Protein AF-0000000076203699 (afdb_homodimer)

InterPro domains:
  IPR000683 Gfo/Idh/MocA-like oxidoreductase, N-terminal [PF01408] (35-158)
  IPR036291 NAD(P)-binding domain superfamily [SSF51735] (20-185)
  IPR055170 GFO/IDH/MocA-like oxidoreductase domain [PF22725] (166-292)

Solvent-accessible surface area (backbone atoms only — not comparable to full-atom values): 39738 Å² total; per-residue (Å²): 136,84,77,76,74,77,60,71,76,65,59,67,72,62,63,66,70,74,76,66,71,72,70,73,70,69,69,72,67,73,83,72,66,40,31,28,36,36,35,30,42,45,69,65,22,51,72,45,47,50,56,47,46,70,68,35,83,48,48,40,71,60,35,39,25,42,77,48,65,66,36,49,49,47,42,30,66,75,65,66,52,81,85,45,52,76,40,47,65,91,47,47,68,68,62,50,65,41,82,75,46,44,29,36,36,43,46,53,60,47,89,49,30,35,60,53,49,40,55,39,24,76,58,64,19,28,38,44,30,42,66,56,56,24,82,41,54,67,40,34,50,48,37,48,51,44,18,58,74,57,73,39,56,66,40,57,48,64,33,61,72,50,26,68,66,53,42,52,45,48,50,37,58,73,71,54,58,16,39,57,69,40,37,38,43,36,39,44,25,32,16,67,57,73,55,63,73,51,65,69,54,49,41,73,84,48,82,45,36,38,49,44,65,65,57,38,43,62,53,44,42,48,51,33,60,69,55,71,59,60,72,56,42,33,26,35,27,51,68,28,58,81,51,72,85,33,48,85,66,52,35,32,44,32,35,38,39,39,35,36,31,82,89,43,33,33,35,41,37,41,40,31,42,55,29,78,59,20,31,42,50,36,44,37,41,34,20,67,52,22,70,43,71,46,72,53,62,44,73,47,90,61,71,51,81,52,98,93,44,74,47,72,54,50,34,24,58,24,65,66,69,67,41,44,66,9,48,47,44,43,52,50,49,52,52,36,33,76,70,65,76,46,74,75,87,61,46,65,69,52,54,45,48,36,40,51,52,38,52,44,34,35,48,5,43,71,69,68,39,74,34,73,105,136,84,76,80,72,78,61,71,77,66,58,66,72,61,61,65,68,73,77,66,69,71,70,72,70,67,69,72,68,72,83,70,65,40,31,27,37,35,37,32,41,44,68,65,23,51,73,45,47,51,57,48,47,69,68,36,83,48,47,42,71,60,33,38,27,41,78,47,66,66,37,49,50,48,43,29,66,74,67,67,52,80,86,46,51,76,41,48,66,91,46,48,67,67,61,49,65,42,81,74,45,44,30,36,37,43,44,54,61,47,88,49,30,34,60,56,51,39,56,39,24,77,57,63,18,28,37,44,28,44,65,56,55,24,82,43,56,67,43,33,50,49,38,49,51,43,18,58,75,57,72,39,53,65,40,59,48,64,35,62,72,52,25,67,65,53,42,52,42,48,51,36,58,72,70,53,59,16,41,56,69,40,37,38,42,36,38,45,25,34,17,68,57,73,56,64,73,52,66,70,54,49,40,72,83,48,82,45,37,39,48,44,68,64,56,39,42,60,54,44,41,48,50,33,60,70,55,70,60,61,72,56,42,32,28,34,28,51,67,30,58,80,52,71,85,32,49,85,66,53,36,32,46,33,35,39,40,39,35,36,31,82,90,44,34,34,36,41,37,42,40,32,43,54,29,79,59,20,31,41,50,33,45,36,40,34,22,69,52,22,70,43,70,46,72,53,62,45,74,48,90,62,69,51,79,51,97,89,43,74,47,71,54,48,34,25,60,24,66,66,68,67,40,45,67,8,47,48,44,44,53,49,49,52,52,35,32,75,68,64,76,48,72,74,87,58,46,65,67,52,53,45,49,37,40,50,53,40,53,44,34,35,49,6,43,71,70,67,40,75,34,74,105

Organism: Mytilus galloprovincialis (NCBI:txid29158)

Foldseek 3Di:
DPPPPPDPVVPVVPPPPPPPPPPPPCPVPPLAAAEEEEEDLDDCCQLAPVVLQVPDPSYDYAEYEDQDPVSVVSSCVVVVDDPHYYDYPVCLLVVLLPPRHAAYEYEDDQQCQLVSLLSNLVSPHAYEYEPPSHLALVSLLNSQVSCVVSVHHYAYPLLVCQPVQLVVQLVCLVVCVFPAWQEKEKEWEFFAQDDPVCQLPQCVVQPAASQLVPTCLSVLLSVCSSVVNAAFFKKAKEFDDPDPVCVVSNYGQWMKMWTHHPVNHIYIYTYGSHDPQAGWIWMKTHHPRGIRIDTQDFPDQDWDADPVGIDDGGGHRGDCVRSNVSSSVQVVVSVCVVVVNDGHPDDSSSSSSSNVVSSRNSVNHVVVHMDGD/DPPPPPDPVVVVVPPPPPPPPPPPPCPVPPLAAAEEEEEDQDDCCQLAPVVLQVVDPSYDYAAYEDQDPVSVVSSCVVVVDDPHYYDYPVCLLVVLLPPRHAAYEYEDDQQCQLVSLLSNLVSPHAYEYEPPSHLALVSLLNSQVSCVVSVHHYAYPLLVCQPVQLVVQLVCLVVCVFPAWQEKEKEWEFFAQDDPVCQLPQCVVQPAASQLVPTCLSVLLSVCSSVVNAAFFKKAKEFDDPDPVCVVSRYGQWMKMWTHHPVNYIYIYTYGSHDPQAGWIWMKTHHPRGIRIDTADFPDQDWDADPVGIDDGGGHRGDCVRSNVSSSVQVVVSVCVVVVNDGHPDDSSSSSSSNVVSSRNSVNHVVVHMDGD

Nearest PDB structures (foldseek):
  1h6d-assembly3_I  TM=8.085E-01  e=2.441E-24  Zymomonas mobilis
  1rye-assembly1_D  TM=8.120E-01  e=5.270E-24  Zymomonas mobilis
  1rye-assembly1_B  TM=8.176E-01  e=7.975E-24  Zymomonas mobilis
  1evj-assembly2_B  TM=8.279E-01  e=1.017E-22  Zymomonas mobilis
  1evj-assembly2_D  TM=7.715E-01  e=1.289E-22  Zymomonas mobilis

Structure (mmCIF, N/CA/C/O backbone):
data_AF-0000000076203699-model_v1
#
loop_
_entity.id
_entity.type
_entity.pdbx_description
1 polymer 'Myo-inositol 2-dehydrogenase / D-chiro-inositol 1-dehydrogenase'
#
loop_
_atom_site.group_PDB
_atom_site.id
_atom_site.type_symbol
_atom_site.label_atom_id
_atom_site.label_alt_id
_atom_site.label_comp_id
_atom_site.label_asym_id
_atom_site.label_entity_id
_atom_site.label_seq_id
_atom_site.pdbx_PDB_ins_code
_atom_site.Cartn_x
_atom_site.Cartn_y
_atom_site.Cartn_z
_atom_site.occupancy
_atom_site.B_iso_or_equiv
_atom_site.auth_seq_id
_atom_site.auth_comp_id
_atom_site.auth_asym_id
_atom_site.auth_atom_id
_atom_site.pdbx_PDB_model_num
ATOM 1 N N . MET A 1 1 ? -44.844 8.773 -41.719 1 24.38 1 MET A N 1
ATOM 2 C CA . MET A 1 1 ? -45.062 10.117 -41.188 1 24.38 1 MET A CA 1
ATOM 3 C C . MET A 1 1 ? -44.656 10.18 -39.688 1 24.38 1 MET A C 1
ATOM 5 O O . MET A 1 1 ? -45.438 9.742 -38.844 1 24.38 1 MET A O 1
ATOM 9 N N . ASP A 1 2 ? -43.375 9.922 -39.406 1 26.89 2 ASP A N 1
ATOM 10 C CA . ASP A 1 2 ? -42.562 9.57 -38.219 1 26.89 2 ASP A CA 1
ATOM 11 C C . ASP A 1 2 ? -42.438 10.758 -37.281 1 26.89 2 ASP A C 1
ATOM 13 O O . ASP A 1 2 ? -41.719 11.719 -37.562 1 26.89 2 ASP A O 1
ATOM 17 N N . ASN A 1 3 ? -43.625 11.258 -36.719 1 29.36 3 ASN A N 1
ATOM 18 C CA . ASN A 1 3 ? -43.812 12.43 -35.875 1 29.36 3 ASN A CA 1
ATOM 19 C C . ASN A 1 3 ? -42.938 12.336 -34.625 1 29.36 3 ASN A C 1
ATOM 21 O O . ASN A 1 3 ? -43.156 11.469 -33.781 1 29.36 3 ASN A O 1
ATOM 25 N N . LEU A 1 4 ? -41.656 12.688 -34.75 1 31.44 4 LEU A N 1
ATOM 26 C CA . LEU A 1 4 ? -40.531 12.789 -33.812 1 31.44 4 LEU A CA 1
ATOM 27 C C . LEU A 1 4 ? -40.906 13.664 -32.625 1 31.44 4 LEU A C 1
ATOM 29 O O . LEU A 1 4 ? -41.062 14.875 -32.781 1 31.44 4 LEU A O 1
ATOM 33 N N . THR A 1 5 ? -41.906 13.219 -31.812 1 32.84 5 THR A N 1
ATOM 34 C CA . THR A 1 5 ? -42.438 14.008 -30.719 1 32.84 5 THR A CA 1
ATOM 35 C C . THR A 1 5 ? -41.344 14.461 -29.781 1 32.84 5 THR A C 1
ATOM 37 O O . THR A 1 5 ? -40.594 13.633 -29.25 1 32.84 5 THR A O 1
ATOM 40 N N . MET A 1 6 ? -40.781 15.672 -30.031 1 34.44 6 MET A N 1
ATOM 41 C CA . MET A 1 6 ? -39.781 16.438 -29.281 1 34.44 6 MET A CA 1
ATOM 42 C C . MET A 1 6 ? -40.156 16.453 -27.797 1 34.44 6 MET A C 1
ATOM 44 O O . MET A 1 6 ? -41.25 16.844 -27.422 1 34.44 6 MET A O 1
ATOM 48 N N . THR A 1 7 ? -39.75 15.414 -27.047 1 33.72 7 THR A N 1
ATOM 49 C CA . THR A 1 7 ? -40.188 15.281 -25.672 1 33.72 7 THR A CA 1
ATOM 50 C C . THR A 1 7 ? -39.875 16.531 -24.875 1 33.72 7 THR A C 1
ATOM 52 O O . THR A 1 7 ? -38.969 17.297 -25.234 1 33.72 7 THR A O 1
ATOM 55 N N . GLN A 1 8 ? -40.75 16.953 -23.953 1 31.22 8 GLN A N 1
ATOM 56 C CA . GLN A 1 8 ? -40.844 18.109 -23.062 1 31.22 8 GLN A CA 1
ATOM 57 C C . GLN A 1 8 ? -39.531 18.312 -22.297 1 31.22 8 GLN A C 1
ATOM 59 O O . GLN A 1 8 ? -39.312 19.375 -21.719 1 31.22 8 GLN A O 1
ATOM 64 N N . ILE A 1 9 ? -38.75 17.25 -22.188 1 33.66 9 ILE A N 1
ATOM 65 C CA . ILE A 1 9 ? -37.594 17.375 -21.312 1 33.66 9 ILE A CA 1
ATOM 66 C C . ILE A 1 9 ? -36.594 18.359 -21.922 1 33.66 9 ILE A C 1
ATOM 68 O O . ILE A 1 9 ? -35.75 18.906 -21.219 1 33.66 9 ILE A O 1
ATOM 72 N N . ASP A 1 10 ? -36.719 18.5 -23.266 1 34.94 10 ASP A N 1
ATOM 73 C CA . ASP A 1 10 ? -35.75 19.344 -24 1 34.94 10 ASP A CA 1
ATOM 74 C C . ASP A 1 10 ? -36 20.828 -23.688 1 34.94 10 ASP A C 1
ATOM 76 O O . ASP A 1 10 ? -35.094 21.641 -23.828 1 34.94 10 ASP A O 1
ATOM 80 N N . MET A 1 11 ? -37.312 21.109 -23.469 1 30.31 11 MET A N 1
ATOM 81 C CA . MET A 1 11 ? -37.656 22.516 -23.375 1 30.31 11 MET A CA 1
ATOM 82 C C . MET A 1 11 ? -37.094 23.141 -22.109 1 30.31 11 MET A C 1
ATOM 84 O O . MET A 1 11 ? -36.875 24.359 -22.047 1 30.31 11 MET A O 1
ATOM 88 N N . LEU A 1 12 ? -37.125 22.375 -20.984 1 31.42 12 LEU A N 1
ATOM 89 C CA . LEU A 1 12 ? -36.906 23.078 -19.719 1 31.42 12 LEU A CA 1
ATOM 90 C C . LEU A 1 12 ? -35.469 23.562 -19.609 1 31.42 12 LEU A C 1
ATOM 92 O O . LEU A 1 12 ? -35.156 24.344 -18.719 1 31.42 12 LEU A O 1
ATOM 96 N N . TYR A 1 13 ? -34.562 22.922 -20.422 1 30.08 13 TYR A N 1
ATOM 97 C CA . TYR A 1 13 ? -33.156 23.297 -20.266 1 30.08 13 TYR A CA 1
ATOM 98 C C . TYR A 1 13 ? -32.906 24.719 -20.766 1 30.08 13 TYR A C 1
ATOM 100 O O . TYR A 1 13 ? -31.812 25.25 -20.625 1 30.08 13 TYR A O 1
ATOM 108 N N . MET A 1 14 ? -33.812 25.125 -21.734 1 29.38 14 MET A N 1
ATOM 109 C CA . MET A 1 14 ? -33.406 26.344 -22.422 1 29.38 14 MET A CA 1
ATOM 110 C C . MET A 1 14 ? -33.562 27.562 -21.516 1 29.38 14 MET A C 1
ATOM 112 O O . MET A 1 14 ? -33.156 28.672 -21.875 1 29.38 14 MET A O 1
ATOM 116 N N . LEU A 1 15 ? -34.75 27.594 -20.812 1 31.61 15 LEU A N 1
ATOM 117 C CA . LEU A 1 15 ? -34.906 28.906 -20.219 1 31.61 15 LEU A CA 1
ATOM 118 C C . LEU A 1 15 ? -33.812 29.188 -19.188 1 31.61 15 LEU A C 1
ATOM 120 O O . LEU A 1 15 ? -33.594 28.375 -18.281 1 31.61 15 LEU A O 1
ATOM 124 N N . GLY A 1 16 ? -32.781 29.859 -19.625 1 28.3 16 GLY A N 1
ATOM 125 C CA . GLY A 1 16 ? -31.703 30.438 -18.859 1 28.3 16 GLY A CA 1
ATOM 126 C C . GLY A 1 16 ? -32.125 31 -17.531 1 28.3 16 GLY A C 1
ATOM 127 O O . GLY A 1 16 ? -33.031 31.844 -17.469 1 28.3 16 GLY A O 1
ATOM 128 N N . ALA A 1 17 ? -32.344 30.125 -16.531 1 32.53 17 ALA A N 1
ATOM 129 C CA . ALA A 1 17 ? -32.812 30.766 -15.297 1 32.53 17 ALA A CA 1
ATOM 130 C C . ALA A 1 17 ? -32.156 32.125 -15.125 1 32.53 17 ALA A C 1
ATOM 132 O O . ALA A 1 17 ? -30.953 32.281 -15.367 1 32.53 17 ALA A O 1
ATOM 133 N N . PRO A 1 18 ? -33.062 33.156 -15.156 1 29.08 18 PRO A N 1
ATOM 134 C CA . PRO A 1 18 ? -32.469 34.469 -14.969 1 29.08 18 PRO A CA 1
ATOM 135 C C . PRO A 1 18 ? -31.406 34.5 -13.867 1 29.08 18 PRO A C 1
ATOM 137 O O . PRO A 1 18 ? -31.484 33.719 -12.922 1 29.08 18 PRO A O 1
ATOM 140 N N . CYS A 1 19 ? -30.172 34.75 -14.258 1 28.61 19 CYS A N 1
ATOM 141 C CA . CYS A 1 19 ? -29.078 35.062 -13.336 1 28.61 19 CYS A CA 1
ATOM 142 C C . CYS A 1 19 ? -29.531 36.031 -12.258 1 28.61 19 CYS A C 1
ATOM 144 O O . CYS A 1 19 ? -29.797 37.188 -12.539 1 28.61 19 CYS A O 1
ATOM 146 N N . THR A 1 20 ? -30.641 35.469 -11.531 1 30.34 20 THR A N 1
ATOM 147 C CA . THR A 1 20 ? -30.953 36.406 -10.445 1 30.34 20 THR A CA 1
ATOM 148 C C . THR A 1 20 ? -29.656 37 -9.859 1 30.34 20 THR A C 1
ATOM 150 O O . THR A 1 20 ? -28.719 36.25 -9.578 1 30.34 20 THR A O 1
ATOM 153 N N . THR A 1 21 ? -29.469 38.219 -10.219 1 30.23 21 THR A N 1
ATOM 154 C CA . THR A 1 21 ? -28.438 39 -9.547 1 30.23 21 THR A CA 1
ATOM 155 C C . THR A 1 21 ? -28.5 38.812 -8.039 1 30.23 21 THR A C 1
ATOM 157 O O . THR A 1 21 ? -29.531 39.062 -7.402 1 30.23 21 THR A O 1
ATOM 160 N N . ALA A 1 22 ? -27.875 37.75 -7.629 1 32.59 22 ALA A N 1
ATOM 161 C CA . ALA A 1 22 ? -27.719 37.688 -6.18 1 32.59 22 ALA A CA 1
ATOM 162 C C . ALA A 1 22 ? -27.547 39.094 -5.594 1 32.59 22 ALA A C 1
ATOM 164 O O . ALA A 1 22 ? -26.562 39.781 -5.895 1 32.59 22 ALA A O 1
ATOM 165 N N . ARG A 1 23 ? -28.625 39.688 -5.457 1 31.67 23 ARG A N 1
ATOM 166 C CA . ARG A 1 23 ? -28.516 40.875 -4.629 1 31.67 23 ARG A CA 1
ATOM 167 C C . ARG A 1 23 ? -27.625 40.625 -3.414 1 31.67 23 ARG A C 1
ATOM 169 O O . ARG A 1 23 ? -27.906 39.75 -2.604 1 31.67 23 ARG A O 1
ATOM 176 N N . TYR A 1 24 ? -26.359 40.906 -3.678 1 32.59 24 TYR A N 1
ATOM 177 C CA . TYR A 1 24 ? -25.5 41.062 -2.516 1 32.59 24 TYR A CA 1
ATOM 178 C C . TYR A 1 24 ? -26.125 41.938 -1.456 1 32.59 24 TYR A C 1
ATOM 180 O O . TYR A 1 24 ? -26.312 43.125 -1.675 1 32.59 24 TYR A O 1
ATOM 188 N N . SER A 1 25 ? -27.219 41.562 -0.947 1 34.69 25 SER A N 1
ATOM 189 C CA . SER A 1 25 ? -27.609 42.312 0.243 1 34.69 25 SER A CA 1
ATOM 190 C C . SER A 1 25 ? -26.391 42.594 1.128 1 34.69 25 SER A C 1
ATOM 192 O O . SER A 1 25 ? -25.656 41.688 1.483 1 34.69 25 SER A O 1
ATOM 194 N N . THR A 1 26 ? -25.906 43.844 0.998 1 37.44 26 THR A N 1
ATOM 195 C CA . THR A 1 26 ? -24.969 44.469 1.913 1 37.44 26 THR A CA 1
ATOM 196 C C . THR A 1 26 ? -25.5 44.438 3.344 1 37.44 26 THR A C 1
ATOM 198 O O . THR A 1 26 ? -25.891 45.469 3.893 1 37.44 26 THR A O 1
ATOM 201 N N . SER A 1 27 ? -26.438 43.75 3.756 1 39.5 27 SER A N 1
ATOM 202 C CA . SER A 1 27 ? -26.484 43.781 5.215 1 39.5 27 SER A CA 1
ATOM 203 C C . SER A 1 27 ? -25.078 43.875 5.809 1 39.5 27 SER A C 1
ATOM 205 O O . SER A 1 27 ? -24.172 43.156 5.395 1 39.5 27 SER A O 1
ATOM 207 N N . GLY A 1 28 ? -24.688 45.188 6.051 1 37.41 28 GLY A N 1
ATOM 208 C CA . GLY A 1 28 ? -23.391 45.656 6.52 1 37.41 28 GLY A CA 1
ATOM 209 C C . GLY A 1 28 ? -22.703 44.656 7.43 1 37.41 28 GLY A C 1
ATOM 210 O O . GLY A 1 28 ? -22.734 44.781 8.656 1 37.41 28 GLY A O 1
ATOM 211 N N . LYS A 1 29 ? -23.016 43.438 7.398 1 47.19 29 LYS A N 1
ATOM 212 C CA . LYS A 1 29 ? -22.109 42.594 8.203 1 47.19 29 LYS A CA 1
ATOM 213 C C . LYS A 1 29 ? -20.688 43.156 8.156 1 47.19 29 LYS A C 1
ATOM 215 O O . LYS A 1 29 ? -20.094 43.25 7.078 1 47.19 29 LYS A O 1
ATOM 220 N N . GLU A 1 30 ? -20.406 44.281 8.938 1 49.22 30 GLU A N 1
ATOM 221 C CA . GLU A 1 30 ? -19.109 44.938 9.07 1 49.22 30 GLU A CA 1
ATOM 222 C C . GLU A 1 30 ? -17.984 43.938 8.805 1 49.22 30 GLU A C 1
ATOM 224 O O . GLU A 1 30 ? -17.922 42.875 9.422 1 49.22 30 GLU A O 1
ATOM 229 N N . ASN A 1 31 ? -17.438 43.906 7.668 1 67.94 31 ASN A N 1
ATOM 230 C CA . ASN A 1 31 ? -16.266 43.156 7.246 1 67.94 31 ASN A CA 1
ATOM 231 C C . ASN A 1 31 ? -15.094 43.375 8.195 1 67.94 31 ASN A C 1
ATOM 233 O O . ASN A 1 31 ? -14.43 44.406 8.148 1 67.94 31 ASN A O 1
ATOM 237 N N . LYS A 1 32 ? -15.141 42.719 9.352 1 86.81 32 LYS A N 1
ATOM 238 C CA . LYS A 1 32 ? -14.148 42.844 10.422 1 86.81 32 LYS A CA 1
ATOM 239 C C . LYS A 1 32 ? -12.812 42.25 9.984 1 86.81 32 LYS A C 1
ATOM 241 O O . LYS A 1 32 ? -12.758 41.188 9.359 1 86.81 32 LYS A O 1
ATOM 246 N N . ARG A 1 33 ? -11.773 43.125 10.148 1 95.44 33 ARG A N 1
ATOM 247 C CA . ARG A 1 33 ? -10.398 42.656 10.008 1 95.44 33 ARG A CA 1
ATOM 248 C C . ARG A 1 33 ? -9.805 42.25 11.352 1 95.44 33 ARG A C 1
ATOM 250 O O . ARG A 1 33 ? -10.125 42.875 12.375 1 95.44 33 ARG A O 1
ATOM 257 N N . TYR A 1 34 ? -8.984 41.281 11.32 1 97.75 34 TYR A N 1
ATOM 258 C CA . TYR A 1 34 ? -8.352 40.781 12.539 1 97.75 34 TYR A CA 1
ATOM 259 C C . TYR A 1 34 ? -6.883 41.156 12.586 1 97.75 34 TYR A C 1
ATOM 261 O O . TYR A 1 34 ? -6.148 40.969 11.617 1 97.75 34 TYR A O 1
ATOM 269 N N . SER A 1 35 ? -6.504 41.75 13.727 1 98.12 35 SER A N 1
ATOM 270 C CA . SER A 1 35 ? -5.094 42 13.992 1 98.12 35 SER A CA 1
ATOM 271 C C . SER A 1 35 ? -4.387 40.75 14.5 1 98.12 35 SER A C 1
ATOM 273 O O . SER A 1 35 ? -4.824 40.156 15.477 1 98.12 35 SER A O 1
ATOM 275 N N . VAL A 1 36 ? -3.221 40.469 13.812 1 98.56 36 VAL A N 1
ATOM 276 C CA . VAL A 1 36 ? -2.621 39.188 14.164 1 98.56 36 VAL A CA 1
ATOM 277 C C . VAL A 1 36 ? -1.112 39.375 14.344 1 98.56 36 VAL A C 1
ATOM 279 O O . VAL A 1 36 ? -0.518 40.312 13.805 1 98.56 36 VAL A O 1
ATOM 282 N N . GLY A 1 37 ? -0.535 38.531 15.188 1 98.56 37 GLY A N 1
ATOM 283 C CA . GLY A 1 37 ? 0.904 38.375 15.336 1 98.56 37 GLY A CA 1
ATOM 284 C C . GLY A 1 37 ? 1.414 37.031 14.859 1 98.56 37 GLY A C 1
ATOM 285 O O . GLY A 1 37 ? 0.681 36.031 14.891 1 98.56 37 GLY A O 1
ATOM 286 N N . ILE A 1 38 ? 2.691 37 14.43 1 98.44 38 ILE A N 1
ATOM 287 C CA . ILE A 1 38 ? 3.307 35.781 13.953 1 98.44 38 ILE A CA 1
ATOM 288 C C . ILE A 1 38 ? 4.539 35.438 14.789 1 98.44 38 ILE A C 1
ATOM 290 O O . ILE A 1 38 ? 5.449 36.281 14.914 1 98.44 38 ILE A O 1
ATOM 294 N N . LEU A 1 39 ? 4.473 34.281 15.383 1 98.44 39 LEU A N 1
ATOM 295 C CA . LEU A 1 39 ? 5.637 33.75 16.094 1 98.44 39 LEU A CA 1
ATOM 296 C C . LEU A 1 39 ? 6.375 32.75 15.234 1 98.44 39 LEU A C 1
ATOM 298 O O . LEU A 1 39 ? 5.852 31.656 14.961 1 98.44 39 LEU A O 1
ATOM 302 N N . GLY A 1 40 ? 7.617 33.062 14.867 1 97.06 40 GLY A N 1
ATOM 303 C CA . GLY A 1 40 ? 8.414 32.188 14.023 1 97.06 40 GLY A CA 1
ATOM 304 C C . GLY A 1 40 ? 8.453 32.625 12.57 1 97.06 40 GLY A C 1
ATOM 305 O O . GLY A 1 40 ? 7.41 32.844 11.953 1 97.06 40 GLY A O 1
ATOM 306 N N . ALA A 1 41 ? 9.633 32.719 12.039 1 94.94 41 ALA A N 1
ATOM 307 C CA . ALA A 1 41 ? 9.852 33.125 10.648 1 94.94 41 ALA A CA 1
ATOM 308 C C . ALA A 1 41 ? 10.734 32.094 9.922 1 94.94 41 ALA A C 1
ATOM 310 O O . ALA A 1 41 ? 11.469 32.469 9 1 94.94 41 ALA A O 1
ATOM 311 N N . GLY A 1 42 ? 10.68 30.875 10.391 1 90.94 42 GLY A N 1
ATOM 312 C CA . GLY A 1 42 ? 11.477 29.812 9.797 1 90.94 42 GLY A CA 1
ATOM 313 C C . GLY A 1 42 ? 10.961 29.359 8.445 1 90.94 42 GLY A C 1
ATOM 314 O O . GLY A 1 42 ? 10.172 30.062 7.809 1 90.94 42 GLY A O 1
ATOM 315 N N . ARG A 1 43 ? 11.375 28.188 8.047 1 84.44 43 ARG A N 1
ATOM 316 C CA . ARG A 1 43 ? 11.164 27.656 6.703 1 84.44 43 ARG A CA 1
ATOM 317 C C . ARG A 1 43 ? 9.672 27.594 6.371 1 84.44 43 ARG A C 1
ATOM 319 O O . ARG A 1 43 ? 9.234 28.172 5.379 1 84.44 43 ARG A O 1
ATOM 326 N N . ILE A 1 44 ? 8.906 26.938 7.184 1 90.12 44 ILE A N 1
ATOM 327 C CA . ILE A 1 44 ? 7.5 26.734 6.859 1 90.12 44 ILE A CA 1
ATOM 328 C C . ILE A 1 44 ? 6.754 28.062 6.961 1 90.12 44 ILE A C 1
ATOM 330 O O . ILE A 1 44 ? 5.824 28.312 6.188 1 90.12 44 ILE A O 1
ATOM 334 N N . ALA A 1 45 ? 7.125 28.875 7.832 1 92.94 45 ALA A N 1
ATOM 335 C CA . ALA A 1 45 ? 6.5 30.188 7.965 1 92.94 45 ALA A CA 1
ATOM 336 C C . ALA A 1 45 ? 6.723 31.016 6.711 1 92.94 45 ALA A C 1
ATOM 338 O O . ALA A 1 45 ? 5.77 31.562 6.145 1 92.94 45 ALA A O 1
ATOM 339 N N . SER A 1 46 ? 7.918 31.047 6.316 1 89.94 46 SER A N 1
ATOM 340 C CA . SER A 1 46 ? 8.289 31.891 5.188 1 89.94 46 SER A CA 1
ATOM 341 C C . SER A 1 46 ? 7.785 31.312 3.871 1 89.94 46 SER A C 1
ATOM 343 O O . SER A 1 46 ? 7.277 32.062 3.021 1 89.94 46 SER A O 1
ATOM 345 N N . SER A 1 47 ? 7.844 30.031 3.75 1 88.88 47 SER A N 1
ATOM 346 C CA . SER A 1 47 ? 7.57 29.422 2.451 1 88.88 47 SER A CA 1
ATOM 347 C C . SER A 1 47 ? 6.074 29.219 2.242 1 88.88 47 SER A C 1
ATOM 349 O O . SER A 1 47 ? 5.613 29.094 1.105 1 88.88 47 SER A O 1
ATOM 351 N N . VAL A 1 48 ? 5.309 29.234 3.332 1 93.81 48 VAL A N 1
ATOM 352 C CA . VAL A 1 48 ? 3.906 28.844 3.174 1 93.81 48 VAL A CA 1
ATOM 353 C C . VAL A 1 48 ? 3.014 29.875 3.879 1 93.81 48 VAL A C 1
ATOM 355 O O . VAL A 1 48 ? 2.246 30.578 3.23 1 93.81 48 VAL A O 1
ATOM 358 N N . HIS A 1 49 ? 3.225 30.062 5.113 1 96.69 49 HIS A N 1
ATOM 359 C CA . HIS A 1 49 ? 2.186 30.641 5.957 1 96.69 49 HIS A CA 1
ATOM 360 C C . HIS A 1 49 ? 2.15 32.156 5.82 1 96.69 49 HIS A C 1
ATOM 362 O O . HIS A 1 49 ? 1.079 32.75 5.648 1 96.69 49 HIS A O 1
ATOM 368 N N . ILE A 1 50 ? 3.291 32.781 5.863 1 95.88 50 ILE A N 1
ATOM 369 C CA . ILE A 1 50 ? 3.322 34.219 5.859 1 95.88 50 ILE A CA 1
ATOM 370 C C . ILE A 1 50 ? 2.746 34.75 4.543 1 95.88 50 ILE A C 1
ATOM 372 O O . ILE A 1 50 ? 1.97 35.719 4.535 1 95.88 50 ILE A O 1
ATOM 376 N N . LYS A 1 51 ? 3.088 34.031 3.492 1 93.38 51 LYS A N 1
ATOM 377 C CA . LYS A 1 51 ? 2.537 34.406 2.189 1 93.38 51 LYS A CA 1
ATOM 378 C C . LYS A 1 51 ? 1.012 34.344 2.203 1 93.38 51 LYS A C 1
ATOM 380 O O . LYS A 1 51 ? 0.346 35.281 1.736 1 93.38 51 LYS A O 1
ATOM 385 N N . ASN A 1 52 ? 0.488 33.312 2.707 1 96.12 52 ASN A N 1
ATOM 386 C CA . ASN A 1 52 ? -0.958 33.125 2.771 1 96.12 52 ASN A CA 1
ATOM 387 C C . ASN A 1 52 ? -1.613 34.156 3.689 1 96.12 52 ASN A C 1
ATOM 389 O O . ASN A 1 52 ? -2.686 34.688 3.379 1 96.12 52 ASN A O 1
ATOM 393 N N . ILE A 1 53 ? -1.011 34.469 4.789 1 97.06 53 ILE A N 1
ATOM 394 C CA . ILE A 1 53 ? -1.537 35.406 5.758 1 97.06 53 ILE A CA 1
ATOM 395 C C . ILE A 1 53 ? -1.592 36.812 5.137 1 97.06 53 ILE A C 1
ATOM 397 O O . ILE A 1 53 ? -2.602 37.5 5.25 1 97.06 53 ILE A O 1
ATOM 401 N N . LEU A 1 54 ? -0.541 37.156 4.438 1 94 54 LEU A N 1
ATOM 402 C CA . LEU A 1 54 ? -0.463 38.469 3.814 1 94 54 LEU A CA 1
ATOM 403 C C . LEU A 1 54 ? -1.481 38.625 2.688 1 94 54 LEU A C 1
ATOM 405 O O . LEU A 1 54 ? -1.979 39.719 2.416 1 94 54 LEU A O 1
ATOM 409 N N . ARG A 1 55 ? -1.828 37.531 2.105 1 93.38 55 ARG A N 1
ATOM 410 C CA . ARG A 1 55 ? -2.752 37.531 0.976 1 93.38 55 ARG A CA 1
ATOM 411 C C . ARG A 1 55 ? -4.199 37.594 1.45 1 93.38 55 ARG A C 1
ATOM 413 O O . ARG A 1 55 ? -5.098 37.938 0.668 1 93.38 55 ARG A O 1
ATOM 420 N N . ASN A 1 56 ? -4.445 37.219 2.658 1 95.19 56 ASN A N 1
ATOM 421 C CA . ASN A 1 56 ? -5.801 37.25 3.203 1 95.19 56 ASN A CA 1
ATOM 422 C C . ASN A 1 56 ? -6.172 38.656 3.699 1 95.19 56 ASN A C 1
ATOM 424 O O . ASN A 1 56 ? -5.66 39.094 4.719 1 95.19 56 ASN A O 1
ATOM 428 N N . ARG A 1 57 ? -7.105 39.281 3.139 1 93.25 57 ARG A N 1
ATOM 429 C CA . ARG A 1 57 ? -7.418 40.688 3.373 1 93.25 57 ARG A CA 1
ATOM 430 C C . ARG A 1 57 ? -8.109 40.875 4.723 1 93.25 57 ARG A C 1
ATOM 432 O O . ARG A 1 57 ? -8.227 42 5.207 1 93.25 57 ARG A O 1
ATOM 439 N N . LYS A 1 58 ? -8.492 39.844 5.309 1 95.81 58 LYS A N 1
ATOM 440 C CA . LYS A 1 58 ? -9.133 39.938 6.617 1 95.81 58 LYS A CA 1
ATOM 441 C C . LYS A 1 58 ? -8.094 39.969 7.734 1 95.81 58 LYS A C 1
ATOM 443 O O . LYS A 1 58 ? -8.43 40.188 8.898 1 95.81 58 LYS A O 1
ATOM 448 N N . LEU A 1 59 ? -6.891 39.844 7.371 1 97.06 59 LEU A N 1
ATOM 449 C CA . LEU A 1 59 ? -5.844 39.75 8.391 1 97.06 59 LEU A CA 1
ATOM 450 C C . LEU A 1 59 ? -4.883 40.938 8.258 1 97.06 59 LEU A C 1
ATOM 452 O O . LEU A 1 59 ? -4.48 41.312 7.152 1 97.06 59 LEU A O 1
ATOM 456 N N . VAL A 1 60 ? -4.578 41.5 9.398 1 96.31 60 VAL A N 1
ATOM 457 C CA . VAL A 1 60 ? -3.58 42.562 9.484 1 96.31 60 VAL A CA 1
ATOM 458 C C . VAL A 1 60 ? -2.434 42.125 10.391 1 96.31 60 VAL A C 1
ATOM 460 O O . VAL A 1 60 ? -2.611 41.969 11.602 1 96.31 60 VAL A O 1
ATOM 463 N N . VAL A 1 61 ? -1.255 42 9.797 1 97.38 61 VAL A N 1
ATOM 464 C CA . VAL A 1 61 ? -0.104 41.562 10.578 1 97.38 61 VAL A CA 1
ATOM 465 C C . VAL A 1 61 ? 0.476 42.719 11.359 1 97.38 61 VAL A C 1
ATOM 467 O O . VAL A 1 61 ? 0.901 43.719 10.766 1 97.38 61 VAL A O 1
ATOM 470 N N . LYS A 1 62 ? 0.543 42.531 12.641 1 97.44 62 LYS A N 1
ATOM 471 C CA . LYS A 1 62 ? 1.038 43.594 13.508 1 97.44 62 LYS A CA 1
ATOM 472 C C . LYS A 1 62 ? 2.537 43.438 13.758 1 97.44 62 LYS A C 1
ATOM 474 O O . LYS A 1 62 ? 3.252 44.438 13.867 1 97.44 62 LYS A O 1
ATOM 479 N N . TRP A 1 63 ? 2.939 42.25 13.922 1 97.75 63 TRP A N 1
ATOM 480 C CA . TRP A 1 63 ? 4.352 42 14.172 1 97.75 63 TRP A CA 1
ATOM 481 C C . TRP A 1 63 ? 4.719 40.562 13.82 1 97.75 63 TRP A C 1
ATOM 483 O O . TRP A 1 63 ? 3.844 39.719 13.719 1 97.75 63 TRP A O 1
ATOM 493 N N . ILE A 1 64 ? 5.984 40.406 13.609 1 97.69 64 ILE A N 1
ATOM 494 C CA . ILE A 1 64 ? 6.602 39.094 13.445 1 97.69 64 ILE A CA 1
ATOM 495 C C . ILE A 1 64 ? 7.758 38.938 14.43 1 97.69 64 ILE A C 1
ATOM 497 O O . ILE A 1 64 ? 8.57 39.844 14.586 1 97.69 64 ILE A O 1
ATOM 501 N N . VAL A 1 65 ? 7.758 37.781 15.078 1 97.88 65 VAL A N 1
ATOM 502 C CA . VAL A 1 65 ? 8.789 37.5 16.078 1 97.88 65 VAL A CA 1
ATOM 503 C C . VAL A 1 65 ? 9.68 36.375 15.609 1 97.88 65 VAL A C 1
ATOM 505 O O . VAL A 1 65 ? 9.188 35.312 15.203 1 97.88 65 VAL A O 1
ATOM 508 N N . ASP A 1 66 ? 10.93 36.531 15.617 1 97.38 66 ASP A N 1
ATOM 509 C CA . ASP A 1 66 ? 11.953 35.5 15.445 1 97.38 66 ASP A CA 1
ATOM 510 C C . ASP A 1 66 ? 13.305 35.969 15.984 1 97.38 66 ASP A C 1
ATOM 512 O O . ASP A 1 66 ? 13.633 37.156 15.898 1 97.38 66 ASP A O 1
ATOM 516 N N . ASP A 1 67 ? 14.078 35.062 16.484 1 96.38 67 ASP A N 1
ATOM 517 C CA . ASP A 1 67 ? 15.375 35.438 17.031 1 96.38 67 ASP A CA 1
ATOM 518 C C . ASP A 1 67 ? 16.453 35.438 15.953 1 96.38 67 ASP A C 1
ATOM 520 O O . ASP A 1 67 ? 17.531 36 16.156 1 96.38 67 ASP A O 1
ATOM 524 N N . SER A 1 68 ? 16.188 34.781 14.891 1 95.44 68 SER A N 1
ATOM 525 C CA . SER A 1 68 ? 17.141 34.719 13.797 1 95.44 68 SER A CA 1
ATOM 526 C C . SER A 1 68 ? 17.047 35.938 12.906 1 95.44 68 SER A C 1
ATOM 528 O O . SER A 1 68 ? 16.078 36.094 12.164 1 95.44 68 SER A O 1
ATOM 530 N N . LYS A 1 69 ? 18.109 36.719 12.82 1 93.38 69 LYS A N 1
ATOM 531 C CA . LYS A 1 69 ? 18.141 37.875 11.938 1 93.38 69 LYS A CA 1
ATOM 532 C C . LYS A 1 69 ? 18.078 37.469 10.477 1 93.38 69 LYS A C 1
ATOM 534 O O . LYS A 1 69 ? 17.453 38.156 9.656 1 93.38 69 LYS A O 1
ATOM 539 N N . ASP A 1 70 ? 18.703 36.375 10.266 1 93.69 70 ASP A N 1
ATOM 540 C CA . ASP A 1 70 ? 18.703 35.875 8.891 1 93.69 70 ASP A CA 1
ATOM 541 C C . ASP A 1 70 ? 17.297 35.469 8.453 1 93.69 70 ASP A C 1
ATOM 543 O O . ASP A 1 70 ? 16.891 35.75 7.328 1 93.69 70 ASP A O 1
ATOM 547 N N . ALA A 1 71 ? 16.609 34.844 9.328 1 93.19 71 ALA A N 1
ATOM 548 C CA . ALA A 1 71 ? 15.25 34.438 9.008 1 93.19 71 ALA A CA 1
ATOM 549 C C . ALA A 1 71 ? 14.367 35.656 8.75 1 93.19 71 ALA A C 1
ATOM 551 O O . ALA A 1 71 ? 13.586 35.656 7.793 1 93.19 71 ALA A O 1
ATOM 552 N N . LEU A 1 72 ? 14.539 36.656 9.508 1 93.38 72 LEU A N 1
ATOM 553 C CA . LEU A 1 72 ? 13.734 37.844 9.375 1 93.38 72 LEU A CA 1
ATOM 554 C C . LEU A 1 72 ? 14.078 38.594 8.094 1 93.38 72 LEU A C 1
ATOM 556 O O . LEU A 1 72 ? 13.188 39.094 7.398 1 93.38 72 LEU A O 1
ATOM 560 N N . ALA A 1 73 ? 15.312 38.625 7.797 1 92.12 73 ALA A N 1
ATOM 561 C CA . ALA A 1 73 ? 15.75 39.25 6.562 1 92.12 73 ALA A CA 1
ATOM 562 C C . ALA A 1 73 ? 15.18 38.531 5.34 1 92.12 73 ALA A C 1
ATOM 564 O O . ALA A 1 73 ? 14.75 39.188 4.379 1 92.12 73 ALA A O 1
ATOM 565 N N . ASN A 1 74 ? 15.203 37.312 5.453 1 91.69 74 ASN A N 1
ATOM 566 C CA . ASN A 1 74 ? 14.656 36.5 4.359 1 91.69 74 ASN A CA 1
ATOM 567 C C . ASN A 1 74 ? 13.172 36.781 4.145 1 91.69 74 ASN A C 1
ATOM 569 O O . ASN A 1 74 ? 12.727 36.938 3.01 1 91.69 74 ASN A O 1
ATOM 573 N N . VAL A 1 75 ? 12.453 36.781 5.184 1 92.12 75 VAL A N 1
ATOM 574 C CA . VAL A 1 75 ? 11.023 37.062 5.125 1 92.12 75 VAL A CA 1
ATOM 575 C C . VAL A 1 75 ? 10.781 38.438 4.555 1 92.12 75 VAL A C 1
ATOM 577 O O . VAL A 1 75 ? 9.898 38.656 3.711 1 92.12 75 VAL A O 1
ATOM 580 N N . GLN A 1 76 ? 11.516 39.375 5.023 1 91.88 76 GLN A N 1
ATOM 581 C CA . GLN A 1 76 ? 11.383 40.75 4.555 1 91.88 76 GLN A CA 1
ATOM 582 C C . GLN A 1 76 ? 11.641 40.844 3.053 1 91.88 76 GLN A C 1
ATOM 584 O O . GLN A 1 76 ? 10.867 41.469 2.324 1 91.88 76 GLN A O 1
ATOM 589 N N . ASP A 1 77 ? 12.664 40.219 2.643 1 90.88 77 ASP A N 1
ATOM 590 C CA . ASP A 1 77 ? 13.078 40.312 1.244 1 90.88 77 ASP A CA 1
ATOM 591 C C . ASP A 1 77 ? 12.109 39.531 0.344 1 90.88 77 ASP A C 1
ATOM 593 O O . ASP A 1 77 ? 11.719 40.031 -0.719 1 90.88 77 ASP A O 1
ATOM 597 N N . GLU A 1 78 ? 11.758 38.438 0.811 1 90 78 GLU A N 1
ATOM 598 C CA . GLU A 1 78 ? 10.922 37.562 -0.001 1 90 78 GLU A CA 1
ATOM 599 C C . GLU A 1 78 ? 9.516 38.125 -0.153 1 90 78 GLU A C 1
ATOM 601 O O . GLU A 1 78 ? 8.898 38 -1.214 1 90 78 GLU A O 1
ATOM 606 N N . HIS A 1 79 ? 9.008 38.719 0.899 1 90.62 79 HIS A N 1
ATOM 607 C CA . HIS A 1 79 ? 7.602 39.094 0.887 1 90.62 79 HIS A CA 1
ATOM 608 C C . HIS A 1 79 ? 7.461 40.625 0.866 1 90.62 79 HIS A C 1
ATOM 610 O O . HIS A 1 79 ? 6.344 41.156 0.914 1 90.62 79 HIS A O 1
ATOM 616 N N . LEU A 1 80 ? 8.539 41.312 0.857 1 87.44 80 LEU A N 1
ATOM 617 C CA . LEU A 1 80 ? 8.57 42.781 0.766 1 87.44 80 LEU A CA 1
ATOM 618 C C . LEU A 1 80 ? 7.715 43.406 1.858 1 87.44 80 LEU A C 1
ATOM 620 O O . LEU A 1 80 ? 6.863 44.25 1.574 1 87.44 80 LEU A O 1
ATOM 624 N N . ILE A 1 81 ? 7.957 42.906 3.033 1 87.88 81 ILE A N 1
ATOM 625 C CA . ILE A 1 81 ? 7.23 43.406 4.195 1 87.88 81 ILE A CA 1
ATOM 626 C C . ILE A 1 81 ? 8.062 44.469 4.895 1 87.88 81 ILE A C 1
ATOM 628 O O . ILE A 1 81 ? 8.953 44.156 5.684 1 87.88 81 ILE A O 1
ATOM 632 N N . PHE A 1 82 ? 7.715 45.75 4.645 1 86.25 82 PHE A N 1
ATOM 633 C CA . PHE A 1 82 ? 8.516 46.812 5.195 1 86.25 82 PHE A CA 1
ATOM 634 C C . PHE A 1 82 ? 7.73 47.594 6.254 1 86.25 82 PHE A C 1
ATOM 636 O O . PHE A 1 82 ? 8.297 48.375 7 1 86.25 82 PHE A O 1
ATOM 643 N N . ASP A 1 83 ? 6.523 47.281 6.422 1 91.25 83 ASP A N 1
ATOM 644 C CA . ASP A 1 83 ? 5.668 48.062 7.336 1 91.25 83 ASP A CA 1
ATOM 645 C C . ASP A 1 83 ? 5.293 47.219 8.555 1 91.25 83 ASP A C 1
ATOM 647 O O . ASP A 1 83 ? 4.492 47.656 9.391 1 91.25 83 ASP A O 1
ATOM 651 N N . VAL A 1 84 ? 5.805 46.062 8.672 1 94.31 84 VAL A N 1
ATOM 652 C CA . VAL A 1 84 ? 5.562 45.188 9.812 1 94.31 84 VAL A CA 1
ATOM 653 C C . VAL A 1 84 ? 6.812 45.094 10.68 1 94.31 84 VAL A C 1
ATOM 655 O O . VAL A 1 84 ? 7.891 44.75 10.195 1 94.31 84 VAL A O 1
ATOM 658 N N . PRO A 1 85 ? 6.711 45.438 11.898 1 95.88 85 PRO A N 1
ATOM 659 C CA . PRO A 1 85 ? 7.902 45.406 12.75 1 95.88 85 PRO A CA 1
ATOM 660 C C . PRO A 1 85 ? 8.305 43.969 13.102 1 95.88 85 PRO A C 1
ATOM 662 O O . PRO A 1 85 ? 7.438 43.094 13.297 1 95.88 85 PRO A O 1
ATOM 665 N N . PHE A 1 86 ? 9.609 43.812 13.25 1 96.31 86 PHE A N 1
ATOM 666 C CA . PHE A 1 86 ? 10.195 42.562 13.711 1 96.31 86 PHE A CA 1
ATOM 667 C C . PHE A 1 86 ? 10.68 42.688 15.156 1 96.31 86 PHE A C 1
ATOM 669 O O . PHE A 1 86 ? 11.211 43.719 15.539 1 96.31 86 PHE A O 1
ATOM 676 N N . HIS A 1 87 ? 10.398 41.656 15.938 1 96.94 87 HIS A N 1
ATOM 677 C CA . HIS A 1 87 ? 10.789 41.656 17.344 1 96.94 87 HIS A CA 1
ATOM 678 C C . HIS A 1 87 ? 11.508 40.375 17.734 1 96.94 87 HIS A C 1
ATOM 680 O O . HIS A 1 87 ? 11.32 39.344 17.094 1 96.94 87 HIS A O 1
ATOM 686 N N . PRO A 1 88 ? 12.367 40.406 18.75 1 96.75 88 PRO A N 1
ATOM 687 C CA . PRO A 1 88 ? 12.922 39.188 19.328 1 96.75 88 PRO A CA 1
ATOM 688 C C . PRO A 1 88 ? 11.945 38.5 20.281 1 96.75 88 PRO A C 1
ATOM 690 O O . PRO A 1 88 ? 10.984 39.094 20.75 1 96.75 88 PRO A O 1
ATOM 693 N N . SER A 1 89 ? 12.219 37.25 20.594 1 96.69 89 SER A N 1
ATOM 694 C CA . SER A 1 89 ? 11.312 36.438 21.375 1 96.69 89 SER A CA 1
ATOM 695 C C . SER A 1 89 ? 11.18 36.969 22.812 1 96.69 89 SER A C 1
ATOM 697 O O . SER A 1 89 ? 10.156 36.75 23.453 1 96.69 89 SER A O 1
ATOM 699 N N . LYS A 1 90 ? 12.133 37.719 23.266 1 96.25 90 LYS A N 1
ATOM 700 C CA . LYS A 1 90 ? 12.109 38.219 24.625 1 96.25 90 LYS A CA 1
ATOM 701 C C . LYS A 1 90 ? 10.992 39.25 24.797 1 96.25 90 LYS A C 1
ATOM 703 O O . LYS A 1 90 ? 10.617 39.594 25.922 1 96.25 90 LYS A O 1
ATOM 708 N N . GLU A 1 91 ? 10.414 39.75 23.75 1 97.44 91 GLU A N 1
ATOM 709 C CA . GLU A 1 91 ? 9.406 40.781 23.812 1 97.44 91 GLU A CA 1
ATOM 710 C C . GLU A 1 91 ? 8 40.219 23.656 1 97.44 91 GLU A C 1
ATOM 712 O O . GLU A 1 91 ? 7.016 40.969 23.672 1 97.44 91 GLU A O 1
ATOM 717 N N . VAL A 1 92 ? 7.848 38.938 23.578 1 97.88 92 VAL A N 1
ATOM 718 C CA . VAL A 1 92 ? 6.582 38.312 23.219 1 97.88 92 VAL A CA 1
ATOM 719 C C . VAL A 1 92 ? 5.516 38.656 24.25 1 97.88 92 VAL A C 1
ATOM 721 O O . VAL A 1 92 ? 4.379 39 23.891 1 97.88 92 VAL A O 1
ATOM 724 N N . ASP A 1 93 ? 5.816 38.688 25.484 1 96.81 93 ASP A N 1
ATOM 725 C CA . ASP A 1 93 ? 4.824 38.969 26.516 1 96.81 93 ASP A CA 1
ATOM 726 C C . ASP A 1 93 ? 4.234 40.375 26.375 1 96.81 93 ASP A C 1
ATOM 728 O O . ASP A 1 93 ? 3.02 40.562 26.453 1 96.81 93 ASP A O 1
ATOM 732 N N . SER A 1 94 ? 5.129 41.25 26.188 1 97.56 94 SER A N 1
ATOM 733 C CA . SER A 1 94 ? 4.676 42.625 25.984 1 97.56 94 SER A CA 1
ATOM 734 C C . SER A 1 94 ? 3.812 42.75 24.734 1 97.56 94 SER A C 1
ATOM 736 O O . SER A 1 94 ? 2.826 43.5 24.734 1 97.56 94 SER A O 1
ATOM 738 N N . LEU A 1 95 ? 4.191 42.125 23.734 1 98.31 95 LEU A N 1
ATOM 739 C CA . LEU A 1 95 ? 3.453 42.125 22.484 1 98.31 95 LEU A CA 1
ATOM 740 C C . LEU A 1 95 ? 2.059 41.531 22.656 1 98.31 95 LEU A C 1
ATOM 742 O O . LEU A 1 95 ? 1.088 42.031 22.094 1 98.31 95 LEU A O 1
ATOM 746 N N . LEU A 1 96 ? 1.924 40.531 23.5 1 98.44 96 LEU A N 1
ATOM 747 C CA . LEU A 1 96 ? 0.663 39.812 23.719 1 98.44 96 LEU A CA 1
ATOM 748 C C . LEU A 1 96 ? -0.275 40.656 24.594 1 98.44 96 LEU A C 1
ATOM 750 O O . LEU A 1 96 ? -1.478 40.375 24.656 1 98.44 96 LEU A O 1
ATOM 754 N N . ASP A 1 97 ? 0.232 41.594 25.25 1 97.56 97 ASP A N 1
ATOM 755 C CA . ASP A 1 97 ? -0.571 42.469 26.125 1 97.56 97 ASP A CA 1
ATOM 756 C C . ASP A 1 97 ? -1.43 43.406 25.312 1 97.56 97 ASP A C 1
ATOM 758 O O . ASP A 1 97 ? -2.359 44.031 25.844 1 97.56 97 ASP A O 1
ATOM 762 N N . ASP A 1 98 ? -1.073 43.531 24.078 1 96.94 98 ASP A N 1
ATOM 763 C CA . ASP A 1 98 ? -1.847 44.406 23.188 1 96.94 98 ASP A CA 1
ATOM 764 C C . ASP A 1 98 ? -3.281 43.906 23.047 1 96.94 98 ASP A C 1
ATOM 766 O O . ASP A 1 98 ? -3.525 42.875 22.406 1 96.94 98 ASP A O 1
ATOM 770 N N . LYS A 1 99 ? -4.25 44.688 23.5 1 96.19 99 LYS A N 1
ATOM 771 C CA . LYS A 1 99 ? -5.652 44.281 23.516 1 96.19 99 LYS A CA 1
ATOM 772 C C . LYS A 1 99 ? -6.254 44.312 22.109 1 96.19 99 LYS A C 1
ATOM 774 O O . LYS A 1 99 ? -7.312 43.719 21.875 1 96.19 99 LYS A O 1
ATOM 779 N N . SER A 1 100 ? -5.59 44.969 21.25 1 96 100 SER A N 1
ATOM 780 C CA . SER A 1 100 ? -6.102 45.062 19.891 1 96 100 SER A CA 1
ATOM 781 C C . SER A 1 100 ? -5.738 43.812 19.078 1 96 100 SER A C 1
ATOM 783 O O . SER A 1 100 ? -6.27 43.594 17.984 1 96 100 SER A O 1
ATOM 785 N N . LEU A 1 101 ? -4.891 43.031 19.625 1 98 101 LEU A N 1
ATOM 786 C CA . LEU A 1 101 ? -4.488 41.781 18.953 1 98 101 LEU A CA 1
ATOM 787 C C . LEU A 1 101 ? -5.57 40.719 19.094 1 98 101 LEU A C 1
ATOM 789 O O . LEU A 1 101 ? -6.012 40.438 20.203 1 98 101 LEU A O 1
ATOM 793 N N . ASP A 1 102 ? -5.918 40.125 17.969 1 98.19 102 ASP A N 1
ATOM 794 C CA . ASP A 1 102 ? -7.023 39.188 17.984 1 98.19 102 ASP A CA 1
ATOM 795 C C . ASP A 1 102 ? -6.508 37.75 18 1 98.19 102 ASP A C 1
ATOM 797 O O . ASP A 1 102 ? -7.148 36.844 18.562 1 98.19 102 ASP A O 1
ATOM 801 N N . ALA A 1 103 ? -5.391 37.531 17.297 1 98.75 103 ALA A N 1
ATOM 802 C CA . ALA A 1 103 ? -4.918 36.156 17.156 1 98.75 103 ALA A CA 1
ATOM 803 C C . ALA A 1 103 ? -3.404 36.125 16.953 1 98.75 103 ALA A C 1
ATOM 805 O O . ALA A 1 103 ? -2.783 37.156 16.656 1 98.75 103 ALA A O 1
ATOM 806 N N . VAL A 1 104 ? -2.891 34.938 17.203 1 98.75 104 VAL A N 1
ATOM 807 C CA . VAL A 1 104 ? -1.464 34.688 17.016 1 98.75 104 VAL A CA 1
ATOM 808 C C . VAL A 1 104 ? -1.257 33.406 16.219 1 98.75 104 VAL A C 1
ATOM 810 O O . VAL A 1 104 ? -1.97 32.406 16.422 1 98.75 104 VAL A O 1
ATOM 813 N N . PHE A 1 105 ? -0.353 33.469 15.273 1 98.75 105 PHE A N 1
ATOM 814 C CA . PHE A 1 105 ? 0.141 32.281 14.586 1 98.75 105 PHE A CA 1
ATOM 815 C C . PHE A 1 105 ? 1.433 31.797 15.227 1 98.75 105 PHE A C 1
ATOM 817 O O . PHE A 1 105 ? 2.361 32.562 15.453 1 98.75 105 PHE A O 1
ATOM 824 N N . VAL A 1 106 ? 1.493 30.469 15.492 1 98.56 106 VAL A N 1
ATOM 825 C CA . VAL A 1 106 ? 2.678 29.891 16.109 1 98.56 106 VAL A CA 1
ATOM 826 C C . VAL A 1 106 ? 3.352 28.922 15.141 1 98.56 106 VAL A C 1
ATOM 828 O O . VAL A 1 106 ? 2.875 27.812 14.93 1 98.56 106 VAL A O 1
ATOM 831 N N . PHE A 1 107 ? 4.492 29.359 14.602 1 97.19 107 PHE A N 1
ATOM 832 C CA . PHE A 1 107 ? 5.238 28.578 13.617 1 97.19 107 PHE A CA 1
ATOM 833 C C . PHE A 1 107 ? 6.66 28.328 14.102 1 97.19 107 PHE A C 1
ATOM 835 O O . PHE A 1 107 ? 7.574 28.156 13.289 1 97.19 107 PHE A O 1
ATOM 842 N N . THR A 1 108 ? 6.891 28.344 15.398 1 95.19 108 THR A N 1
ATOM 843 C CA . THR A 1 108 ? 8.18 28.109 16.031 1 95.19 108 THR A CA 1
ATOM 844 C C . THR A 1 108 ? 8.461 26.625 16.141 1 95.19 108 THR A C 1
ATOM 846 O O . THR A 1 108 ? 7.645 25.797 15.727 1 95.19 108 THR A O 1
ATOM 849 N N . PRO A 1 109 ? 9.648 26.234 16.609 1 90.81 109 PRO A N 1
ATOM 850 C CA . PRO A 1 109 ? 9.914 24.797 16.812 1 90.81 109 PRO A CA 1
ATOM 851 C C . PRO A 1 109 ? 8.93 24.156 17.781 1 90.81 109 PRO A C 1
ATOM 853 O O . PRO A 1 109 ? 8.477 24.812 18.734 1 90.81 109 PRO A O 1
ATOM 856 N N . THR A 1 110 ? 8.742 22.922 17.578 1 91.25 110 THR A N 1
ATOM 857 C CA . THR A 1 110 ? 7.707 22.188 18.312 1 91.25 110 THR A CA 1
ATOM 858 C C . THR A 1 110 ? 7.914 22.312 19.812 1 91.25 110 THR A C 1
ATOM 860 O O . THR A 1 110 ? 6.945 22.453 20.562 1 91.25 110 THR A O 1
ATOM 863 N N . SER A 1 111 ? 9.094 22.328 20.281 1 91.25 111 SER A N 1
ATOM 864 C CA . SER A 1 111 ? 9.406 22.344 21.703 1 91.25 111 SER A CA 1
ATOM 865 C C . SER A 1 111 ? 8.922 23.641 22.359 1 91.25 111 SER A C 1
ATOM 867 O O . SER A 1 111 ? 8.805 23.719 23.578 1 91.25 111 SER A O 1
ATOM 869 N N . THR A 1 112 ? 8.602 24.656 21.547 1 94.94 112 THR A N 1
ATOM 870 C CA . THR A 1 112 ? 8.18 25.953 22.078 1 94.94 112 THR A CA 1
ATOM 871 C C . THR A 1 112 ? 6.676 26.141 21.906 1 94.94 112 THR A C 1
ATOM 873 O O . THR A 1 112 ? 6.113 27.125 22.406 1 94.94 112 THR A O 1
ATOM 876 N N . HIS A 1 113 ? 6.008 25.25 21.266 1 97.25 113 HIS A N 1
ATOM 877 C CA . HIS A 1 113 ? 4.605 25.422 20.891 1 97.25 113 HIS A CA 1
ATOM 878 C C . HIS A 1 113 ? 3.734 25.641 22.125 1 97.25 113 HIS A C 1
ATOM 880 O O . HIS A 1 113 ? 3.08 26.688 22.25 1 97.25 113 HIS A O 1
ATOM 886 N N . ALA A 1 114 ? 3.838 24.688 23.016 1 98.12 114 ALA A N 1
ATOM 887 C CA . ALA A 1 114 ? 2.92 24.703 24.156 1 98.12 114 ALA A CA 1
ATOM 888 C C . ALA A 1 114 ? 3.051 26 24.953 1 98.12 114 ALA A C 1
ATOM 890 O O . ALA A 1 114 ? 2.047 26.594 25.344 1 98.12 114 ALA A O 1
ATOM 891 N N . ASP A 1 115 ? 4.23 26.422 25.109 1 98.19 115 ASP A N 1
ATOM 892 C CA . ASP A 1 115 ? 4.488 27.641 25.859 1 98.19 115 ASP A CA 1
ATOM 893 C C . ASP A 1 115 ? 3.859 28.844 25.172 1 98.19 115 ASP A C 1
ATOM 895 O O . ASP A 1 115 ? 3.07 29.578 25.766 1 98.19 115 ASP A O 1
ATOM 899 N N . TYR A 1 116 ? 4.156 29.031 23.906 1 98.56 116 TYR A N 1
ATOM 900 C CA . TYR A 1 116 ? 3.654 30.172 23.156 1 98.56 116 TYR A CA 1
ATOM 901 C C . TYR A 1 116 ? 2.137 30.125 23.031 1 98.56 116 TYR A C 1
ATOM 903 O O . TYR A 1 116 ? 1.462 31.141 23.125 1 98.56 116 TYR A O 1
ATOM 911 N N . ILE A 1 117 ? 1.622 28.969 22.812 1 98.81 117 ILE A N 1
ATOM 912 C CA . ILE A 1 117 ? 0.185 28.797 22.641 1 98.81 117 ILE A CA 1
ATOM 913 C C . ILE A 1 117 ? -0.543 29.172 23.922 1 98.81 117 ILE A C 1
ATOM 915 O O . ILE A 1 117 ? -1.457 30 23.906 1 98.81 117 ILE A O 1
ATOM 919 N N . CYS A 1 118 ? -0.104 28.641 25.031 1 98.75 118 CYS A N 1
ATOM 920 C CA . CYS A 1 118 ? -0.779 28.891 26.297 1 98.75 118 CYS A CA 1
ATOM 921 C C . CYS A 1 118 ? -0.664 30.359 26.703 1 98.75 118 CYS A C 1
ATOM 923 O O . CYS A 1 118 ? -1.638 30.953 27.172 1 98.75 118 CYS A O 1
ATOM 925 N N . ARG A 1 119 ? 0.481 30.938 26.547 1 98.62 119 ARG A N 1
ATOM 926 C CA . ARG A 1 119 ? 0.647 32.375 26.844 1 98.62 119 ARG A CA 1
ATOM 927 C C . ARG A 1 119 ? -0.306 33.219 26.016 1 98.62 119 ARG A C 1
ATOM 929 O O . ARG A 1 119 ? -0.933 34.125 26.547 1 98.62 119 ARG A O 1
ATOM 936 N N . SER A 1 120 ? -0.412 32.906 24.766 1 98.81 120 SER A N 1
ATOM 937 C CA . SER A 1 120 ? -1.276 33.656 23.859 1 98.81 120 SER A CA 1
ATOM 938 C C . SER A 1 120 ? -2.744 33.5 24.25 1 98.81 120 SER A C 1
ATOM 940 O O . SER A 1 120 ? -3.471 34.5 24.344 1 98.81 120 SER A O 1
ATOM 942 N N . LEU A 1 121 ? -3.141 32.312 24.516 1 98.75 121 LEU A N 1
ATOM 943 C CA . LEU A 1 121 ? -4.523 32.031 24.891 1 98.75 121 LEU A CA 1
ATOM 944 C C . LEU A 1 121 ? -4.879 32.719 26.203 1 98.75 121 LEU A C 1
ATOM 946 O O . LEU A 1 121 ? -5.957 33.312 26.344 1 98.75 121 LEU A O 1
ATOM 950 N N . ASN A 1 122 ? -3.988 32.656 27.156 1 98.5 122 ASN A N 1
ATOM 951 C CA . ASN A 1 122 ? -4.227 33.25 28.453 1 98.5 122 ASN A CA 1
ATOM 952 C C . ASN A 1 122 ? -4.352 34.781 28.359 1 98.5 122 ASN A C 1
ATOM 954 O O . ASN A 1 122 ? -4.953 35.406 29.219 1 98.5 122 ASN A O 1
ATOM 958 N N . LYS A 1 123 ? -3.785 35.312 27.312 1 98.44 123 LYS A N 1
ATOM 959 C CA . LYS A 1 123 ? -3.883 36.75 27.078 1 98.44 123 LYS A CA 1
ATOM 960 C C . LYS A 1 123 ? -5.066 37.094 26.156 1 98.44 123 LYS A C 1
ATOM 962 O O . LYS A 1 123 ? -5.184 38.219 25.672 1 98.44 123 LYS A O 1
ATOM 967 N N . GLY A 1 124 ? -5.863 36.125 25.859 1 98.31 124 GLY A N 1
ATOM 968 C CA . GLY A 1 124 ? -7.129 36.312 25.172 1 98.31 124 GLY A CA 1
ATOM 969 C C . GLY A 1 124 ? -7.004 36.281 23.656 1 98.31 124 GLY A C 1
ATOM 970 O O . GLY A 1 124 ? -7.812 36.875 22.938 1 98.31 124 GLY A O 1
ATOM 971 N N . LYS A 1 125 ? -6.004 35.656 23.141 1 98.75 125 LYS A N 1
ATOM 972 C CA . LYS A 1 125 ? -5.805 35.594 21.703 1 98.75 125 LYS A CA 1
ATOM 973 C C . LYS A 1 125 ? -6.215 34.219 21.156 1 98.75 125 LYS A C 1
ATOM 975 O O . LYS A 1 125 ? -5.988 33.188 21.797 1 98.75 125 LYS A O 1
ATOM 980 N N . ASN A 1 126 ? -6.855 34.188 19.969 1 98.75 126 ASN A N 1
ATOM 981 C CA . ASN A 1 126 ? -6.996 32.938 19.219 1 98.75 126 ASN A CA 1
ATOM 982 C C . ASN A 1 126 ? -5.66 32.469 18.656 1 98.75 126 ASN A C 1
ATOM 984 O O . ASN A 1 126 ? -4.75 33.281 18.438 1 98.75 126 ASN A O 1
ATOM 988 N N . VAL A 1 127 ? -5.527 31.125 18.422 1 98.94 127 VAL A N 1
ATOM 989 C CA . VAL A 1 127 ? -4.223 30.625 18 1 98.94 127 VAL A CA 1
ATOM 990 C C . VAL A 1 127 ? -4.402 29.625 16.859 1 98.94 127 VAL A C 1
ATOM 992 O O . VAL A 1 127 ? -5.273 28.75 16.922 1 98.94 127 VAL A O 1
ATOM 995 N N . LEU A 1 128 ? -3.662 29.75 15.781 1 98.81 128 LEU A N 1
ATOM 996 C CA . LEU A 1 128 ? -3.361 28.719 14.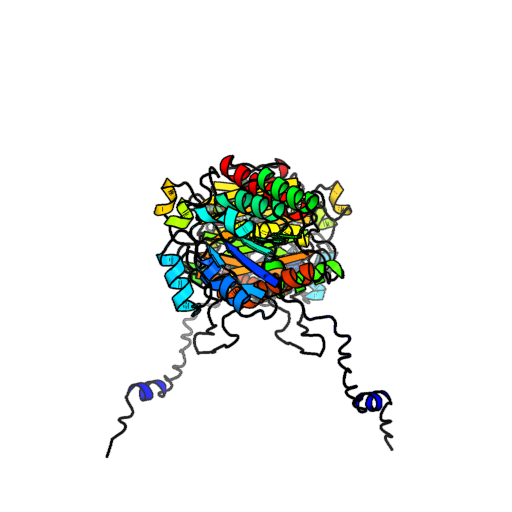797 1 98.81 128 LEU A CA 1
ATOM 997 C C . LEU A 1 128 ? -1.896 28.297 14.875 1 98.81 128 LEU A C 1
ATOM 999 O O . LEU A 1 128 ? -1.001 29.141 14.797 1 98.81 128 LEU A O 1
ATOM 1003 N N . THR A 1 129 ? -1.651 27.031 15.07 1 98.44 129 THR A N 1
ATOM 1004 C CA . THR A 1 129 ? -0.288 26.531 15.227 1 98.44 129 THR A CA 1
ATOM 1005 C C . THR A 1 129 ? 0.013 25.453 14.195 1 98.44 129 THR A C 1
ATOM 1007 O O . THR A 1 129 ? -0.899 24.766 13.719 1 98.44 129 THR A O 1
ATOM 1010 N N . GLU A 1 130 ? 1.233 25.312 13.875 1 95.69 130 GLU A N 1
ATOM 1011 C CA . GLU A 1 130 ? 1.681 24.172 13.094 1 95.69 130 GLU A CA 1
ATOM 1012 C C . GLU A 1 130 ? 1.582 22.875 13.906 1 95.69 130 GLU A C 1
ATOM 1014 O O . GLU A 1 130 ? 1.562 22.906 15.133 1 95.69 130 GLU A O 1
ATOM 1019 N N . LYS A 1 131 ? 1.519 21.844 13.195 1 93.75 131 LYS A N 1
ATOM 1020 C CA . LYS A 1 131 ? 1.513 20.531 13.859 1 93.75 131 LYS A CA 1
ATOM 1021 C C . LYS A 1 131 ? 2.916 20.141 14.32 1 93.75 131 LYS A C 1
ATOM 1023 O O . LYS A 1 131 ? 3.908 20.531 13.695 1 93.75 131 LYS A O 1
ATOM 1028 N N . PRO A 1 132 ? 3.053 19.375 15.305 1 93.19 132 PRO A N 1
ATOM 1029 C CA . PRO A 1 132 ? 1.989 19.125 16.281 1 93.19 132 PRO A CA 1
ATOM 1030 C C . PRO A 1 132 ? 1.786 20.297 17.234 1 93.19 132 PRO A C 1
ATOM 1032 O O . PRO A 1 132 ? 2.625 21.188 17.312 1 93.19 132 PRO A O 1
ATOM 1035 N N . THR A 1 133 ? 0.672 20.25 17.969 1 96.25 133 THR A N 1
ATOM 1036 C CA . THR A 1 133 ? 0.335 21.312 18.906 1 96.25 133 THR A CA 1
ATOM 1037 C C . THR A 1 133 ? 1.373 21.391 20.031 1 96.25 133 THR A C 1
ATOM 1039 O O . THR A 1 133 ? 1.62 22.453 20.578 1 96.25 133 THR A O 1
ATOM 1042 N N . GLY A 1 134 ? 1.909 20.297 20.359 1 94.75 134 GLY A N 1
ATOM 1043 C CA . GLY A 1 134 ? 2.928 20.156 21.391 1 94.75 134 GLY A CA 1
ATOM 1044 C C . GLY A 1 134 ? 3.787 18.922 21.219 1 94.75 134 GLY A C 1
ATOM 1045 O O . GLY A 1 134 ? 3.527 18.109 20.328 1 94.75 134 GLY A O 1
ATOM 1046 N N . SER A 1 135 ? 4.746 18.781 22.109 1 91.69 135 SER A N 1
ATOM 1047 C CA . SER A 1 135 ? 5.703 17.688 21.984 1 91.69 135 SER A CA 1
ATOM 1048 C C . SER A 1 135 ? 5.152 16.391 22.578 1 91.69 135 SER A C 1
ATOM 1050 O O . SER A 1 135 ? 5.59 15.297 22.219 1 91.69 135 SER A O 1
ATOM 1052 N N . THR A 1 136 ? 4.246 16.578 23.516 1 93.19 136 THR A N 1
ATOM 1053 C CA . THR A 1 136 ? 3.719 15.406 24.203 1 93.19 136 THR A CA 1
ATOM 1054 C C . THR A 1 136 ? 2.195 15.453 24.266 1 93.19 136 THR A C 1
ATOM 1056 O O . THR A 1 136 ? 1.596 16.516 24.062 1 93.19 136 THR A O 1
ATOM 1059 N N . TYR A 1 137 ? 1.717 14.297 24.578 1 95.88 137 TYR A N 1
ATOM 1060 C CA . TYR A 1 137 ? 0.28 14.188 24.812 1 95.88 137 TYR A CA 1
ATOM 1061 C C . TYR A 1 137 ? -0.189 15.211 25.828 1 95.88 137 TYR A C 1
ATOM 1063 O O . TYR A 1 137 ? -1.173 15.914 25.609 1 95.88 137 TYR A O 1
ATOM 1071 N N . ASP A 1 138 ? 0.481 15.352 26.953 1 97.19 138 ASP A N 1
ATOM 1072 C CA . ASP A 1 138 ? 0.098 16.234 28.047 1 97.19 138 ASP A CA 1
ATOM 1073 C C . ASP A 1 138 ? 0.172 17.703 27.625 1 97.19 138 ASP A C 1
ATOM 1075 O O . ASP A 1 138 ? -0.683 18.5 28 1 97.19 138 ASP A O 1
ATOM 1079 N N . GLU A 1 139 ? 1.193 18.031 26.875 1 97.5 139 GLU A N 1
ATOM 1080 C CA . GLU A 1 139 ? 1.312 19.391 26.391 1 97.5 139 GLU A CA 1
ATOM 1081 C C . GLU A 1 139 ? 0.146 19.75 25.469 1 97.5 139 GLU A C 1
ATOM 1083 O O . GLU A 1 139 ? -0.417 20.844 25.578 1 97.5 139 GLU A O 1
ATOM 1088 N N . ILE A 1 140 ? -0.17 18.844 24.641 1 98.19 140 ILE A N 1
ATOM 1089 C CA . ILE A 1 140 ? -1.269 19.062 23.703 1 98.19 140 ILE A CA 1
ATOM 1090 C C . ILE A 1 140 ? -2.576 19.234 24.469 1 98.19 140 ILE A C 1
ATOM 1092 O O . ILE A 1 140 ? -3.344 20.156 24.203 1 98.19 140 ILE A O 1
ATOM 1096 N N . LYS A 1 141 ? -2.787 18.375 25.406 1 98.5 141 LYS A N 1
ATOM 1097 C CA . LYS A 1 141 ? -3.969 18.453 26.25 1 98.5 141 LYS A CA 1
ATOM 1098 C C . LYS A 1 141 ? -4.039 19.797 26.969 1 98.5 141 LYS A C 1
ATOM 1100 O O . LYS A 1 141 ? -5.09 20.438 26.984 1 98.5 141 LYS A O 1
ATOM 1105 N N . LEU A 1 142 ? -2.977 20.219 27.484 1 98.62 142 LEU A N 1
ATOM 1106 C CA . LEU A 1 142 ? -2.906 21.484 28.188 1 98.62 142 LEU A CA 1
ATOM 1107 C C . LEU A 1 142 ? -3.301 22.641 27.281 1 98.62 142 LEU A C 1
ATOM 1109 O O . LEU A 1 142 ? -4.059 23.531 27.688 1 98.62 142 LEU A O 1
ATOM 1113 N N . CYS A 1 143 ? -2.756 22.641 26.109 1 98.81 143 CYS A N 1
ATOM 1114 C CA . CYS A 1 143 ? -3.045 23.719 25.172 1 98.81 143 CYS A CA 1
ATOM 1115 C C . CYS A 1 143 ? -4.539 23.797 24.875 1 98.81 143 CYS A C 1
ATOM 1117 O O . CYS A 1 143 ? -5.133 24.875 24.953 1 98.81 143 CYS A O 1
ATOM 1119 N N . TYR A 1 144 ? -5.133 22.703 24.562 1 98.75 144 TYR A N 1
ATOM 1120 C CA . TYR A 1 144 ? -6.547 22.703 24.219 1 98.75 144 TYR A CA 1
ATOM 1121 C C . TYR A 1 144 ? -7.41 23.047 25.422 1 98.75 144 TYR A C 1
ATOM 1123 O O . TYR A 1 144 ? -8.422 23.734 25.297 1 98.75 144 TYR A O 1
ATOM 1131 N N . GLU A 1 145 ? -7.078 22.547 26.594 1 98.75 145 GLU A N 1
ATOM 1132 C CA . GLU A 1 145 ? -7.816 22.891 27.812 1 98.75 145 GLU A CA 1
ATOM 1133 C C . GLU A 1 145 ? -7.699 24.391 28.109 1 98.75 145 GLU A C 1
ATOM 1135 O O . GLU A 1 145 ? -8.648 25 28.594 1 98.75 145 GLU A O 1
ATOM 1140 N N . THR A 1 146 ? -6.512 24.922 27.875 1 98.81 146 THR A N 1
ATOM 1141 C CA . THR A 1 146 ? -6.324 26.359 28.047 1 98.81 146 THR A CA 1
ATOM 1142 C C . THR A 1 146 ? -7.223 27.141 27.094 1 98.81 146 THR A C 1
ATOM 1144 O O . THR A 1 146 ? -7.812 28.156 27.484 1 98.81 146 THR A O 1
ATOM 1147 N N . ALA A 1 147 ? -7.34 26.703 25.891 1 98.81 147 ALA A N 1
ATOM 1148 C CA . ALA A 1 147 ? -8.234 27.328 24.922 1 98.81 147 ALA A CA 1
ATOM 1149 C C . ALA A 1 147 ? -9.68 27.312 25.422 1 98.81 147 ALA A C 1
ATOM 1151 O O . ALA A 1 147 ? -10.383 28.312 25.344 1 98.81 147 ALA A O 1
ATOM 1152 N N . GLU A 1 148 ? -10.078 26.172 25.906 1 98.38 148 GLU A N 1
ATOM 1153 C CA . GLU A 1 148 ? -11.43 26 26.422 1 98.38 148 GLU A CA 1
ATOM 1154 C C . GLU A 1 148 ? -11.672 26.922 27.625 1 98.38 148 GLU A C 1
ATOM 1156 O O . GLU A 1 148 ? -12.711 27.594 27.703 1 98.38 148 GLU A O 1
ATOM 1161 N N . LYS A 1 149 ? -10.758 26.953 28.5 1 98.31 149 LYS A N 1
ATOM 1162 C CA . LYS A 1 149 ? -10.859 27.766 29.703 1 98.31 149 LYS A CA 1
ATOM 1163 C C . LYS A 1 149 ? -11.039 29.234 29.359 1 98.31 149 LYS A C 1
ATOM 1165 O O . LYS A 1 149 ? -11.781 29.953 30.031 1 98.31 149 LYS A O 1
ATOM 1170 N N . ASN A 1 150 ? -10.375 29.703 28.312 1 98.44 150 ASN A N 1
ATOM 1171 C CA . ASN A 1 150 ? -10.383 31.125 27.953 1 98.44 150 ASN A CA 1
ATOM 1172 C C . ASN A 1 150 ? -11.422 31.422 26.875 1 98.44 150 ASN A C 1
ATOM 1174 O O . ASN A 1 150 ? -11.539 32.562 26.422 1 98.44 150 ASN A O 1
ATOM 1178 N N . ASN A 1 151 ? -12.156 30.344 26.469 1 98.19 151 ASN A N 1
ATOM 1179 C CA . ASN A 1 151 ? -13.141 30.453 25.391 1 98.19 151 ASN A CA 1
ATOM 1180 C C . ASN A 1 151 ? -12.523 31.062 24.141 1 98.19 151 ASN A C 1
ATOM 1182 O O . ASN A 1 151 ? -13.039 32.031 23.594 1 98.19 151 ASN A O 1
ATOM 1186 N N . LYS A 1 152 ? -11.375 30.547 23.766 1 98.62 152 LYS A N 1
ATOM 1187 C CA . LYS A 1 152 ? -10.656 30.969 22.562 1 98.62 152 LYS A CA 1
ATOM 1188 C C . LYS A 1 152 ? -10.469 29.797 21.594 1 98.62 152 LYS A C 1
ATOM 1190 O O . LYS A 1 152 ? -10.602 28.641 21.984 1 98.62 152 LYS A O 1
ATOM 1195 N N . ILE A 1 153 ? -10.18 30.141 20.375 1 98.56 153 ILE A N 1
ATOM 1196 C CA . ILE A 1 153 ? -10.016 29.156 19.312 1 98.56 153 ILE A CA 1
ATOM 1197 C C . ILE A 1 153 ? -8.562 28.688 19.25 1 98.56 153 ILE A C 1
ATOM 1199 O O . ILE A 1 153 ? -7.641 29.516 19.328 1 98.56 153 ILE A O 1
ATOM 1203 N N . LEU A 1 154 ? -8.328 27.406 19.203 1 98.88 154 LEU A N 1
ATOM 1204 C CA . LEU A 1 154 ? -7.043 26.781 18.891 1 98.88 154 LEU A CA 1
ATOM 1205 C C . LEU A 1 154 ? -7.191 25.781 17.766 1 98.88 154 LEU A C 1
ATOM 1207 O O . LEU A 1 154 ? -8.023 24.875 17.828 1 98.88 154 LEU A O 1
ATOM 1211 N N . ILE A 1 155 ? -6.398 26 16.703 1 98.62 155 ILE A N 1
ATOM 1212 C CA . ILE A 1 155 ? -6.43 25.047 15.594 1 98.62 155 ILE A CA 1
ATOM 1213 C C . ILE A 1 155 ? -5.016 24.547 15.312 1 98.62 155 ILE A C 1
ATOM 1215 O O . ILE A 1 155 ? -4.07 25.328 15.227 1 98.62 155 ILE A O 1
ATOM 1219 N N . THR A 1 156 ? -4.887 23.219 15.289 1 98.25 156 THR A N 1
ATOM 1220 C CA . THR A 1 156 ? -3.65 22.578 14.875 1 98.25 156 THR A CA 1
ATOM 1221 C C . THR A 1 156 ? -3.568 22.5 13.352 1 98.25 156 THR A C 1
ATOM 1223 O O . THR A 1 156 ? -4.551 22.156 12.688 1 98.25 156 THR A O 1
ATOM 1226 N N . GLY A 1 157 ? -2.418 22.734 12.82 1 97.69 157 GLY A N 1
ATOM 1227 C CA . GLY A 1 157 ? -2.209 22.875 11.383 1 97.69 157 GLY A CA 1
ATOM 1228 C C . GLY A 1 157 ? -2.146 21.547 10.656 1 97.69 157 GLY A C 1
ATOM 1229 O O . GLY A 1 157 ? -1.176 21.266 9.953 1 97.69 157 GLY A O 1
ATOM 1230 N N . PHE A 1 158 ? -3.166 20.719 10.703 1 98.06 158 PHE A N 1
ATOM 1231 C CA . PHE A 1 158 ? -3.314 19.547 9.867 1 98.06 158 PHE A CA 1
ATOM 1232 C C . PHE A 1 158 ? -3.941 19.906 8.523 1 98.06 158 PHE A C 1
ATOM 1234 O O . PHE A 1 158 ? -5.109 19.594 8.273 1 98.06 158 PHE A O 1
ATOM 1241 N N . GLN A 1 159 ? -3.133 20.406 7.629 1 97.69 159 GLN A N 1
ATOM 1242 C CA . GLN A 1 159 ? -3.572 21.047 6.391 1 97.69 159 GLN A CA 1
ATOM 1243 C C . GLN A 1 159 ? -4.172 20.016 5.43 1 97.69 159 GLN A C 1
ATOM 1245 O O . GLN A 1 159 ? -4.988 20.375 4.574 1 97.69 159 GLN A O 1
ATOM 1250 N N . ARG A 1 160 ? -3.84 18.703 5.582 1 98.19 160 ARG A N 1
ATOM 1251 C CA . ARG A 1 160 ? -4.297 17.688 4.629 1 98.19 160 ARG A CA 1
ATOM 1252 C C . ARG A 1 160 ? -5.812 17.547 4.668 1 98.19 160 ARG A C 1
ATOM 1254 O O . ARG A 1 160 ? -6.43 17.172 3.672 1 98.19 160 ARG A O 1
ATOM 1261 N N . ARG A 1 161 ? -6.383 17.891 5.785 1 98 161 ARG A N 1
ATOM 1262 C CA . ARG A 1 161 ? -7.832 17.766 5.902 1 98 161 ARG A CA 1
ATOM 1263 C C . ARG A 1 161 ? -8.547 18.75 4.977 1 98 161 ARG A C 1
ATOM 1265 O O . ARG A 1 161 ? -9.742 18.609 4.719 1 98 161 ARG A O 1
ATOM 1272 N N . PHE A 1 162 ? -7.809 19.703 4.465 1 98 162 PHE A N 1
ATOM 1273 C CA . PHE A 1 162 ? -8.398 20.719 3.609 1 98 162 PHE A CA 1
ATOM 1274 C C . PHE A 1 162 ? -8.023 20.484 2.15 1 98 162 PHE A C 1
ATOM 1276 O O . PHE A 1 162 ? -8.359 21.297 1.28 1 98 162 PHE A O 1
ATOM 1283 N N . ASP A 1 163 ? -7.273 19.453 1.867 1 97.75 163 ASP A N 1
ATOM 1284 C CA . ASP A 1 163 ? -6.91 19.047 0.509 1 97.75 163 ASP A CA 1
ATOM 1285 C C . ASP A 1 163 ? -8.062 18.328 -0.179 1 97.75 163 ASP A C 1
ATOM 1287 O O . ASP A 1 163 ? -8.664 17.422 0.402 1 97.75 163 ASP A O 1
ATOM 1291 N N . PRO A 1 164 ? -8.375 18.719 -1.449 1 96.19 164 PRO A N 1
ATOM 1292 C CA . PRO A 1 164 ? -9.539 18.125 -2.123 1 96.19 164 PRO A CA 1
ATOM 1293 C C . PRO A 1 164 ? -9.461 16.609 -2.236 1 96.19 164 PRO A C 1
ATOM 1295 O O . PRO A 1 164 ? -10.484 15.93 -2.162 1 96.19 164 PRO A O 1
ATOM 1298 N N . LEU A 1 165 ? -8.32 16.062 -2.453 1 95.88 165 LEU A N 1
ATOM 1299 C CA . LEU A 1 165 ? -8.164 14.617 -2.559 1 95.88 165 LEU A CA 1
ATOM 1300 C C . LEU A 1 165 ? -8.664 13.93 -1.296 1 95.88 165 LEU A C 1
ATOM 1302 O O . LEU A 1 165 ? -9.477 13.008 -1.372 1 95.88 165 LEU A O 1
ATOM 1306 N N . PHE A 1 166 ? -8.203 14.359 -0.171 1 97.56 166 PHE A N 1
ATOM 1307 C CA . PHE A 1 166 ? -8.562 13.727 1.096 1 97.56 166 PHE A CA 1
ATOM 1308 C C . PHE A 1 166 ? -10.023 13.992 1.436 1 97.56 166 PHE A C 1
ATOM 1310 O O . PHE A 1 166 ? -10.703 13.117 1.988 1 97.56 166 PHE A O 1
ATOM 1317 N N . GLN A 1 167 ? -10.461 15.188 1.08 1 97.06 167 GLN A N 1
ATOM 1318 C CA . GLN A 1 167 ? -11.875 15.508 1.287 1 97.06 167 GLN A CA 1
ATOM 1319 C C . GLN A 1 167 ? -12.766 14.594 0.454 1 97.06 167 GLN A C 1
ATOM 1321 O O . GLN A 1 167 ? -13.812 14.141 0.928 1 97.06 167 GLN A O 1
ATOM 1326 N N . ASP A 1 168 ? -12.383 14.344 -0.799 1 95.69 168 ASP A N 1
ATOM 1327 C CA . ASP A 1 168 ? -13.148 13.453 -1.659 1 95.69 168 ASP A CA 1
ATOM 1328 C C . ASP A 1 168 ? -13.211 12.047 -1.069 1 95.69 168 ASP A C 1
ATOM 1330 O O . ASP A 1 168 ? -14.273 11.422 -1.058 1 95.69 168 ASP A O 1
ATOM 1334 N N . ILE A 1 169 ? -12.117 11.57 -0.605 1 96.94 169 ILE A N 1
ATOM 1335 C CA . ILE A 1 169 ? -12.062 10.227 -0.035 1 96.94 169 ILE A CA 1
ATOM 1336 C C . ILE A 1 169 ? -12.883 10.18 1.252 1 96.94 169 ILE A C 1
ATOM 1338 O O . ILE A 1 169 ? -13.625 9.227 1.486 1 96.94 169 ILE A O 1
ATOM 1342 N N . TYR A 1 170 ? -12.734 11.172 2.088 1 96.19 170 TYR A N 1
ATOM 1343 C CA . TYR A 1 170 ? -13.547 11.273 3.295 1 96.19 170 TYR A CA 1
ATOM 1344 C C . TYR A 1 170 ? -15.031 11.203 2.961 1 96.19 170 TYR A C 1
ATOM 1346 O O . TYR A 1 170 ? -15.781 10.453 3.588 1 96.19 170 TYR A O 1
ATOM 1354 N N . ALA A 1 171 ? -15.469 11.977 1.967 1 94.88 171 ALA A N 1
ATOM 1355 C CA . ALA A 1 171 ? -16.875 12.008 1.559 1 94.88 171 ALA A CA 1
ATOM 1356 C C . ALA A 1 171 ? -17.344 10.625 1.111 1 94.88 171 ALA A C 1
ATOM 1358 O O . ALA A 1 171 ? -18.469 10.234 1.387 1 94.88 171 ALA A O 1
ATOM 1359 N N . ALA A 1 172 ? -16.484 9.883 0.451 1 92.5 172 ALA A N 1
ATOM 1360 C CA . ALA A 1 172 ? -16.812 8.547 -0.042 1 92.5 172 ALA A CA 1
ATOM 1361 C C . ALA A 1 172 ? -17.094 7.594 1.113 1 92.5 172 ALA A C 1
ATOM 1363 O O . ALA A 1 172 ? -17.859 6.629 0.957 1 92.5 172 ALA A O 1
ATOM 1364 N N . THR A 1 173 ? -16.516 7.785 2.299 1 91.19 173 THR A N 1
ATOM 1365 C CA . THR A 1 173 ? -16.719 6.918 3.457 1 91.19 173 THR A CA 1
ATOM 1366 C C . THR A 1 173 ? -18.016 7.254 4.164 1 91.19 173 THR A C 1
ATOM 1368 O O . THR A 1 173 ? -18.562 6.426 4.895 1 91.19 173 THR A O 1
ATOM 1371 N N . ARG A 1 174 ? -18.484 8.453 4.031 1 89.56 174 ARG A N 1
ATOM 1372 C CA . ARG A 1 174 ? -19.656 8.914 4.773 1 89.56 174 ARG A CA 1
ATOM 1373 C C . ARG A 1 174 ? -20.938 8.609 4.016 1 89.56 174 ARG A C 1
ATOM 1375 O O . ARG A 1 174 ? -21.984 8.398 4.625 1 89.56 174 ARG A O 1
ATOM 1382 N N . ASN A 1 175 ? -20.891 8.555 2.725 1 87.19 175 ASN A N 1
ATOM 1383 C CA . ASN A 1 175 ? -22.078 8.391 1.895 1 87.19 175 ASN A CA 1
ATOM 1384 C C . ASN A 1 175 ? -22.312 6.926 1.536 1 87.19 175 ASN A C 1
ATOM 1386 O O . ASN A 1 175 ? -23.094 6.621 0.625 1 87.19 175 ASN A O 1
ATOM 1390 N N . GLY A 1 176 ? -21.609 6.043 2.229 1 87 176 GLY A N 1
ATOM 1391 C CA . GLY A 1 176 ? -21.781 4.621 1.979 1 87 176 GLY A CA 1
ATOM 1392 C C . GLY A 1 176 ? -21.141 4.164 0.682 1 87 176 GLY A C 1
ATOM 1393 O O . GLY A 1 176 ? -21.375 3.041 0.229 1 87 176 GLY A O 1
ATOM 1394 N N . GLY A 1 177 ? -20.453 5 0.113 1 88.88 177 GLY A N 1
ATOM 1395 C CA . GLY A 1 177 ? -19.906 4.746 -1.209 1 88.88 177 GLY A CA 1
ATOM 1396 C C . GLY A 1 177 ? -18.984 3.535 -1.251 1 88.88 177 GLY A C 1
ATOM 1397 O O . GLY A 1 177 ? -18.891 2.861 -2.277 1 88.88 177 GLY A O 1
ATOM 1398 N N . ILE A 1 178 ? -18.344 3.223 -0.078 1 95 178 ILE A N 1
ATOM 1399 C CA . ILE A 1 178 ? -17.406 2.104 -0.122 1 95 178 ILE A CA 1
ATOM 1400 C C . ILE A 1 178 ? -17.781 1.081 0.95 1 95 178 ILE A C 1
ATOM 1402 O O . ILE A 1 178 ? -16.984 0.19 1.265 1 95 178 ILE A O 1
ATOM 1406 N N . GLY A 1 179 ? -18.906 1.188 1.585 1 95.75 179 GLY A N 1
ATOM 1407 C CA . GLY A 1 179 ? -19.281 0.277 2.65 1 95.75 179 GLY A CA 1
ATOM 1408 C C . GLY A 1 179 ? -18.438 0.436 3.904 1 95.75 179 GLY A C 1
ATOM 1409 O O . GLY A 1 179 ? -17.984 1.536 4.211 1 95.75 179 GLY A O 1
ATOM 1410 N N . ASP A 1 180 ? -18.281 -0.67 4.652 1 95.19 180 ASP A N 1
ATOM 1411 C CA . ASP A 1 180 ? -17.484 -0.641 5.879 1 95.19 180 ASP A CA 1
ATOM 1412 C C . ASP A 1 180 ? -15.992 -0.68 5.57 1 95.19 180 ASP A C 1
ATOM 1414 O O . ASP A 1 180 ? -15.523 -1.565 4.852 1 95.19 180 ASP A O 1
ATOM 1418 N N . ILE A 1 181 ? -15.297 0.28 6.102 1 97.12 181 ILE A N 1
ATOM 1419 C CA . ILE A 1 181 ? -13.859 0.332 5.883 1 97.12 181 ILE A CA 1
ATOM 1420 C C . ILE A 1 181 ? -13.203 -0.924 6.457 1 97.12 181 ILE A C 1
ATOM 1422 O O . ILE A 1 181 ? -13.516 -1.338 7.574 1 97.12 181 ILE A O 1
ATOM 1426 N N . GLN A 1 182 ? -12.266 -1.526 5.656 1 97.94 182 GLN A N 1
ATOM 1427 C CA . GLN A 1 182 ? -11.57 -2.73 6.098 1 97.94 182 GLN A CA 1
ATOM 1428 C C . GLN A 1 182 ? -10.055 -2.527 6.078 1 97.94 182 GLN A C 1
ATOM 1430 O O . GLN A 1 182 ? -9.328 -3.135 6.867 1 97.94 182 GLN A O 1
ATOM 1435 N N . MET A 1 183 ? -9.586 -1.731 5.148 1 98.38 183 MET A N 1
ATOM 1436 C CA . MET A 1 183 ? -8.156 -1.468 5 1 98.38 183 MET A CA 1
ATOM 1437 C C . MET A 1 183 ? -7.906 0.008 4.711 1 98.38 183 MET A C 1
ATOM 1439 O O . MET A 1 183 ? -8.625 0.622 3.92 1 98.38 183 MET A O 1
ATOM 1443 N N . ILE A 1 184 ? -6.953 0.552 5.379 1 98.62 184 ILE A N 1
ATOM 1444 C CA . ILE A 1 184 ? -6.438 1.885 5.086 1 98.62 184 ILE A CA 1
ATOM 1445 C C . ILE A 1 184 ? -4.961 1.796 4.711 1 98.62 184 ILE A C 1
ATOM 1447 O O . ILE A 1 184 ? -4.164 1.207 5.441 1 98.62 184 ILE A O 1
ATOM 1451 N N . LYS A 1 185 ? -4.598 2.295 3.574 1 98.62 185 LYS A N 1
ATOM 1452 C CA . LYS A 1 185 ? -3.205 2.34 3.139 1 98.62 185 LYS A CA 1
ATOM 1453 C C . LYS A 1 185 ? -2.746 3.777 2.912 1 98.62 185 LYS A C 1
ATOM 1455 O O . LYS A 1 185 ? -3.377 4.523 2.16 1 98.62 185 LYS A O 1
ATOM 1460 N N . LEU A 1 186 ? -1.706 4.098 3.57 1 98.62 186 LEU A N 1
ATOM 1461 C CA . LEU A 1 186 ? -1.133 5.434 3.432 1 98.62 186 LEU A CA 1
ATOM 1462 C C . LEU A 1 186 ? 0.328 5.355 3.002 1 98.62 186 LEU A C 1
ATOM 1464 O O . LEU A 1 186 ? 1.072 4.492 3.471 1 98.62 186 LEU A O 1
ATOM 1468 N N . THR A 1 187 ? 0.744 6.199 2.092 1 98.62 187 THR A N 1
ATOM 1469 C CA . THR A 1 187 ? 2.127 6.387 1.664 1 98.62 187 THR A CA 1
ATOM 1470 C C . THR A 1 187 ? 2.572 7.828 1.893 1 98.62 187 THR A C 1
ATOM 1472 O O . THR A 1 187 ? 1.848 8.766 1.556 1 98.62 187 THR A O 1
ATOM 1475 N N . ASN A 1 188 ? 3.656 7.949 2.518 1 98.62 188 ASN A N 1
ATOM 1476 C CA . ASN A 1 188 ? 4.242 9.258 2.779 1 98.62 188 ASN A CA 1
ATOM 1477 C C . ASN A 1 188 ? 5.75 9.258 2.529 1 98.62 188 ASN A C 1
ATOM 1479 O O . ASN A 1 188 ? 6.516 8.742 3.342 1 98.62 188 ASN A O 1
ATOM 1483 N N . ARG A 1 189 ? 6.137 9.852 1.431 1 98.31 189 ARG A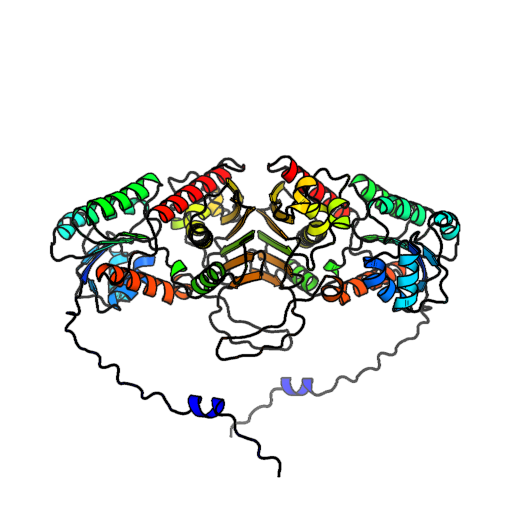 N 1
ATOM 1484 C CA . ARG A 1 189 ? 7.551 9.906 1.067 1 98.31 189 ARG A CA 1
ATOM 1485 C C . ARG A 1 189 ? 7.988 11.344 0.797 1 98.31 189 ARG A C 1
ATOM 1487 O O . ARG A 1 189 ? 7.465 12 -0.106 1 98.31 189 ARG A O 1
ATOM 1494 N N . ASP A 1 190 ? 8.922 11.773 1.51 1 97 190 ASP A N 1
ATOM 1495 C CA . ASP A 1 190 ? 9.422 13.141 1.463 1 97 190 ASP A CA 1
ATOM 1496 C C . ASP A 1 190 ? 10.242 13.391 0.199 1 97 190 ASP A C 1
ATOM 1498 O O . ASP A 1 190 ? 10.836 12.461 -0.349 1 97 190 ASP A O 1
ATOM 1502 N N . SER A 1 191 ? 10.242 14.586 -0.181 1 95.94 191 SER A N 1
ATOM 1503 C CA . SER A 1 191 ? 11.117 15.094 -1.238 1 95.94 191 SER A CA 1
ATOM 1504 C C . SER A 1 191 ? 11.297 16.609 -1.139 1 95.94 191 SER A C 1
ATOM 1506 O O . SER A 1 191 ? 10.312 17.344 -1.016 1 95.94 191 SER A O 1
ATOM 1508 N N . PRO A 1 192 ? 12.445 17.203 -1.241 1 95.31 192 PRO A N 1
ATOM 1509 C CA . PRO A 1 192 ? 13.703 16.469 -1.077 1 95.31 192 PRO A CA 1
ATOM 1510 C C . PRO A 1 192 ? 13.922 15.984 0.353 1 95.31 192 PRO A C 1
ATOM 1512 O O . PRO A 1 192 ? 13.156 16.344 1.253 1 95.31 192 PRO A O 1
ATOM 1515 N N . LYS A 1 193 ? 14.945 15.133 0.492 1 93.69 193 LYS A N 1
ATOM 1516 C CA . LYS A 1 193 ? 15.32 14.727 1.843 1 93.69 193 LYS A CA 1
ATOM 1517 C C . LYS A 1 193 ? 15.594 15.938 2.725 1 93.69 193 LYS A C 1
ATOM 1519 O O . LYS A 1 193 ? 16.344 16.844 2.334 1 93.69 193 LYS A O 1
ATOM 1524 N N . PRO A 1 194 ? 14.977 15.969 3.877 1 90.25 194 PRO A N 1
ATOM 1525 C CA . PRO A 1 194 ? 15.266 17.094 4.773 1 90.25 194 PRO A CA 1
ATOM 1526 C C . PRO A 1 194 ? 16.734 17.172 5.16 1 90.25 194 PRO A C 1
ATOM 1528 O O . PRO A 1 194 ? 17.453 16.172 5.102 1 90.25 194 PRO A O 1
ATOM 1531 N N . ALA A 1 195 ? 17.078 18.359 5.594 1 87.88 195 ALA A N 1
ATOM 1532 C CA . ALA A 1 195 ? 18.469 18.594 6 1 87.88 195 ALA A CA 1
ATOM 1533 C C . ALA A 1 195 ? 18.812 17.766 7.238 1 87.88 195 ALA A C 1
ATOM 1535 O O . ALA A 1 195 ? 17.969 17.547 8.109 1 87.88 195 ALA A O 1
ATOM 1536 N N . TYR A 1 196 ? 20.062 17.359 7.379 1 87.69 196 TYR A N 1
ATOM 1537 C CA . TYR A 1 196 ? 20.531 16.531 8.492 1 87.69 196 TYR A CA 1
ATOM 1538 C C . TYR A 1 196 ? 20.312 17.25 9.82 1 87.69 196 TYR A C 1
ATOM 1540 O O . TYR A 1 196 ? 20.016 16.609 10.828 1 87.69 196 TYR A O 1
ATOM 1548 N N . GLU A 1 197 ? 20.547 18.531 9.781 1 82.38 197 GLU A N 1
ATOM 1549 C CA . GLU A 1 197 ? 20.344 19.312 11.008 1 82.38 197 GLU A CA 1
ATOM 1550 C C . GLU A 1 197 ? 18.938 19.125 11.555 1 82.38 197 GLU A C 1
ATOM 1552 O O . GLU A 1 197 ? 18.75 18.984 12.766 1 82.38 197 GLU A O 1
ATOM 1557 N N . PHE A 1 198 ? 18.062 19.109 10.703 1 81.44 198 PHE A N 1
ATOM 1558 C CA . PHE A 1 198 ? 16.672 18.906 11.078 1 81.44 198 PHE A CA 1
ATOM 1559 C C . PHE A 1 198 ? 16.453 17.469 11.531 1 81.44 198 PHE A C 1
ATOM 1561 O O . PHE A 1 198 ? 15.883 17.219 12.602 1 81.44 198 PHE A O 1
ATOM 1568 N N . LEU A 1 199 ? 16.906 16.5 10.766 1 83.62 199 LEU A N 1
ATOM 1569 C CA . LEU A 1 199 ? 16.656 15.094 11.016 1 83.62 199 LEU A CA 1
ATOM 1570 C C . LEU A 1 199 ? 17.312 14.641 12.312 1 83.62 199 LEU A C 1
ATOM 1572 O O . LEU A 1 199 ? 16.781 13.758 13 1 83.62 199 LEU A O 1
ATOM 1576 N N . LEU A 1 200 ? 18.359 15.242 12.648 1 80.88 200 LEU A N 1
ATOM 1577 C CA . LEU A 1 200 ? 19.125 14.828 13.82 1 80.88 200 LEU A CA 1
ATOM 1578 C C . LEU A 1 200 ? 18.609 15.523 15.078 1 80.88 200 LEU A C 1
ATOM 1580 O O . LEU A 1 200 ? 18.859 15.062 16.188 1 80.88 200 LEU A O 1
ATOM 1584 N N . ASN A 1 201 ? 17.891 16.609 14.852 1 71.25 201 ASN A N 1
ATOM 1585 C CA . ASN A 1 201 ? 17.453 17.391 16 1 71.25 201 ASN A CA 1
ATOM 1586 C C . ASN A 1 201 ? 15.953 17.234 16.234 1 71.25 201 ASN A C 1
ATOM 1588 O O . ASN A 1 201 ? 15.438 17.688 17.266 1 71.25 201 ASN A O 1
ATOM 1592 N N . THR A 1 202 ? 15.398 16.75 15.188 1 62.59 202 THR A N 1
ATOM 1593 C CA . THR A 1 202 ? 13.953 16.578 15.289 1 62.59 202 THR A CA 1
ATOM 1594 C C . THR A 1 202 ? 13.609 15.352 16.125 1 62.59 202 THR A C 1
ATOM 1596 O O . THR A 1 202 ? 14.133 14.258 15.891 1 62.59 202 THR A O 1
ATOM 1599 N N . GLY A 1 203 ? 13.008 15.414 17.312 1 56.06 203 GLY A N 1
ATOM 1600 C CA . GLY A 1 203 ? 12.578 14.32 18.172 1 56.06 203 GLY A CA 1
ATOM 1601 C C . GLY A 1 203 ? 13.43 14.172 19.422 1 56.06 203 GLY A C 1
ATOM 1602 O O . GLY A 1 203 ? 13.477 13.094 20.016 1 56.06 203 GLY A O 1
ATOM 1603 N N . GLN A 1 204 ? 14.5 15.008 19.594 1 47.25 204 GLN A N 1
ATOM 1604 C CA . GLN A 1 204 ? 15.422 14.906 20.719 1 47.25 204 GLN A CA 1
ATOM 1605 C C . GLN A 1 204 ? 14.742 14.281 21.938 1 47.25 204 GLN A C 1
ATOM 1607 O O . GLN A 1 204 ? 15.383 13.578 22.719 1 47.25 204 GLN A O 1
ATOM 1612 N N . ASN A 1 205 ? 13.625 14.648 22.125 1 48.22 205 ASN A N 1
ATOM 1613 C CA . ASN A 1 205 ? 13.125 13.898 23.281 1 48.22 205 ASN A CA 1
ATOM 1614 C C . ASN A 1 205 ? 12.656 12.508 22.875 1 48.22 205 ASN A C 1
ATOM 1616 O O . ASN A 1 205 ? 12.258 11.711 23.734 1 48.22 205 ASN A O 1
ATOM 1620 N N . SER A 1 206 ? 12.438 12.359 21.609 1 51.91 206 SER A N 1
ATOM 1621 C CA . SER A 1 206 ? 11.914 11.039 21.266 1 51.91 206 SER A CA 1
ATOM 1622 C C . SER A 1 206 ? 13.039 10.039 21.047 1 51.91 206 SER A C 1
ATOM 1624 O O . SER A 1 206 ? 13.867 10.219 20.156 1 51.91 206 SER A O 1
ATOM 1626 N N . GLU A 1 207 ? 13.359 9.5 22.062 1 57.03 207 GLU A N 1
ATOM 1627 C CA . GLU A 1 207 ? 14.227 8.328 21.969 1 57.03 207 GLU A CA 1
ATOM 1628 C C . GLU A 1 207 ? 13.812 7.422 20.812 1 57.03 207 GLU A C 1
ATOM 1630 O O . GLU A 1 207 ? 12.844 6.676 20.922 1 57.03 207 GLU A O 1
ATOM 1635 N N . GLY A 1 208 ? 14.023 7.82 19.609 1 66.88 208 GLY A N 1
ATOM 1636 C CA . GLY A 1 208 ? 14.102 6.816 18.562 1 66.88 208 GLY A CA 1
ATOM 1637 C C . GLY A 1 208 ? 12.93 6.867 17.609 1 66.88 208 GLY A C 1
ATOM 1638 O O . GLY A 1 208 ? 11.875 7.422 17.922 1 66.88 208 GLY A O 1
ATOM 1639 N N . CYS A 1 209 ? 12.953 7.238 16.297 1 76.12 209 CYS A N 1
ATOM 1640 C CA . CYS A 1 209 ? 12.141 7.055 15.094 1 76.12 209 CYS A CA 1
ATOM 1641 C C . CYS A 1 209 ? 11.375 8.328 14.75 1 76.12 209 CYS A C 1
ATOM 1643 O O . CYS A 1 209 ? 10.148 8.32 14.672 1 76.12 209 CYS A O 1
ATOM 1645 N N . ASN A 1 210 ? 11.977 9.453 14.609 1 88.38 210 ASN A N 1
ATOM 1646 C CA . ASN A 1 210 ? 11.391 10.758 14.305 1 88.38 210 ASN A CA 1
ATOM 1647 C C . ASN A 1 210 ? 10.586 10.719 13.008 1 88.38 210 ASN A C 1
ATOM 1649 O O . ASN A 1 210 ? 9.75 11.586 12.766 1 88.38 210 ASN A O 1
ATOM 1653 N N . ILE A 1 211 ? 10.828 9.703 12.219 1 93.88 211 ILE A N 1
ATOM 1654 C CA . ILE A 1 211 ? 10.062 9.586 10.984 1 93.88 211 ILE A CA 1
ATOM 1655 C C . ILE A 1 211 ? 8.586 9.352 11.305 1 93.88 211 ILE A C 1
ATOM 1657 O O . ILE A 1 211 ? 7.703 9.797 10.57 1 93.88 211 ILE A O 1
ATOM 1661 N N . VAL A 1 212 ? 8.281 8.766 12.43 1 94.06 212 VAL A N 1
ATOM 1662 C CA . VAL A 1 212 ? 6.898 8.539 12.836 1 94.06 212 VAL A CA 1
ATOM 1663 C C . VAL A 1 212 ? 6.324 9.82 13.438 1 94.06 212 VAL A C 1
ATOM 1665 O O . VAL A 1 212 ? 5.277 10.305 13 1 94.06 212 VAL A O 1
ATOM 1668 N N . SER A 1 213 ? 7.016 10.445 14.344 1 90.62 213 SER A N 1
ATOM 1669 C CA . SER A 1 213 ? 6.488 11.586 15.086 1 90.62 213 SER A CA 1
ATOM 1670 C C . SER A 1 213 ? 6.43 12.828 14.211 1 90.62 213 SER A C 1
ATOM 1672 O O . SER A 1 213 ? 5.586 13.703 14.43 1 90.62 213 SER A O 1
ATOM 1674 N N . ASP A 1 214 ? 7.191 12.836 13.219 1 91.5 214 ASP A N 1
ATOM 1675 C CA . ASP A 1 214 ? 7.273 14.039 12.398 1 91.5 214 ASP A CA 1
ATOM 1676 C C . ASP A 1 214 ? 6.562 13.836 11.062 1 91.5 214 ASP A C 1
ATOM 1678 O O . ASP A 1 214 ? 5.836 14.727 10.602 1 91.5 214 ASP A O 1
ATOM 1682 N N . LEU A 1 215 ? 6.812 12.719 10.453 1 95.06 215 LEU A N 1
ATOM 1683 C CA . LEU A 1 215 ? 6.305 12.492 9.102 1 95.06 215 LEU A CA 1
ATOM 1684 C C . LEU A 1 215 ? 4.965 11.766 9.141 1 95.06 215 LEU A C 1
ATOM 1686 O O . LEU A 1 215 ? 3.953 12.297 8.672 1 95.06 215 LEU A O 1
ATOM 1690 N N . ALA A 1 216 ? 4.926 10.711 9.867 1 97.06 216 ALA A N 1
ATOM 1691 C CA . ALA A 1 216 ? 3.732 9.875 9.867 1 97.06 216 ALA A CA 1
ATOM 1692 C C . ALA A 1 216 ? 2.582 10.555 10.594 1 97.06 216 ALA A C 1
ATOM 1694 O O . ALA A 1 216 ? 1.429 10.133 10.492 1 97.06 216 ALA A O 1
ATOM 1695 N N . VAL A 1 217 ? 2.863 11.57 11.359 1 96.88 217 VAL A N 1
ATOM 1696 C CA . VAL A 1 217 ? 1.84 12.258 12.141 1 96.88 217 VAL A CA 1
ATOM 1697 C C . VAL A 1 217 ? 0.721 12.734 11.219 1 96.88 217 VAL A C 1
ATOM 1699 O O . VAL A 1 217 ? -0.451 12.734 11.609 1 96.88 217 VAL A O 1
ATOM 1702 N N . HIS A 1 218 ? 1.037 13.188 10.016 1 98.06 218 HIS A N 1
ATOM 1703 C CA . HIS A 1 218 ? 0.038 13.586 9.023 1 98.06 218 HIS A CA 1
ATOM 1704 C C . HIS A 1 218 ? -0.837 12.398 8.625 1 98.06 218 HIS A C 1
ATOM 1706 O O . HIS A 1 218 ? -2.051 12.547 8.469 1 98.06 218 HIS A O 1
ATOM 1712 N N . ASP A 1 219 ? -0.233 11.273 8.445 1 98.62 219 ASP A N 1
ATOM 1713 C CA . ASP A 1 219 ? -0.949 10.062 8.047 1 98.62 219 ASP A CA 1
ATOM 1714 C C . ASP A 1 219 ? -1.813 9.539 9.195 1 98.62 219 ASP A C 1
ATOM 1716 O O . ASP A 1 219 ? -2.939 9.086 8.977 1 98.62 219 ASP A O 1
ATOM 1720 N N . ILE A 1 220 ? -1.246 9.578 10.344 1 98.62 220 ILE A N 1
ATOM 1721 C CA . ILE A 1 220 ? -2.006 9.172 11.523 1 98.62 220 ILE A CA 1
ATOM 1722 C C . ILE A 1 220 ? -3.227 10.078 11.688 1 98.62 220 ILE A C 1
ATOM 1724 O O . ILE A 1 220 ? -4.32 9.602 12 1 98.62 220 ILE A O 1
ATOM 1728 N N . ASP A 1 221 ? -3.049 11.352 11.445 1 98.62 221 ASP A N 1
ATOM 1729 C CA . ASP A 1 221 ? -4.184 12.273 11.477 1 98.62 221 ASP A CA 1
ATOM 1730 C C . ASP A 1 221 ? -5.238 11.875 10.445 1 98.62 221 ASP A C 1
ATOM 1732 O O . ASP A 1 221 ? -6.434 11.891 10.742 1 98.62 221 ASP A O 1
ATOM 1736 N N . MET A 1 222 ? -4.805 11.531 9.234 1 98.44 222 MET A N 1
ATOM 1737 C CA . MET A 1 222 ? -5.746 11.094 8.203 1 98.44 222 MET A CA 1
ATOM 1738 C C . MET A 1 222 ? -6.492 9.844 8.641 1 98.44 222 MET A C 1
ATOM 1740 O O . MET A 1 222 ? -7.707 9.742 8.461 1 98.44 222 MET A O 1
ATOM 1744 N N . MET A 1 223 ? -5.762 8.93 9.188 1 98.31 223 MET A N 1
ATOM 1745 C CA . MET A 1 223 ? -6.375 7.695 9.664 1 98.31 223 MET A CA 1
ATOM 1746 C C . MET A 1 223 ? -7.414 7.984 10.742 1 98.31 223 MET A C 1
ATOM 1748 O O . MET A 1 223 ? -8.523 7.441 10.703 1 98.31 223 MET A O 1
ATOM 1752 N N . VAL A 1 224 ? -7.074 8.828 11.672 1 98.44 224 VAL A N 1
ATOM 1753 C CA . VAL A 1 224 ? -7.988 9.219 12.742 1 98.44 224 VAL A CA 1
ATOM 1754 C C . VAL A 1 224 ? -9.234 9.867 12.141 1 98.44 224 VAL A C 1
ATOM 1756 O O . VAL A 1 224 ? -10.359 9.555 12.547 1 98.44 224 VAL A O 1
ATOM 1759 N N . TRP A 1 225 ? -8.992 10.742 11.18 1 98.12 225 TRP A N 1
ATOM 1760 C CA . TRP A 1 225 ? -10.094 11.438 10.523 1 98.12 225 TRP A CA 1
ATOM 1761 C C . TRP A 1 225 ? -10.992 10.461 9.781 1 98.12 225 TRP A C 1
ATOM 1763 O O . TRP A 1 225 ? -12.219 10.477 9.945 1 98.12 225 TRP A O 1
ATOM 1773 N N . MET A 1 226 ? -10.398 9.516 9.031 1 97.25 226 MET A N 1
ATOM 1774 C CA . MET A 1 226 ? -11.148 8.578 8.203 1 97.25 226 MET A CA 1
ATOM 1775 C C . MET A 1 226 ? -11.938 7.594 9.07 1 97.25 226 MET A C 1
ATOM 1777 O O . MET A 1 226 ? -13.016 7.145 8.68 1 97.25 226 MET A O 1
ATOM 1781 N N . THR A 1 227 ? -11.461 7.273 10.234 1 97 227 THR A N 1
ATOM 1782 C CA . THR A 1 227 ? -12.086 6.277 11.094 1 97 227 THR A CA 1
ATOM 1783 C C . THR A 1 227 ? -13.023 6.941 12.102 1 97 227 THR A C 1
ATOM 1785 O O . THR A 1 227 ? -13.562 6.273 12.984 1 97 227 THR A O 1
ATOM 1788 N N . ASN A 1 228 ? -13.141 8.227 12.016 1 94.94 228 ASN A N 1
ATOM 1789 C CA . ASN A 1 228 ? -13.961 9.008 12.938 1 94.94 228 ASN A CA 1
ATOM 1790 C C . ASN A 1 228 ? -13.5 8.844 14.383 1 94.94 228 ASN A C 1
ATOM 1792 O O . ASN A 1 228 ? -14.312 8.625 15.281 1 94.94 228 ASN A O 1
ATOM 1796 N N . GLY A 1 229 ? -12.203 8.828 14.516 1 96.25 229 GLY A N 1
ATOM 1797 C CA . GLY A 1 229 ? -11.617 8.852 15.844 1 96.25 229 GLY A CA 1
ATOM 1798 C C . GLY A 1 229 ? -11.633 7.492 16.516 1 96.25 229 GLY A C 1
ATOM 1799 O O . GLY A 1 229 ? -11.703 7.406 17.75 1 96.25 229 GLY A O 1
ATOM 1800 N N . GLU A 1 230 ? -11.578 6.422 15.773 1 96.31 230 GLU A N 1
ATOM 1801 C CA . GLU A 1 230 ? -11.523 5.086 16.375 1 96.31 230 GLU A CA 1
ATOM 1802 C C . GLU A 1 230 ? -10.156 4.812 16.984 1 96.31 230 GLU A C 1
ATOM 1804 O O . GLU A 1 230 ? -9.125 5.133 16.391 1 96.31 230 GLU A O 1
ATOM 1809 N N . LEU A 1 231 ? -10.188 4.254 18.203 1 97.81 231 LEU A N 1
ATOM 1810 C CA . LEU A 1 231 ? -8.953 3.877 18.875 1 97.81 231 LEU A CA 1
ATOM 1811 C C . LEU A 1 231 ? -8.438 2.543 18.344 1 97.81 231 LEU A C 1
ATOM 1813 O O . LEU A 1 231 ? -9.164 1.548 18.344 1 97.81 231 LEU A O 1
ATOM 1817 N N . PRO A 1 232 ? -7.223 2.492 17.891 1 98.31 232 PRO A N 1
ATOM 1818 C CA . PRO A 1 232 ? -6.68 1.197 17.469 1 98.31 232 PRO A CA 1
ATOM 1819 C C . PRO A 1 232 ? -6.535 0.219 18.641 1 98.31 232 PRO A C 1
ATOM 1821 O O . PRO A 1 232 ? -6.508 0.636 19.797 1 98.31 232 PRO A O 1
ATOM 1824 N N . GLU A 1 233 ? -6.445 -1.042 18.281 1 98.25 233 GLU A N 1
ATOM 1825 C CA . GLU A 1 233 ? -6.164 -2.105 19.234 1 98.25 233 GLU A CA 1
ATOM 1826 C C . GLU A 1 233 ? -4.664 -2.27 19.453 1 98.25 233 GLU A C 1
ATOM 1828 O O . GLU A 1 233 ? -4.211 -2.473 20.578 1 98.25 233 GLU A O 1
ATOM 1833 N N . SER A 1 234 ? -3.934 -2.205 18.359 1 98.5 234 SER A N 1
ATOM 1834 C CA . SER A 1 234 ? -2.49 -2.398 18.453 1 98.5 234 SER A CA 1
ATOM 1835 C C . SER A 1 234 ? -1.77 -1.687 17.312 1 98.5 234 SER A C 1
ATOM 1837 O O . SER A 1 234 ? -2.391 -1.32 16.312 1 98.5 234 SER A O 1
ATOM 1839 N N . VAL A 1 235 ? -0.469 -1.475 17.547 1 98.56 235 VAL A N 1
ATOM 1840 C CA . VAL A 1 235 ? 0.403 -0.896 16.531 1 98.56 235 VAL A CA 1
ATOM 1841 C C . VAL A 1 235 ? 1.736 -1.64 16.5 1 98.56 235 VAL A C 1
ATOM 1843 O O . VAL A 1 235 ? 2.242 -2.053 17.547 1 98.56 235 VAL A O 1
ATOM 1846 N N . TYR A 1 236 ? 2.275 -1.89 15.328 1 98.62 236 TYR A N 1
ATOM 1847 C CA . TYR A 1 236 ? 3.582 -2.498 15.094 1 98.62 236 TYR A CA 1
ATOM 1848 C C . TYR A 1 236 ? 4.395 -1.68 14.102 1 98.62 236 TYR A C 1
ATOM 1850 O O . TYR A 1 236 ? 3.951 -1.441 12.977 1 98.62 236 TYR A O 1
ATOM 1858 N N . THR A 1 237 ? 5.59 -1.233 14.555 1 98.06 237 THR A N 1
ATOM 1859 C CA . THR A 1 237 ? 6.426 -0.37 13.734 1 98.06 237 THR A CA 1
ATOM 1860 C C . THR A 1 237 ? 7.781 -1.016 13.477 1 98.06 237 THR A C 1
ATOM 1862 O O . THR A 1 237 ? 8.445 -1.478 14.406 1 98.06 237 THR A O 1
ATOM 1865 N N . ILE A 1 238 ? 8.125 -1.066 12.172 1 97.56 238 ILE A N 1
ATOM 1866 C CA . ILE A 1 238 ? 9.477 -1.446 11.797 1 97.56 238 ILE A CA 1
ATOM 1867 C C . ILE A 1 238 ? 10.133 -0.316 11 1 97.56 238 ILE A C 1
ATOM 1869 O O . ILE A 1 238 ? 9.438 0.487 10.367 1 97.56 238 ILE A O 1
ATOM 1873 N N . GLY A 1 239 ? 11.461 -0.193 11.102 1 96.5 239 GLY A N 1
ATOM 1874 C CA . GLY A 1 239 ? 12.211 0.825 10.383 1 96.5 239 GLY A CA 1
ATOM 1875 C C . GLY A 1 239 ? 13.633 0.41 10.062 1 96.5 239 GLY A C 1
ATOM 1876 O O . GLY A 1 239 ? 14.102 -0.624 10.539 1 96.5 239 GLY A O 1
ATOM 1877 N N . HIS A 1 240 ? 14.227 1.161 9.148 1 96.62 240 HIS A N 1
ATOM 1878 C CA . HIS A 1 240 ? 15.609 0.912 8.773 1 96.62 240 HIS A CA 1
ATOM 1879 C C . HIS A 1 240 ? 16.344 2.217 8.492 1 96.62 240 HIS A C 1
ATOM 1881 O O . HIS A 1 240 ? 15.742 3.195 8.055 1 96.62 240 HIS A O 1
ATOM 1887 N N . ILE A 1 241 ? 17.625 2.201 8.789 1 95.19 241 ILE A N 1
ATOM 1888 C CA . ILE A 1 241 ? 18.5 3.338 8.516 1 95.19 241 ILE A CA 1
ATOM 1889 C C . ILE A 1 241 ? 19.359 3.043 7.297 1 95.19 241 ILE A C 1
ATOM 1891 O O . ILE A 1 241 ? 20.375 2.357 7.402 1 95.19 241 ILE A O 1
ATOM 1895 N N . HIS A 1 242 ? 18.969 3.545 6.16 1 94.81 242 HIS A N 1
ATOM 1896 C CA . HIS A 1 242 ? 19.734 3.357 4.934 1 94.81 242 HIS A CA 1
ATOM 1897 C C . HIS A 1 242 ? 20.891 4.348 4.848 1 94.81 242 HIS A C 1
ATOM 1899 O O . HIS A 1 242 ? 21.969 4.016 4.34 1 94.81 242 HIS A O 1
ATOM 1905 N N . ASP A 1 243 ? 20.656 5.539 5.273 1 92.88 243 ASP A N 1
ATOM 1906 C CA . ASP A 1 243 ? 21.641 6.613 5.23 1 92.88 243 ASP A CA 1
ATOM 1907 C C . ASP A 1 243 ? 22.656 6.477 6.367 1 92.88 243 ASP A C 1
ATOM 1909 O O . ASP A 1 243 ? 22.312 6.684 7.535 1 92.88 243 ASP A O 1
ATOM 1913 N N . PRO A 1 244 ? 23.828 6.32 6.027 1 91.69 244 PRO A N 1
ATOM 1914 C CA . PRO A 1 244 ? 24.828 6.102 7.074 1 91.69 244 PRO A CA 1
ATOM 1915 C C . PRO A 1 244 ? 24.953 7.297 8.016 1 91.69 244 PRO A C 1
ATOM 1917 O O . PRO A 1 244 ? 25.312 7.129 9.188 1 91.69 244 PRO A O 1
ATOM 1920 N N . LYS A 1 245 ? 24.672 8.43 7.57 1 89.38 245 LYS A N 1
ATOM 1921 C CA . LYS A 1 245 ? 24.797 9.625 8.398 1 89.38 245 LYS A CA 1
ATOM 1922 C C . LYS A 1 245 ? 23.734 9.664 9.484 1 89.38 245 LYS A C 1
ATOM 1924 O O . LYS A 1 245 ? 23.859 10.406 10.461 1 89.38 245 LYS A O 1
ATOM 1929 N N . LEU A 1 246 ? 22.734 8.891 9.297 1 88.81 246 LEU A N 1
ATOM 1930 C CA . LEU A 1 246 ? 21.656 8.875 10.273 1 88.81 246 LEU A CA 1
ATOM 1931 C C . LEU A 1 246 ? 21.828 7.719 11.258 1 88.81 246 LEU A C 1
ATOM 1933 O O . LEU A 1 246 ? 21.047 7.582 12.203 1 88.81 246 LEU A O 1
ATOM 1937 N N . LYS A 1 247 ? 22.797 6.934 11.047 1 85.81 247 LYS A N 1
ATOM 1938 C CA . LYS A 1 247 ? 23 5.73 11.852 1 85.81 247 LYS A CA 1
ATOM 1939 C C . LYS A 1 247 ? 23.312 6.09 13.305 1 85.81 247 LYS A C 1
ATOM 1941 O O . LYS A 1 247 ? 22.781 5.473 14.227 1 85.81 247 LYS A O 1
ATOM 1946 N N . SER A 1 248 ? 24.094 7.109 13.43 1 81 248 SER A N 1
ATOM 1947 C CA . SER A 1 248 ? 24.516 7.465 14.781 1 81 248 SER A CA 1
ATOM 1948 C C . SER A 1 248 ? 23.359 7.996 15.609 1 81 248 SER A C 1
ATOM 1950 O O . SER A 1 248 ? 23.328 7.84 16.828 1 81 248 SER A O 1
ATOM 1952 N N . ALA A 1 249 ? 22.422 8.523 14.93 1 80 249 ALA A N 1
ATOM 1953 C CA . ALA A 1 249 ? 21.281 9.094 15.625 1 80 249 ALA A CA 1
ATOM 1954 C C . ALA A 1 249 ? 20.156 8.062 15.75 1 80 249 ALA A C 1
ATOM 1956 O O . ALA A 1 249 ? 19.109 8.344 16.359 1 80 249 ALA A O 1
ATOM 1957 N N . ARG A 1 250 ? 20.359 6.902 15.227 1 82.31 250 ARG A N 1
ATOM 1958 C CA . ARG A 1 250 ? 19.375 5.824 15.266 1 82.31 250 ARG A CA 1
ATOM 1959 C C . ARG A 1 250 ? 18.016 6.301 14.758 1 82.31 250 ARG A C 1
ATOM 1961 O O . ARG A 1 250 ? 16.984 6.031 15.375 1 82.31 250 ARG A O 1
ATOM 1968 N N . GLN A 1 251 ? 18.078 7.07 13.773 1 88.25 251 GLN A N 1
ATOM 1969 C CA . GLN A 1 251 ? 16.875 7.594 13.141 1 88.25 251 GLN A CA 1
ATOM 1970 C C . GLN A 1 251 ? 16.609 6.895 11.812 1 88.25 251 GLN A C 1
ATOM 1972 O O . GLN A 1 251 ? 17.297 7.152 10.812 1 88.25 251 GLN A O 1
ATOM 1977 N N . PRO A 1 252 ? 15.57 6.078 11.836 1 94.38 252 PRO A N 1
ATOM 1978 C CA . PRO A 1 252 ? 15.273 5.434 10.555 1 94.38 252 PRO A CA 1
ATOM 1979 C C . PRO A 1 252 ? 14.812 6.422 9.484 1 94.38 252 PRO A C 1
ATOM 1981 O O . PRO A 1 252 ? 14.141 7.406 9.805 1 94.38 252 PRO A O 1
ATOM 1984 N N . ASP A 1 253 ? 15.25 6.145 8.25 1 95.81 253 ASP A N 1
ATOM 1985 C CA . ASP A 1 253 ? 14.805 7 7.152 1 95.81 253 ASP A CA 1
ATOM 1986 C C . ASP A 1 253 ? 13.742 6.301 6.305 1 95.81 253 ASP A C 1
ATOM 1988 O O . ASP A 1 253 ? 13.188 6.898 5.383 1 95.81 253 ASP A O 1
ATOM 1992 N N . THR A 1 254 ? 13.461 5.023 6.57 1 97.56 254 THR A N 1
ATOM 1993 C CA . THR A 1 254 ? 12.273 4.32 6.105 1 97.56 254 THR A CA 1
ATOM 1994 C C . THR A 1 254 ? 11.594 3.588 7.258 1 97.56 254 THR A C 1
ATOM 1996 O O . THR A 1 254 ? 12.25 3.178 8.211 1 97.56 254 THR A O 1
ATOM 1999 N N . ALA A 1 255 ? 10.289 3.469 7.133 1 98.06 255 ALA A N 1
ATOM 2000 C CA . ALA A 1 255 ? 9.547 2.76 8.172 1 98.06 255 ALA A CA 1
ATOM 2001 C C . ALA A 1 255 ? 8.18 2.312 7.668 1 98.06 255 ALA A C 1
ATOM 2003 O O . ALA A 1 255 ? 7.672 2.846 6.676 1 98.06 255 ALA A O 1
ATOM 2004 N N . VAL A 1 256 ? 7.648 1.306 8.312 1 98.69 256 VAL A N 1
ATOM 2005 C CA . VAL A 1 256 ? 6.277 0.846 8.109 1 98.69 256 VAL A CA 1
ATOM 2006 C C . VAL A 1 256 ? 5.559 0.764 9.461 1 98.69 256 VAL A C 1
ATOM 2008 O O . VAL A 1 256 ? 6.09 0.196 10.414 1 98.69 256 VAL A O 1
ATOM 2011 N N . VAL A 1 257 ? 4.43 1.384 9.492 1 98.69 257 VAL A N 1
ATOM 2012 C CA . VAL A 1 257 ? 3.562 1.286 10.664 1 98.69 257 VAL A CA 1
ATOM 2013 C C . VAL A 1 257 ? 2.322 0.464 10.32 1 98.69 257 VAL A C 1
ATOM 2015 O O . VAL A 1 257 ? 1.633 0.752 9.336 1 98.69 257 VAL A O 1
ATOM 2018 N N . THR A 1 258 ? 2.062 -0.576 11.078 1 98.75 258 THR A N 1
ATOM 2019 C CA . THR A 1 258 ? 0.888 -1.423 10.914 1 98.75 258 THR A CA 1
ATOM 2020 C C . THR A 1 258 ? -0.025 -1.331 12.133 1 98.75 258 THR A C 1
ATOM 2022 O O . THR A 1 258 ? 0.419 -1.537 13.266 1 98.75 258 THR A O 1
ATOM 2025 N N . LEU A 1 259 ? -1.285 -1.013 11.852 1 98.75 259 LEU A N 1
ATOM 2026 C CA . LEU A 1 259 ? -2.246 -0.882 12.938 1 98.75 259 LEU A CA 1
ATOM 2027 C C . LEU A 1 259 ? -3.418 -1.84 12.75 1 98.75 259 LEU A C 1
ATOM 2029 O O . LEU A 1 259 ? -3.857 -2.072 11.617 1 98.75 259 LEU A O 1
ATOM 2033 N N . LYS A 1 260 ? -3.932 -2.299 13.867 1 98.44 260 LYS A N 1
ATOM 2034 C CA . LYS A 1 260 ? -5.148 -3.107 13.906 1 98.44 260 LYS A CA 1
ATOM 2035 C C . LYS A 1 260 ? -6.199 -2.471 14.812 1 98.44 260 LYS A C 1
ATOM 2037 O O . LYS A 1 260 ? -5.879 -1.987 15.898 1 98.44 260 LYS A O 1
ATOM 2042 N N . PHE A 1 261 ? -7.391 -2.447 14.32 1 98.25 261 PHE A N 1
ATOM 2043 C CA . PHE A 1 261 ? -8.516 -1.956 15.109 1 98.25 261 PHE A CA 1
ATOM 2044 C C . PHE A 1 261 ? -9.406 -3.107 15.555 1 98.25 261 PHE A C 1
ATOM 2046 O O . PHE A 1 261 ? -9.469 -4.145 14.883 1 98.25 261 PHE A O 1
ATOM 2053 N N . LYS A 1 262 ? -10.172 -2.91 16.594 1 96.06 262 LYS A N 1
ATOM 2054 C CA . LYS A 1 262 ? -11.039 -3.945 17.141 1 96.06 262 LYS A CA 1
ATOM 2055 C C . LYS A 1 262 ? -12.164 -4.301 16.156 1 96.06 262 LYS A C 1
ATOM 2057 O O . LYS A 1 262 ? -12.578 -5.461 16.078 1 96.06 262 LYS A O 1
ATOM 2062 N N . ASN A 1 263 ? -12.586 -3.342 15.438 1 95.31 263 ASN A N 1
ATOM 2063 C CA . ASN A 1 263 ? -13.703 -3.562 14.531 1 95.31 263 ASN A CA 1
ATOM 2064 C C . ASN A 1 263 ? -13.242 -4.184 13.211 1 95.31 263 ASN A C 1
ATOM 2066 O O . ASN A 1 263 ? -14.031 -4.328 12.281 1 95.31 263 ASN A O 1
ATOM 2070 N N . GLY A 1 264 ? -11.992 -4.441 13.094 1 96.5 264 GLY A N 1
ATOM 2071 C CA . GLY A 1 264 ? -11.508 -5.195 11.953 1 96.5 264 GLY A CA 1
ATOM 2072 C C . GLY A 1 264 ? -10.734 -4.352 10.961 1 96.5 264 GLY A C 1
ATOM 2073 O O . GLY A 1 264 ? -10.109 -4.879 10.039 1 96.5 264 GLY A O 1
ATOM 2074 N N . ILE A 1 265 ? -10.711 -3.045 11.141 1 97.81 265 ILE A N 1
ATOM 2075 C CA . ILE A 1 265 ? -9.922 -2.18 10.266 1 97.81 265 ILE A CA 1
ATOM 2076 C C . ILE A 1 265 ? -8.43 -2.463 10.469 1 97.81 265 ILE A C 1
ATOM 2078 O O . ILE A 1 265 ? -7.977 -2.645 11.602 1 97.81 265 ILE A O 1
ATOM 2082 N N . MET A 1 266 ? -7.73 -2.553 9.398 1 98.56 266 MET A N 1
ATOM 2083 C CA . MET A 1 266 ? -6.273 -2.596 9.438 1 98.56 266 MET A CA 1
ATOM 2084 C C . MET A 1 266 ? -5.672 -1.45 8.633 1 98.56 266 MET A C 1
ATOM 2086 O O . MET A 1 266 ? -6.246 -1.025 7.625 1 98.56 266 MET A O 1
ATOM 2090 N N . CYS A 1 267 ? -4.543 -0.952 9.094 1 98.62 267 CYS A N 1
ATOM 2091 C CA . CYS A 1 267 ? -3.91 0.198 8.461 1 98.62 267 CYS A CA 1
ATOM 2092 C C . CYS A 1 267 ? -2.412 -0.027 8.289 1 98.62 267 CYS A C 1
ATOM 2094 O O . CYS A 1 267 ? -1.758 -0.561 9.188 1 98.62 267 CYS A O 1
ATOM 2096 N N . THR A 1 268 ? -1.938 0.335 7.121 1 98.69 268 THR A N 1
ATOM 2097 C CA . THR A 1 268 ? -0.498 0.383 6.902 1 98.69 268 THR A CA 1
ATOM 2098 C C . THR A 1 268 ? -0.063 1.779 6.465 1 98.69 268 THR A C 1
ATOM 2100 O O . THR A 1 268 ? -0.739 2.422 5.66 1 98.69 268 THR A O 1
ATOM 2103 N N . ILE A 1 269 ? 1.039 2.215 7.02 1 98.69 269 ILE A N 1
ATOM 2104 C CA . ILE A 1 269 ? 1.688 3.463 6.633 1 98.69 269 ILE A CA 1
ATOM 2105 C C . ILE A 1 269 ? 3.125 3.184 6.199 1 98.69 269 ILE A C 1
ATOM 2107 O O . ILE A 1 269 ? 3.938 2.701 6.992 1 98.69 269 ILE A O 1
ATOM 2111 N N . ASP A 1 270 ? 3.434 3.438 4.98 1 97.94 270 ASP A N 1
ATOM 2112 C CA . ASP A 1 270 ? 4.816 3.295 4.535 1 97.94 270 ASP A CA 1
ATOM 2113 C C . ASP A 1 270 ? 5.484 4.656 4.375 1 97.94 270 ASP A C 1
ATOM 2115 O O . ASP A 1 270 ? 4.898 5.578 3.803 1 97.94 270 ASP A O 1
ATOM 2119 N N . LEU A 1 271 ? 6.68 4.754 4.863 1 98.38 271 LEU A N 1
ATOM 2120 C CA . LEU A 1 271 ? 7.344 6.043 5.027 1 98.38 271 LEU A CA 1
ATOM 2121 C C . LEU A 1 271 ? 8.742 6.02 4.418 1 98.38 271 LEU A C 1
ATOM 2123 O O . LEU A 1 271 ? 9.453 5.02 4.527 1 98.38 271 LEU A O 1
ATOM 2127 N N . SER A 1 272 ? 9.078 7.141 3.789 1 98.38 272 SER A N 1
ATOM 2128 C CA . SER A 1 272 ? 10.461 7.359 3.361 1 98.38 272 SER A CA 1
ATOM 2129 C C . SER A 1 272 ? 10.844 8.836 3.457 1 98.38 272 SER A C 1
ATOM 2131 O O . SER A 1 272 ? 10.039 9.711 3.131 1 98.38 272 SER A O 1
ATOM 2133 N N . ARG A 1 273 ? 12.031 9.109 3.859 1 97.06 273 ARG A N 1
ATOM 2134 C CA . ARG A 1 273 ? 12.516 10.477 3.955 1 97.06 273 ARG A CA 1
ATOM 2135 C C . ARG A 1 273 ? 13.055 10.961 2.611 1 97.06 273 ARG A C 1
ATOM 2137 O O . ARG A 1 273 ? 13.398 12.133 2.461 1 97.06 273 ARG A O 1
ATOM 2144 N N . ASP A 1 274 ? 13.047 10.039 1.651 1 95.75 274 ASP A N 1
ATOM 2145 C CA . ASP A 1 274 ? 13.742 10.445 0.433 1 95.75 274 ASP A CA 1
ATOM 2146 C C . ASP A 1 274 ? 13.148 9.758 -0.793 1 95.75 274 ASP A C 1
ATOM 2148 O O . ASP A 1 274 ? 13.523 8.625 -1.115 1 95.75 274 ASP A O 1
ATOM 2152 N N . ALA A 1 275 ? 12.336 10.438 -1.494 1 97.12 275 ALA A N 1
ATOM 2153 C CA . ALA A 1 275 ? 11.844 10.031 -2.807 1 97.12 275 ALA A CA 1
ATOM 2154 C C . ALA A 1 275 ? 12.367 10.953 -3.902 1 97.12 275 ALA A C 1
ATOM 2156 O O . ALA A 1 275 ? 11.875 12.07 -4.066 1 97.12 275 ALA A O 1
ATOM 2157 N N . VAL A 1 276 ? 13.203 10.477 -4.754 1 95.69 276 VAL A N 1
ATOM 2158 C CA . VAL A 1 276 ? 13.93 11.312 -5.703 1 95.69 276 VAL A CA 1
ATOM 2159 C C . VAL A 1 276 ? 13 11.727 -6.84 1 95.69 276 VAL A C 1
ATOM 2161 O O . VAL A 1 276 ? 13.312 12.656 -7.598 1 95.69 276 VAL A O 1
ATOM 2164 N N . TYR A 1 277 ? 11.875 11.031 -6.957 1 95.31 277 TYR A N 1
ATOM 2165 C CA . TYR A 1 277 ? 10.969 11.312 -8.062 1 95.31 277 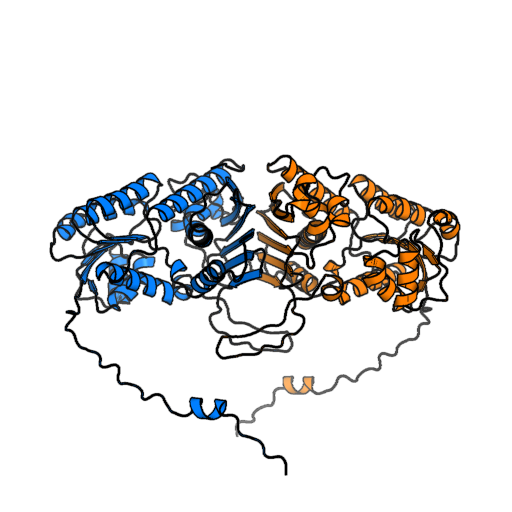TYR A CA 1
ATOM 2166 C C . TYR A 1 277 ? 9.938 12.367 -7.664 1 95.31 277 TYR A C 1
ATOM 2168 O O . TYR A 1 277 ? 9.078 12.734 -8.469 1 95.31 277 TYR A O 1
ATOM 2176 N N . GLY A 1 278 ? 9.883 12.859 -6.426 1 97.31 278 GLY A N 1
ATOM 2177 C CA . GLY A 1 278 ? 8.984 13.922 -5.996 1 97.31 278 GLY A CA 1
ATOM 2178 C C . GLY A 1 278 ? 8.242 13.594 -4.711 1 97.31 278 GLY A C 1
ATOM 2179 O O . GLY A 1 278 ? 8.406 12.5 -4.16 1 97.31 278 GLY A O 1
ATOM 2180 N N . TYR A 1 279 ? 7.504 14.531 -4.207 1 97.75 279 TYR A N 1
ATOM 2181 C CA . TYR A 1 279 ? 6.742 14.438 -2.965 1 97.75 279 TYR A CA 1
ATOM 2182 C C . TYR A 1 279 ? 5.531 13.531 -3.135 1 97.75 279 TYR A C 1
ATOM 2184 O O . TYR A 1 279 ? 4.543 13.914 -3.766 1 97.75 279 TYR A O 1
ATOM 2192 N N . ASP A 1 280 ? 5.578 12.32 -2.539 1 98.25 280 ASP A N 1
ATOM 2193 C CA . ASP A 1 280 ? 4.629 11.25 -2.828 1 98.25 280 ASP A CA 1
ATOM 2194 C C . ASP A 1 280 ? 3.734 10.969 -1.623 1 98.25 280 ASP A C 1
ATOM 2196 O O . ASP A 1 280 ? 4.145 10.281 -0.685 1 98.25 280 ASP A O 1
ATOM 2200 N N . ILE A 1 281 ? 2.516 11.469 -1.696 1 98.44 281 ILE A N 1
ATOM 2201 C CA . ILE A 1 281 ? 1.522 11.32 -0.638 1 98.44 281 ILE A CA 1
ATOM 2202 C C . ILE A 1 281 ? 0.257 10.688 -1.204 1 98.44 281 ILE A C 1
ATOM 2204 O O . ILE A 1 281 ? -0.402 11.258 -2.074 1 98.44 281 ILE A O 1
ATOM 2208 N N . ARG A 1 282 ? -0.099 9.477 -0.662 1 98 282 ARG A N 1
ATOM 2209 C CA . ARG A 1 282 ? -1.243 8.742 -1.188 1 98 282 ARG A CA 1
ATOM 2210 C C . ARG A 1 282 ? -2.119 8.211 -0.057 1 98 282 ARG A C 1
ATOM 2212 O O . ARG A 1 282 ? -1.633 7.969 1.051 1 98 282 ARG A O 1
ATOM 2219 N N . LEU A 1 283 ? -3.359 8.031 -0.375 1 98.31 283 LEU A N 1
ATOM 2220 C CA . LEU A 1 283 ? -4.332 7.441 0.538 1 98.31 283 LEU A CA 1
ATOM 2221 C C . LEU A 1 283 ? -5.27 6.496 -0.206 1 98.31 283 LEU A C 1
ATOM 2223 O O . LEU A 1 283 ? -5.746 6.82 -1.297 1 98.31 283 LEU A O 1
ATOM 2227 N N . GLU A 1 284 ? -5.449 5.309 0.346 1 98.38 284 GLU A N 1
ATOM 2228 C CA . GLU A 1 284 ? -6.406 4.332 -0.161 1 98.38 284 GLU A CA 1
ATOM 2229 C C . GLU A 1 284 ? -7.27 3.77 0.964 1 98.38 284 GLU A C 1
ATOM 2231 O O . GLU A 1 284 ? -6.754 3.365 2.008 1 98.38 284 GLU A O 1
ATOM 2236 N N . LEU A 1 285 ? -8.539 3.82 0.768 1 97.88 285 LEU A N 1
ATOM 2237 C CA . LEU A 1 285 ? -9.5 3.172 1.658 1 97.88 285 LEU A CA 1
ATOM 2238 C C . LEU A 1 285 ? -10.266 2.072 0.929 1 97.88 285 LEU A C 1
ATOM 2240 O O . LEU A 1 285 ? -11 2.348 -0.022 1 97.88 285 LEU A O 1
ATOM 2244 N N . PHE A 1 286 ? -10.039 0.866 1.443 1 98.19 286 PHE A N 1
ATOM 2245 C CA . PHE A 1 286 ? -10.789 -0.284 0.944 1 98.19 286 PHE A CA 1
ATOM 2246 C C . PHE A 1 286 ? -11.883 -0.685 1.924 1 98.19 286 PHE A C 1
ATOM 2248 O O . PHE A 1 286 ? -11.648 -0.763 3.131 1 98.19 286 PHE A O 1
ATOM 2255 N N . GLY A 1 287 ? -13.055 -0.897 1.364 1 97 287 GLY A N 1
ATOM 2256 C CA . GLY A 1 287 ? -14.172 -1.319 2.186 1 97 287 GLY A CA 1
ATOM 2257 C C . GLY A 1 287 ? -15 -2.424 1.55 1 97 287 GLY A C 1
ATOM 2258 O O . GLY A 1 287 ? -14.68 -2.885 0.45 1 97 287 GLY A O 1
ATOM 2259 N N . SER A 1 288 ? -16.031 -2.873 2.232 1 95.94 288 SER A N 1
ATOM 2260 C CA . SER A 1 288 ? -16.875 -3.988 1.824 1 95.94 288 SER A CA 1
ATOM 2261 C C . SER A 1 288 ? -17.625 -3.668 0.537 1 95.94 288 SER A C 1
ATOM 2263 O O . SER A 1 288 ? -18.062 -4.574 -0.182 1 95.94 288 SER A O 1
ATOM 2265 N N . GLY A 1 289 ? -17.797 -2.385 0.229 1 96.12 289 GLY A N 1
ATOM 2266 C CA . GLY A 1 289 ? -18.578 -1.992 -0.927 1 96.12 289 GLY A CA 1
ATOM 2267 C C . GLY A 1 289 ? -17.75 -1.386 -2.041 1 96.12 289 GLY A C 1
ATOM 2268 O O . GLY A 1 289 ? -18.297 -0.961 -3.064 1 96.12 289 GLY A O 1
ATOM 2269 N N . GLY A 1 290 ? -16.469 -1.283 -1.836 1 96.56 290 GLY A N 1
ATOM 2270 C CA . GLY A 1 290 ? -15.625 -0.685 -2.854 1 96.56 290 GLY A CA 1
ATOM 2271 C C . GLY A 1 290 ? -14.344 -0.092 -2.289 1 96.56 290 GLY A C 1
ATOM 2272 O O . GLY A 1 290 ? -13.875 -0.516 -1.232 1 96.56 290 GLY A O 1
ATOM 2273 N N . MET A 1 291 ? -13.781 0.782 -3.125 1 97.12 291 MET A N 1
ATOM 2274 C CA . MET A 1 291 ? -12.516 1.409 -2.742 1 97.12 291 MET A CA 1
ATOM 2275 C C . MET A 1 291 ? -12.477 2.863 -3.203 1 97.12 291 MET A C 1
ATOM 2277 O O . MET A 1 291 ? -12.922 3.184 -4.305 1 97.12 291 MET A O 1
ATOM 2281 N N . ALA A 1 292 ? -12.031 3.764 -2.318 1 97 292 ALA A N 1
ATOM 2282 C CA . ALA A 1 292 ? -11.688 5.145 -2.65 1 97 292 ALA A CA 1
ATOM 2283 C C . ALA A 1 292 ? -10.188 5.383 -2.506 1 97 292 ALA A C 1
ATOM 2285 O O . ALA A 1 292 ? -9.586 5.008 -1.495 1 97 292 ALA A O 1
ATOM 2286 N N . SER A 1 293 ? -9.594 5.941 -3.527 1 96.56 293 SER A N 1
ATOM 2287 C CA . SER A 1 293 ? -8.148 6.156 -3.449 1 96.56 293 SER A CA 1
ATOM 2288 C C . SER A 1 293 ? -7.742 7.43 -4.184 1 96.56 293 SER A C 1
ATOM 2290 O O . SER A 1 293 ? -8.492 7.945 -5.008 1 96.56 293 SER A O 1
ATOM 2292 N N . GLY A 1 294 ? -6.59 7.992 -3.787 1 95 294 GLY A N 1
ATOM 2293 C CA . GLY A 1 294 ? -5.988 9.148 -4.438 1 95 294 GLY A CA 1
ATOM 2294 C C . GLY A 1 294 ? -4.48 9.047 -4.562 1 95 294 GLY A C 1
ATOM 2295 O O . GLY A 1 294 ? -3.809 8.578 -3.641 1 95 294 GLY A O 1
ATOM 2296 N N . GLU A 1 295 ? -4 9.484 -5.699 1 94.25 295 GLU A N 1
ATOM 2297 C CA . GLU A 1 295 ? -2.572 9.5 -6 1 94.25 295 GLU A CA 1
ATOM 2298 C C . GLU A 1 295 ? -2.004 10.914 -5.871 1 94.25 295 GLU A C 1
ATOM 2300 O O . GLU A 1 295 ? -2.752 11.891 -5.871 1 94.25 295 GLU A O 1
ATOM 2305 N N . SER A 1 296 ? -0.73 10.914 -5.785 1 94.75 296 SER A N 1
ATOM 2306 C CA . SER A 1 296 ? -0.078 12.219 -5.773 1 94.75 296 SER A CA 1
ATOM 2307 C C . SER A 1 296 ? -0.131 12.883 -7.145 1 94.75 296 SER A C 1
ATOM 2309 O O . SER A 1 296 ? 0.252 12.273 -8.148 1 94.75 296 SER A O 1
ATOM 2311 N N . PRO A 1 297 ? -0.589 14.109 -7.172 1 94.06 297 PRO A N 1
ATOM 2312 C CA . PRO A 1 297 ? -0.643 14.781 -8.477 1 94.06 297 PRO A CA 1
ATOM 2313 C C . PRO A 1 297 ? 0.743 15.102 -9.031 1 94.06 297 PRO A C 1
ATOM 2315 O O . PRO A 1 297 ? 1.655 15.43 -8.266 1 94.06 297 PRO A O 1
ATOM 2318 N N . ARG A 1 298 ? 0.792 15.031 -10.297 1 94.62 298 ARG A N 1
ATOM 2319 C CA . ARG A 1 298 ? 1.995 15.453 -11.008 1 94.62 298 ARG A CA 1
ATOM 2320 C C . ARG A 1 298 ? 1.967 16.953 -11.281 1 94.62 298 ARG A C 1
ATOM 2322 O O . ARG A 1 298 ? 0.923 17.594 -11.148 1 94.62 298 ARG A O 1
ATOM 2329 N N . ARG A 1 299 ? 3.105 17.5 -11.617 1 92.69 299 ARG A N 1
ATOM 2330 C CA . ARG A 1 299 ? 3.23 18.938 -11.875 1 92.69 299 ARG A CA 1
ATOM 2331 C C . ARG A 1 299 ? 2.33 19.359 -13.031 1 92.69 299 ARG A C 1
ATOM 2333 O O . ARG A 1 299 ? 1.9 20.516 -13.102 1 92.69 299 ARG A O 1
ATOM 2340 N N . SER A 1 300 ? 2.189 18.422 -13.984 1 88.81 300 SER A N 1
ATOM 2341 C CA . SER A 1 300 ? 1.24 18.594 -15.086 1 88.81 300 SER A CA 1
ATOM 2342 C C . SER A 1 300 ? 0.727 17.25 -15.578 1 88.81 300 SER A C 1
ATOM 2344 O O . SER A 1 300 ? 1.332 16.203 -15.305 1 88.81 300 SER A O 1
ATOM 2346 N N . THR A 1 301 ? -0.406 17.25 -16.328 1 87.88 301 THR A N 1
ATOM 2347 C CA . THR A 1 301 ? -0.994 16.016 -16.828 1 87.88 301 THR A CA 1
ATOM 2348 C C . THR A 1 301 ? -0.494 15.727 -18.234 1 87.88 301 THR A C 1
ATOM 2350 O O . THR A 1 301 ? -1.021 14.836 -18.922 1 87.88 301 THR A O 1
ATOM 2353 N N . SER A 1 302 ? 0.524 16.422 -18.688 1 86.56 302 SER A N 1
ATOM 2354 C CA . SER A 1 302 ? 1.03 16.219 -20.047 1 86.56 302 SER A CA 1
ATOM 2355 C C . SER A 1 302 ? 1.709 14.859 -20.188 1 86.56 302 SER A C 1
ATOM 2357 O O . SER A 1 302 ? 2.391 14.406 -19.266 1 86.56 302 SER A O 1
ATOM 2359 N N . VAL A 1 303 ? 1.465 14.18 -21.266 1 89.81 303 VAL A N 1
ATOM 2360 C CA . VAL A 1 303 ? 2.107 12.93 -21.625 1 89.81 303 VAL A CA 1
ATOM 2361 C C . VAL A 1 303 ? 2.727 13.055 -23.016 1 89.81 303 VAL A C 1
ATOM 2363 O O . VAL A 1 303 ? 2.084 13.547 -23.953 1 89.81 303 VAL A O 1
ATOM 2366 N N . THR A 1 304 ? 3.994 12.695 -23.125 1 90 304 THR A N 1
ATOM 2367 C CA . THR A 1 304 ? 4.648 12.617 -24.422 1 90 304 THR A CA 1
ATOM 2368 C C . THR A 1 304 ? 4.934 11.164 -24.812 1 90 304 THR A C 1
ATOM 2370 O O . THR A 1 304 ? 5.789 10.516 -24.203 1 90 304 THR A O 1
ATOM 2373 N N . ASP A 1 305 ? 4.16 10.648 -25.734 1 90.25 305 ASP A N 1
ATOM 2374 C CA . ASP A 1 305 ? 4.367 9.289 -26.234 1 90.25 305 ASP A CA 1
ATOM 2375 C C . ASP A 1 305 ? 5.449 9.266 -27.312 1 90.25 305 ASP A C 1
ATOM 2377 O O . ASP A 1 305 ? 5.445 10.094 -28.219 1 90.25 305 ASP A O 1
ATOM 2381 N N . ALA A 1 306 ? 6.43 8.289 -27.078 1 90.5 306 ALA A N 1
ATOM 2382 C CA . ALA A 1 306 ? 7.523 8.125 -28.031 1 90.5 306 ALA A CA 1
ATOM 2383 C C . ALA A 1 306 ? 7.793 6.652 -28.312 1 90.5 306 ALA A C 1
ATOM 2385 O O . ALA A 1 306 ? 7.098 5.777 -27.781 1 90.5 306 ALA A O 1
ATOM 2386 N N . ALA A 1 307 ? 8.773 6.332 -29.156 1 89.38 307 ALA A N 1
ATOM 2387 C CA . ALA A 1 307 ? 9.062 4.969 -29.594 1 89.38 307 ALA A CA 1
ATOM 2388 C C . ALA A 1 307 ? 9.422 4.078 -28.406 1 89.38 307 ALA A C 1
ATOM 2390 O O . ALA A 1 307 ? 9.133 2.879 -28.422 1 89.38 307 ALA A O 1
ATOM 2391 N N . HIS A 1 308 ? 9.906 4.656 -27.391 1 88.19 308 HIS A N 1
ATOM 2392 C CA . HIS A 1 308 ? 10.398 3.857 -26.266 1 88.19 308 HIS A CA 1
ATOM 2393 C C . HIS A 1 308 ? 9.438 3.916 -25.078 1 88.19 308 HIS A C 1
ATOM 2395 O O . HIS A 1 308 ? 9.789 3.51 -23.969 1 88.19 308 HIS A O 1
ATOM 2401 N N . GLY A 1 309 ? 8.367 4.52 -25.359 1 90.88 309 GLY A N 1
ATOM 2402 C CA . GLY A 1 309 ? 7.367 4.582 -24.312 1 90.88 309 GLY A CA 1
ATOM 2403 C C . GLY A 1 309 ? 6.949 6 -23.969 1 90.88 309 GLY A C 1
ATOM 2404 O O . GLY A 1 309 ? 7.207 6.934 -24.734 1 90.88 309 GLY A O 1
ATOM 2405 N N . ALA A 1 310 ? 6.211 6.105 -22.812 1 91.5 310 ALA A N 1
ATOM 2406 C CA . ALA A 1 310 ? 5.637 7.398 -22.453 1 91.5 310 ALA A CA 1
ATOM 2407 C C . ALA A 1 310 ? 6.453 8.07 -21.359 1 91.5 310 ALA A C 1
ATOM 2409 O O . ALA A 1 310 ? 6.965 7.402 -20.453 1 91.5 310 ALA A O 1
ATOM 2410 N N . LEU A 1 311 ? 6.57 9.344 -21.484 1 91 311 LEU A N 1
ATOM 2411 C CA . LEU A 1 311 ? 7.168 10.18 -20.453 1 91 311 LEU A CA 1
ATOM 2412 C C . LEU A 1 311 ? 6.105 11.016 -19.75 1 91 311 LEU A C 1
ATOM 2414 O O . LEU A 1 311 ? 5.328 11.711 -20.406 1 91 311 LEU A O 1
ATOM 2418 N N . LEU A 1 312 ? 6.109 10.852 -18.453 1 93 312 LEU A N 1
ATOM 2419 C CA . LEU A 1 312 ? 5.238 11.664 -17.625 1 93 312 LEU A CA 1
ATOM 2420 C C . LEU A 1 312 ? 6.047 12.703 -16.844 1 93 312 LEU A C 1
ATOM 2422 O O . LEU A 1 312 ? 7.242 12.516 -16.609 1 93 312 LEU A O 1
ATOM 2426 N N . ARG A 1 313 ? 5.32 13.797 -16.391 1 92.25 313 ARG A N 1
ATOM 2427 C CA . ARG A 1 313 ? 5.977 14.797 -15.562 1 92.25 313 ARG A CA 1
ATOM 2428 C C . ARG A 1 313 ? 6.188 14.281 -14.141 1 92.25 313 ARG A C 1
ATOM 2430 O O . ARG A 1 313 ? 5.445 13.414 -13.68 1 92.25 313 ARG A O 1
ATOM 2437 N N . GLN A 1 314 ? 7.137 14.836 -13.438 1 94.31 314 GLN A N 1
ATOM 2438 C CA . GLN A 1 314 ? 7.426 14.484 -12.047 1 94.31 314 GLN A CA 1
ATOM 2439 C C . GLN A 1 314 ? 6.27 14.867 -11.133 1 94.31 314 GLN A C 1
ATOM 2441 O O . GLN A 1 314 ? 5.438 15.703 -11.492 1 94.31 314 GLN A O 1
ATOM 2446 N N . LEU A 1 315 ? 6.277 14.242 -9.984 1 96.56 315 LEU A N 1
ATOM 2447 C CA . LEU A 1 315 ? 5.43 14.75 -8.906 1 96.56 315 LEU A CA 1
ATOM 2448 C C . LEU A 1 315 ? 5.895 16.141 -8.461 1 96.56 315 LEU A C 1
ATOM 2450 O O . LEU A 1 315 ? 6.977 16.578 -8.844 1 96.56 315 LEU A O 1
ATOM 2454 N N . HIS A 1 316 ? 5.043 16.797 -7.672 1 95.94 316 HIS A N 1
ATOM 2455 C CA . HIS A 1 316 ? 5.473 18.062 -7.09 1 95.94 316 HIS A CA 1
ATOM 2456 C C . HIS A 1 316 ? 6.77 17.891 -6.301 1 95.94 316 HIS A C 1
ATOM 2458 O O . HIS A 1 316 ? 7.012 16.828 -5.719 1 95.94 316 HIS A O 1
ATOM 2464 N N . HIS A 1 317 ? 7.504 18.953 -6.254 1 95.06 317 HIS A N 1
ATOM 2465 C CA . HIS A 1 317 ? 8.836 18.922 -5.66 1 95.06 317 HIS A CA 1
ATOM 2466 C C . HIS A 1 317 ? 8.766 18.656 -4.16 1 95.06 317 HIS A C 1
ATOM 2468 O O . HIS A 1 317 ? 9.57 17.891 -3.629 1 95.06 317 HIS A O 1
ATOM 2474 N N . SER A 1 318 ? 7.82 19.312 -3.533 1 96.12 318 SER A N 1
ATOM 2475 C CA . SER A 1 318 ? 7.707 19.219 -2.082 1 96.12 318 SER A CA 1
ATOM 2476 C C . SER A 1 318 ? 6.316 19.625 -1.605 1 96.12 318 SER A C 1
ATOM 2478 O O . SER A 1 318 ? 5.414 19.828 -2.418 1 96.12 318 SER A O 1
ATOM 2480 N N . PHE A 1 319 ? 6.141 19.641 -0.272 1 94.69 319 PHE A N 1
ATOM 2481 C CA . PHE A 1 319 ? 4.832 19.828 0.339 1 94.69 319 PHE A CA 1
ATOM 2482 C C . PHE A 1 319 ? 4.305 21.234 0.069 1 94.69 319 PHE A C 1
ATOM 2484 O O . PHE A 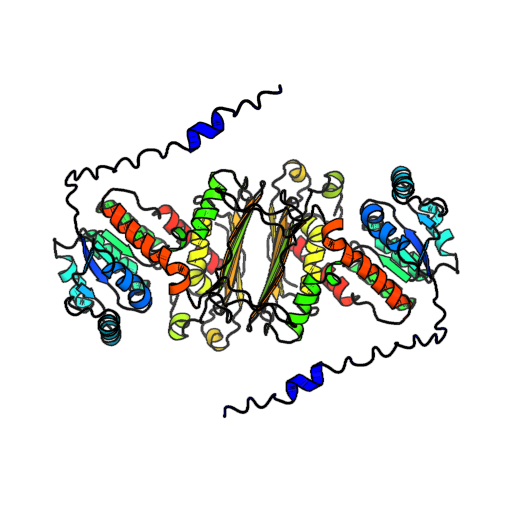1 319 ? 3.094 21.438 -0.058 1 94.69 319 PHE A O 1
ATOM 2491 N N . PRO A 1 320 ? 5.125 22.344 -0.039 1 93.81 320 PRO A N 1
ATOM 2492 C CA . PRO A 1 320 ? 4.527 23.656 -0.301 1 93.81 320 PRO A CA 1
ATOM 2493 C C . PRO A 1 320 ? 3.77 23.703 -1.626 1 93.81 320 PRO A C 1
ATOM 2495 O O . PRO A 1 320 ? 2.711 24.328 -1.712 1 93.81 320 PRO A O 1
ATOM 2498 N N . GLN A 1 321 ? 4.328 23.016 -2.605 1 94 321 GLN A N 1
ATOM 2499 C CA . GLN A 1 321 ? 3.666 22.984 -3.904 1 94 321 GLN A CA 1
ATOM 2500 C C . GLN A 1 321 ? 2.496 22.016 -3.9 1 94 321 GLN A C 1
ATOM 2502 O O . GLN A 1 321 ? 1.409 22.328 -4.387 1 94 321 GLN A O 1
ATOM 2507 N N . ARG A 1 322 ? 2.648 20.891 -3.311 1 96.19 322 ARG A N 1
ATOM 2508 C CA . ARG A 1 322 ? 1.64 19.844 -3.32 1 96.19 322 ARG A CA 1
ATOM 2509 C C . ARG A 1 322 ? 0.391 20.281 -2.557 1 96.19 322 ARG A C 1
ATOM 2511 O O . ARG A 1 322 ? -0.727 19.922 -2.934 1 96.19 322 ARG A O 1
ATOM 2518 N N . PHE A 1 323 ? 0.586 21.016 -1.453 1 97 323 PHE A N 1
ATOM 2519 C CA . PHE A 1 323 ? -0.53 21.328 -0.568 1 97 323 PHE A CA 1
ATOM 2520 C C . PHE A 1 323 ? -0.788 22.828 -0.53 1 97 323 PHE A C 1
ATOM 2522 O O . PHE A 1 323 ? -1.261 23.359 0.479 1 97 323 PHE A O 1
ATOM 2529 N N . GLU A 1 324 ? -0.447 23.547 -1.526 1 94.19 324 GLU A N 1
ATOM 2530 C CA . GLU A 1 324 ? -0.603 25 -1.578 1 94.19 324 GLU A CA 1
ATOM 2531 C C . GLU A 1 324 ? -2.035 25.406 -1.252 1 94.19 324 GLU A C 1
ATOM 2533 O O . GLU A 1 324 ? -2.264 26.219 -0.344 1 94.19 324 GLU A O 1
ATOM 2538 N N . GLY A 1 325 ? -2.971 24.828 -1.92 1 95.56 325 GLY A N 1
ATOM 2539 C CA . GLY A 1 325 ? -4.371 25.141 -1.693 1 95.56 325 GLY A CA 1
ATOM 2540 C C . GLY A 1 325 ? -4.859 24.734 -0.315 1 95.56 325 GLY A C 1
ATOM 2541 O O . GLY A 1 325 ? -5.68 25.438 0.286 1 95.56 325 GLY A O 1
ATOM 2542 N N . ALA A 1 326 ? -4.379 23.719 0.167 1 97.56 326 ALA A N 1
ATOM 2543 C CA . ALA A 1 326 ? -4.801 23.203 1.469 1 97.56 326 ALA A CA 1
ATOM 2544 C C . ALA A 1 326 ? -4.363 24.141 2.594 1 97.56 326 ALA A C 1
ATOM 2546 O O . ALA A 1 326 ? -5.117 24.375 3.539 1 97.56 326 ALA A O 1
ATOM 2547 N N . PHE A 1 327 ? -3.182 24.625 2.502 1 97.62 327 PHE A N 1
ATOM 2548 C CA . PHE A 1 327 ? -2.689 25.562 3.498 1 97.62 327 PHE A CA 1
ATOM 2549 C C . PHE A 1 327 ? -3.52 26.844 3.488 1 97.62 327 PHE A C 1
ATOM 2551 O O . PHE A 1 327 ? -3.844 27.391 4.547 1 97.62 327 PHE A O 1
ATOM 2558 N N . GLU A 1 328 ? -3.83 27.297 2.361 1 97.12 328 GLU A N 1
ATOM 2559 C CA . GLU A 1 328 ? -4.672 28.484 2.248 1 97.12 328 GLU A CA 1
ATOM 2560 C C . GLU A 1 328 ? -6.055 28.234 2.846 1 97.12 328 GLU A C 1
ATOM 2562 O O . GLU A 1 328 ? -6.582 29.094 3.566 1 97.12 328 GLU A O 1
ATOM 2567 N N . SER A 1 329 ? -6.559 27.094 2.549 1 97.94 329 SER A N 1
ATOM 2568 C CA . SER A 1 329 ? -7.879 26.734 3.055 1 97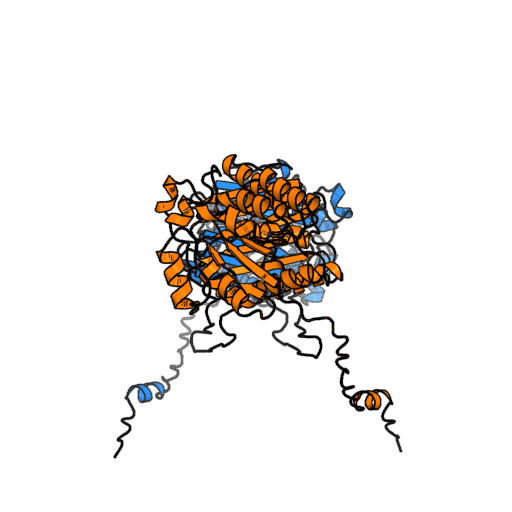.94 329 SER A CA 1
ATOM 2569 C C . SER A 1 329 ? -7.867 26.594 4.574 1 97.94 329 SER A C 1
ATOM 2571 O O . SER A 1 329 ? -8.844 26.938 5.238 1 97.94 329 SER A O 1
ATOM 2573 N N . LEU A 1 330 ? -6.84 26.078 5.105 1 98.19 330 LEU A N 1
ATOM 2574 C CA . LEU A 1 330 ? -6.676 26 6.555 1 98.19 330 LEU A CA 1
ATOM 2575 C C . LEU A 1 330 ? -6.727 27.375 7.191 1 98.19 330 LEU A C 1
ATOM 2577 O O . LEU A 1 330 ? -7.43 27.594 8.18 1 98.19 330 LEU A O 1
ATOM 2581 N N . LEU A 1 331 ? -6.039 28.312 6.598 1 98.19 331 LEU A N 1
ATOM 2582 C CA . LEU A 1 331 ? -6.043 29.688 7.09 1 98.19 331 LEU A CA 1
ATOM 2583 C C . LEU A 1 331 ? -7.438 30.297 7.008 1 98.19 331 LEU A C 1
ATOM 2585 O O . LEU A 1 331 ? -7.902 30.922 7.961 1 98.19 331 LEU A O 1
ATOM 2589 N N . THR A 1 332 ? -8.055 30.047 5.891 1 97.81 332 THR A N 1
ATOM 2590 C CA . THR A 1 332 ? -9.414 30.562 5.703 1 97.81 332 THR A CA 1
ATOM 2591 C C . THR A 1 332 ? -10.359 29.953 6.742 1 97.81 332 THR A C 1
ATOM 2593 O O . THR A 1 332 ? -11.219 30.656 7.281 1 97.81 332 THR A O 1
ATOM 2596 N N . HIS A 1 333 ? -10.188 28.734 6.969 1 98.44 333 HIS A N 1
ATOM 2597 C CA . HIS A 1 333 ? -10.992 28.062 7.984 1 98.44 333 HIS A CA 1
ATOM 2598 C C . HIS A 1 333 ? -10.805 28.719 9.352 1 98.44 333 HIS A C 1
ATOM 2600 O O . HIS A 1 333 ? -11.773 28.906 10.086 1 98.44 333 HIS A O 1
ATOM 2606 N N . PHE A 1 334 ? -9.609 29.031 9.68 1 98.44 334 PHE A N 1
ATOM 2607 C CA . PHE A 1 334 ? -9.32 29.703 10.945 1 98.44 334 PHE A CA 1
ATOM 2608 C C . PHE A 1 334 ? -10.055 31.031 11.039 1 98.44 334 PHE A C 1
ATOM 2610 O O . PHE A 1 334 ? -10.688 31.328 12.055 1 98.44 334 PHE A O 1
ATOM 2617 N N . VAL A 1 335 ? -10.031 31.797 10 1 98.19 335 VAL A N 1
ATOM 2618 C CA . VAL A 1 335 ? -10.711 33.094 9.938 1 98.19 335 VAL A CA 1
ATOM 2619 C C . VAL A 1 335 ? -12.219 32.906 10.07 1 98.19 335 VAL A C 1
ATOM 2621 O O . VAL A 1 335 ? -12.883 33.625 10.805 1 98.19 335 VAL A O 1
ATOM 2624 N N . ASP A 1 336 ? -12.688 31.906 9.398 1 98.06 336 ASP A N 1
ATOM 2625 C CA . ASP A 1 336 ? -14.117 31.609 9.477 1 98.06 336 ASP A CA 1
ATOM 2626 C C . ASP A 1 336 ? -14.531 31.234 10.898 1 98.06 336 ASP A C 1
ATOM 2628 O O . ASP A 1 336 ? -15.633 31.578 11.336 1 98.06 336 ASP A O 1
ATOM 2632 N N . CYS A 1 337 ? -13.711 30.547 11.555 1 98.19 337 CYS A N 1
ATOM 2633 C CA . CYS A 1 337 ? -13.977 30.234 12.953 1 98.19 337 CYS A CA 1
ATOM 2634 C C . CYS A 1 337 ? -14.016 31.5 13.805 1 98.19 337 CYS A C 1
ATOM 2636 O O . CYS A 1 337 ? -14.898 31.656 14.656 1 98.19 337 CYS A O 1
ATOM 2638 N N . MET A 1 338 ? -13.102 32.406 13.578 1 97.06 338 MET A N 1
ATOM 2639 C CA . MET A 1 338 ? -13.086 33.688 14.32 1 97.06 338 MET A CA 1
ATOM 2640 C C . MET A 1 338 ? -14.32 34.5 14.016 1 97.06 338 MET A C 1
ATOM 2642 O O . MET A 1 338 ? -14.828 35.219 14.883 1 97.06 338 MET A O 1
ATOM 2646 N N . ASP A 1 339 ? -14.797 34.281 12.789 1 96.81 339 ASP A N 1
ATOM 2647 C CA . ASP A 1 339 ? -16.016 35 12.367 1 96.81 339 ASP A CA 1
ATOM 2648 C C . ASP A 1 339 ? -17.25 34.344 13.008 1 96.81 339 ASP A C 1
ATOM 2650 O O . ASP A 1 339 ? -18.344 34.906 12.914 1 96.81 339 ASP A O 1
ATOM 2654 N N . GLY A 1 340 ? -17.109 33.25 13.547 1 96.38 340 GLY A N 1
ATOM 2655 C CA . GLY A 1 340 ? -18.25 32.531 14.109 1 96.38 340 GLY A CA 1
ATOM 2656 C C . GLY A 1 340 ? -19.062 31.797 13.07 1 96.38 340 GLY A C 1
ATOM 2657 O O . GLY A 1 340 ? -20.172 31.328 13.359 1 96.38 340 GLY A O 1
ATOM 2658 N N . LYS A 1 341 ? -18.5 31.625 11.914 1 96.25 341 LYS A N 1
ATOM 2659 C CA . LYS A 1 341 ? -19.234 30.984 10.82 1 96.25 341 LYS A CA 1
ATOM 2660 C C . LYS A 1 341 ? -19.188 29.469 10.93 1 96.25 341 LYS A C 1
ATOM 2662 O O . LYS A 1 341 ? -20.016 28.766 10.359 1 96.25 341 LYS A O 1
ATOM 2667 N N . THR A 1 342 ? -18.156 28.984 11.539 1 97.38 342 THR A N 1
ATOM 2668 C CA . THR A 1 342 ? -17.969 27.547 11.664 1 97.38 342 THR A CA 1
ATOM 2669 C C . THR A 1 342 ? -17.188 27.203 12.938 1 97.38 342 THR A C 1
ATOM 2671 O O . THR A 1 342 ? -16.734 28.109 13.648 1 97.38 342 THR A O 1
ATOM 2674 N N . LYS A 1 343 ? -17.156 25.969 13.266 1 97.5 343 LYS A N 1
ATOM 2675 C CA . LYS A 1 343 ? -16.344 25.438 14.359 1 97.5 343 LYS A CA 1
ATOM 2676 C C . LYS A 1 343 ? -15.086 24.766 13.828 1 97.5 343 LYS A C 1
ATOM 2678 O O . LYS A 1 343 ? -15.039 24.344 12.672 1 97.5 343 LYS A O 1
ATOM 2683 N N . PRO A 1 344 ? -14.078 24.734 14.656 1 98.12 344 PRO A N 1
ATOM 2684 C CA . PRO A 1 344 ? -12.859 24.078 14.195 1 98.12 344 PRO A CA 1
ATOM 2685 C C . PRO A 1 344 ? -13.109 22.656 13.703 1 98.12 344 PRO A C 1
ATOM 2687 O O . PRO A 1 344 ? -13.727 21.844 14.406 1 98.12 344 PRO A O 1
ATOM 2690 N N . LEU A 1 345 ? -12.555 22.375 12.523 1 97.44 345 LEU A N 1
ATOM 2691 C CA . LEU A 1 345 ? -12.656 21.031 11.945 1 97.44 345 LEU A CA 1
ATOM 2692 C C . LEU A 1 345 ? -11.797 20.047 12.727 1 97.44 345 LEU A C 1
ATOM 2694 O O . LEU A 1 345 ? -12.172 18.875 12.883 1 97.44 345 LEU A O 1
ATOM 2698 N N . ILE A 1 346 ? -10.688 20.484 13.188 1 97.25 346 ILE A N 1
ATOM 2699 C CA . ILE A 1 346 ? -9.734 19.688 13.945 1 97.25 346 ILE A CA 1
ATOM 2700 C C . ILE A 1 346 ? -10.023 19.828 15.438 1 97.25 346 ILE A C 1
ATOM 2702 O O . ILE A 1 346 ? -9.938 20.922 15.992 1 97.25 346 ILE A O 1
ATOM 2706 N N . THR A 1 347 ? -10.273 18.734 16.109 1 97.31 347 THR A N 1
ATOM 2707 C CA . THR A 1 347 ? -10.758 18.797 17.484 1 97.31 347 THR A CA 1
ATOM 2708 C C . THR A 1 347 ? -9.656 18.406 18.469 1 97.31 347 THR A C 1
ATOM 2710 O O . THR A 1 347 ? -8.656 17.797 18.078 1 97.31 347 THR A O 1
ATOM 2713 N N . LYS A 1 348 ? -9.898 18.797 19.688 1 98.19 348 LYS A N 1
ATOM 2714 C CA . LYS A 1 348 ? -9.016 18.406 20.797 1 98.19 348 LYS A CA 1
ATOM 2715 C C . LYS A 1 348 ? -8.859 16.891 20.875 1 98.19 348 LYS A C 1
ATOM 2717 O O . LYS A 1 348 ? -7.738 16.391 20.906 1 98.19 348 LYS A O 1
ATOM 2722 N N . GLU A 1 349 ? -9.961 16.172 20.844 1 98.19 349 GLU A N 1
ATOM 2723 C CA . GLU A 1 349 ? -9.969 14.719 21 1 98.19 349 GLU A CA 1
ATOM 2724 C C . GLU A 1 349 ? -9.164 14.039 19.891 1 98.19 349 GLU A C 1
ATOM 2726 O O . GLU A 1 349 ? -8.414 13.094 20.156 1 98.19 349 GLU A O 1
ATOM 2731 N N . GLU A 1 350 ? -9.305 14.531 18.734 1 98 350 GLU A N 1
ATOM 2732 C CA . GLU A 1 350 ? -8.586 13.945 17.609 1 98 350 GLU A CA 1
ATOM 2733 C C . GLU A 1 350 ? -7.09 14.219 17.688 1 98 350 GLU A C 1
ATOM 2735 O O . GLU A 1 350 ? -6.273 13.344 17.406 1 98 350 GLU A O 1
ATOM 2740 N N . CYS A 1 351 ? -6.738 15.422 18.062 1 98.31 351 CYS A N 1
ATOM 2741 C CA . CYS A 1 351 ? -5.324 15.758 18.219 1 98.31 351 CYS A CA 1
ATOM 2742 C C . CYS A 1 351 ? -4.688 14.898 19.312 1 98.31 351 CYS A C 1
ATOM 2744 O O . CYS A 1 351 ? -3.547 14.453 19.172 1 98.31 351 CYS A O 1
ATOM 2746 N N . LEU A 1 352 ? -5.434 14.688 20.375 1 98.38 352 LEU A N 1
ATOM 2747 C CA . LEU A 1 352 ? -4.934 13.852 21.469 1 98.38 352 LEU A CA 1
ATOM 2748 C C . LEU A 1 352 ? -4.785 12.398 21.016 1 98.38 352 LEU A C 1
ATOM 2750 O O . LEU A 1 352 ? -3.816 11.727 21.375 1 98.38 352 LEU A O 1
ATOM 2754 N N . LEU A 1 353 ? -5.691 11.93 20.234 1 98.5 353 LEU A N 1
ATOM 2755 C CA . LEU A 1 353 ? -5.613 10.57 19.719 1 98.5 353 LEU A CA 1
ATOM 2756 C C . LEU A 1 353 ? -4.426 10.422 18.766 1 98.5 353 LEU A C 1
ATOM 2758 O O . LEU A 1 353 ? -3.715 9.414 18.812 1 98.5 353 LEU A O 1
ATOM 2762 N N . VAL A 1 354 ? -4.195 11.375 17.938 1 98.25 354 VAL A N 1
ATOM 2763 C CA . VAL A 1 354 ? -3.049 11.375 17.031 1 98.25 354 VAL A CA 1
ATOM 2764 C C . VAL A 1 354 ? -1.757 11.273 17.844 1 98.25 354 VAL A C 1
ATOM 2766 O O . VAL A 1 354 ? -0.867 10.484 17.516 1 98.25 354 VAL A O 1
ATOM 2769 N N . ALA A 1 355 ? -1.679 12.062 18.891 1 97.19 355 ALA A N 1
ATOM 2770 C CA . ALA A 1 355 ? -0.499 12.039 19.75 1 97.19 355 ALA A CA 1
ATOM 2771 C C . ALA A 1 355 ? -0.315 10.664 20.391 1 97.19 355 ALA A C 1
ATOM 2773 O O . ALA A 1 355 ? 0.792 10.125 20.406 1 97.19 355 ALA A O 1
ATOM 2774 N N . ASN A 1 356 ? -1.4 10.133 20.922 1 97.75 356 ASN A N 1
ATOM 2775 C CA . ASN A 1 356 ? -1.366 8.828 21.562 1 97.75 356 ASN A CA 1
ATOM 2776 C C . ASN A 1 356 ? -0.88 7.742 20.609 1 97.75 356 ASN A C 1
ATOM 2778 O O . ASN A 1 356 ? 0.008 6.957 20.938 1 97.75 356 ASN A O 1
ATOM 2782 N N . ILE A 1 357 ? -1.406 7.711 19.422 1 98.12 357 ILE A N 1
ATOM 2783 C CA . ILE A 1 357 ? -1.051 6.711 18.422 1 98.12 357 ILE A CA 1
ATOM 2784 C C . ILE A 1 357 ? 0.407 6.895 18 1 98.12 357 ILE A C 1
ATOM 2786 O O . ILE A 1 357 ? 1.146 5.914 17.875 1 98.12 357 ILE A O 1
ATOM 2790 N N . SER A 1 358 ? 0.82 8.141 17.797 1 96.94 358 SER A N 1
ATOM 2791 C CA . SER A 1 358 ? 2.203 8.422 17.438 1 96.94 358 SER A CA 1
ATOM 2792 C C . SER A 1 358 ? 3.172 7.918 18.5 1 96.94 358 SER A C 1
ATOM 2794 O O . SER A 1 358 ? 4.184 7.289 18.172 1 96.94 358 SER A O 1
ATOM 2796 N N . GLU A 1 359 ? 2.873 8.211 19.719 1 95.62 359 GLU A N 1
ATOM 2797 C CA . GLU A 1 359 ? 3.738 7.797 20.812 1 95.62 359 GLU A CA 1
ATOM 2798 C C . GLU A 1 359 ? 3.838 6.277 20.891 1 95.62 359 GLU A C 1
ATOM 2800 O O . GLU A 1 359 ? 4.93 5.73 21.078 1 95.62 359 GLU A O 1
ATOM 2805 N N . LYS A 1 360 ? 2.73 5.59 20.734 1 97.44 360 LYS A N 1
ATOM 2806 C CA . LYS A 1 360 ? 2.723 4.129 20.781 1 97.44 360 LYS A CA 1
ATOM 2807 C C . LYS A 1 360 ? 3.449 3.535 19.578 1 97.44 360 LYS A C 1
ATOM 2809 O O . LYS A 1 360 ? 4.082 2.482 19.688 1 97.44 360 LYS A O 1
ATOM 2814 N N . ALA A 1 361 ? 3.322 4.137 18.469 1 97.69 361 ALA A N 1
ATOM 2815 C CA . ALA A 1 361 ? 4.039 3.672 17.281 1 97.69 361 ALA A CA 1
ATOM 2816 C C . ALA A 1 361 ? 5.547 3.771 17.484 1 97.69 361 ALA A C 1
ATOM 2818 O O . ALA A 1 361 ? 6.293 2.869 17.094 1 97.69 361 ALA A O 1
ATOM 2819 N N . VAL A 1 362 ? 5.984 4.887 18.062 1 95.31 362 VAL A N 1
ATOM 2820 C CA . VAL A 1 362 ? 7.402 5.047 18.375 1 95.31 362 VAL A CA 1
ATOM 2821 C C . VAL A 1 362 ? 7.832 3.994 19.406 1 95.31 362 VAL A C 1
ATOM 2823 O O . VAL A 1 362 ? 8.883 3.371 19.25 1 95.31 362 VAL A O 1
ATOM 2826 N N . GLN A 1 363 ? 7.012 3.801 20.406 1 96.12 363 GLN A N 1
ATOM 2827 C CA . GLN A 1 363 ? 7.285 2.781 21.422 1 96.12 363 GLN A CA 1
ATOM 2828 C C . GLN A 1 363 ? 7.465 1.408 20.766 1 96.12 363 GLN A C 1
ATOM 2830 O O . GLN A 1 363 ? 8.367 0.659 21.141 1 96.12 363 GLN A O 1
ATOM 2835 N N . SER A 1 364 ? 6.609 1.086 19.844 1 97.44 364 SER A N 1
ATOM 2836 C CA . SER A 1 364 ? 6.684 -0.187 19.125 1 97.44 364 SER A CA 1
ATOM 2837 C C . SER A 1 364 ? 8.023 -0.349 18.422 1 97.44 364 SER A C 1
ATOM 2839 O O . SER A 1 364 ? 8.648 -1.411 18.5 1 97.44 364 SER A O 1
ATOM 2841 N N . PHE A 1 365 ? 8.5 0.657 17.781 1 96 365 PHE A N 1
ATOM 2842 C CA . PHE A 1 365 ? 9.781 0.625 17.094 1 96 365 PHE A CA 1
ATOM 2843 C C . PHE A 1 365 ? 10.914 0.373 18.078 1 96 365 PHE A C 1
ATOM 2845 O O . PHE A 1 365 ? 11.766 -0.489 17.859 1 96 365 PHE A O 1
ATOM 2852 N N . VAL A 1 366 ? 10.859 1.087 19.109 1 93.75 366 VAL A N 1
ATOM 2853 C CA . VAL A 1 366 ? 11.938 1.037 20.094 1 93.75 366 VAL A CA 1
ATOM 2854 C C . VAL A 1 366 ? 11.977 -0.34 20.75 1 93.75 366 VAL A C 1
ATOM 2856 O O . VAL A 1 366 ? 13.047 -0.914 20.953 1 93.75 366 VAL A O 1
ATOM 2859 N N . GLU A 1 367 ? 10.805 -0.852 21.047 1 95.25 367 GLU A N 1
ATOM 2860 C CA . GLU A 1 367 ? 10.734 -2.119 21.766 1 95.25 367 GLU A CA 1
ATOM 2861 C C . GLU A 1 367 ? 10.812 -3.305 20.812 1 95.25 367 GLU A C 1
ATOM 2863 O O . GLU A 1 367 ? 11.039 -4.438 21.234 1 95.25 367 GLU A O 1
ATOM 2868 N N . GLY A 1 368 ? 10.594 -3.096 19.562 1 93.56 368 GLY A N 1
ATOM 2869 C CA . GLY A 1 368 ? 10.68 -4.148 18.562 1 93.56 368 GLY A CA 1
ATOM 2870 C C . GLY A 1 368 ? 9.539 -5.145 18.641 1 93.56 368 GLY A C 1
ATOM 2871 O O . GLY A 1 368 ? 9.734 -6.344 18.422 1 93.56 368 GLY A O 1
ATOM 2872 N N . ARG A 1 369 ? 8.398 -4.652 19.031 1 96.06 369 ARG A N 1
ATOM 2873 C CA . ARG A 1 369 ? 7.227 -5.516 19.188 1 96.06 369 ARG A CA 1
ATOM 2874 C C . ARG A 1 369 ? 5.938 -4.723 19 1 96.06 369 ARG A C 1
ATOM 2876 O O . ARG A 1 369 ? 5.941 -3.494 19.078 1 96.06 369 ARG A O 1
ATOM 2883 N N . ALA A 1 370 ? 4.914 -5.488 18.797 1 97.19 370 ALA A N 1
ATOM 2884 C CA . ALA A 1 370 ? 3.596 -4.859 18.75 1 97.19 370 ALA A CA 1
ATOM 2885 C C . ALA A 1 370 ? 3.221 -4.293 20.125 1 97.19 370 ALA A C 1
ATOM 2887 O O . ALA A 1 370 ? 3.477 -4.922 21.156 1 97.19 370 ALA A O 1
ATOM 2888 N N . VAL A 1 371 ? 2.596 -3.094 20.125 1 98 371 VAL A N 1
ATOM 2889 C CA . VAL A 1 371 ? 2.156 -2.438 21.359 1 98 371 VAL A CA 1
ATOM 2890 C C . VAL A 1 371 ? 0.632 -2.346 21.375 1 98 371 VAL A C 1
ATOM 2892 O O . VAL A 1 371 ? 0.014 -1.977 20.375 1 98 371 VAL A O 1
ATOM 2895 N N . GLN A 1 372 ? 0.055 -2.668 22.469 1 97.62 372 GLN A N 1
ATOM 2896 C CA . GLN A 1 372 ? -1.393 -2.609 22.641 1 97.62 372 GLN A CA 1
ATOM 2897 C C . GLN A 1 372 ? -1.822 -1.264 23.219 1 97.62 372 GLN A C 1
ATOM 2899 O O . GLN A 1 372 ? -1.052 -0.611 23.922 1 97.62 372 GLN A O 1
ATOM 2904 N N . PHE A 1 373 ? -2.988 -0.84 22.766 1 97.25 373 PHE A N 1
ATOM 2905 C CA . PHE A 1 373 ? -3.553 0.395 23.297 1 97.25 373 PHE A CA 1
ATOM 2906 C C . PHE A 1 373 ? -4.418 0.112 24.516 1 97.25 373 PHE A C 1
ATOM 2908 O O . PHE A 1 373 ? -5 -0.969 24.641 1 97.25 373 PHE A O 1
ATOM 2915 N N . MET B 1 1 ? 23.609 32.375 -49.031 1 23.56 1 MET B N 1
ATOM 2916 C CA . MET B 1 1 ? 23.344 31.172 -49.812 1 23.56 1 MET B CA 1
ATOM 2917 C C . MET B 1 1 ? 23.5 29.938 -48.906 1 23.56 1 MET B C 1
ATOM 2919 O O . MET B 1 1 ? 24.594 29.391 -48.781 1 23.56 1 MET B O 1
ATOM 2923 N N . ASP B 1 2 ? 22.984 29.953 -47.719 1 26.3 2 ASP B N 1
ATOM 2924 C CA . ASP B 1 2 ? 23.188 29.219 -46.469 1 26.3 2 ASP B CA 1
ATOM 2925 C C . ASP B 1 2 ? 22.703 27.781 -46.594 1 26.3 2 ASP B C 1
ATOM 2927 O O . ASP B 1 2 ? 21.516 27.531 -46.781 1 26.3 2 ASP B O 1
ATOM 2931 N N . ASN B 1 3 ? 23.516 26.875 -47.312 1 27.98 3 ASN B N 1
ATOM 2932 C CA . ASN B 1 3 ? 23.344 25.484 -47.75 1 27.98 3 ASN B CA 1
ATOM 2933 C C . ASN B 1 3 ? 23.078 24.578 -46.531 1 27.98 3 ASN B C 1
ATOM 2935 O O . ASN B 1 3 ? 23.922 24.453 -45.656 1 27.98 3 ASN B O 1
ATOM 2939 N N . LEU B 1 4 ? 21.781 24.469 -46.125 1 31.94 4 LEU B N 1
ATOM 2940 C CA . LEU B 1 4 ? 21.125 23.656 -45.094 1 31.94 4 LEU B CA 1
ATOM 2941 C C . LEU B 1 4 ? 21.547 22.203 -45.219 1 31.94 4 LEU B C 1
ATOM 2943 O O . LEU B 1 4 ? 21.156 21.516 -46.156 1 31.94 4 LEU B O 1
ATOM 2947 N N . THR B 1 5 ? 22.875 21.906 -45 1 31.22 5 THR B N 1
ATOM 2948 C CA . THR B 1 5 ? 23.453 20.578 -45.219 1 31.22 5 THR B CA 1
ATOM 2949 C C . THR B 1 5 ? 22.672 19.516 -44.469 1 31.22 5 THR B C 1
ATOM 2951 O O . THR B 1 5 ? 22.531 19.594 -43.25 1 31.22 5 THR B O 1
ATOM 2954 N N . MET B 1 6 ? 21.672 18.891 -45.125 1 33.47 6 MET B N 1
ATOM 2955 C CA . MET B 1 6 ? 20.828 17.781 -44.719 1 33.47 6 MET B CA 1
ATOM 2956 C C . MET B 1 6 ? 21.672 16.656 -44.125 1 33.47 6 MET B C 1
ATOM 2958 O O . MET B 1 6 ? 22.625 16.188 -44.75 1 33.47 6 MET B O 1
ATOM 2962 N N . THR B 1 7 ? 21.984 16.797 -42.812 1 32.34 7 THR B N 1
ATOM 2963 C CA . THR B 1 7 ? 22.953 15.883 -42.219 1 32.34 7 THR B CA 1
ATOM 2964 C C . THR B 1 7 ? 22.562 14.43 -42.469 1 32.34 7 THR B C 1
ATOM 2966 O O . THR B 1 7 ? 21.391 14.125 -42.719 1 32.34 7 THR B O 1
ATOM 2969 N N . GLN B 1 8 ? 23.531 13.508 -42.719 1 31.58 8 GLN B N 1
ATOM 2970 C CA . GLN B 1 8 ? 23.625 12.102 -43.094 1 31.58 8 GLN B CA 1
ATOM 2971 C C . GLN B 1 8 ? 22.734 11.242 -42.188 1 31.58 8 GLN B C 1
ATOM 2973 O O . GLN B 1 8 ? 22.453 10.086 -42.531 1 31.58 8 GLN B O 1
ATOM 2978 N N . ILE B 1 9 ? 22.453 11.766 -40.969 1 33.06 9 ILE B N 1
ATOM 2979 C CA . ILE B 1 9 ? 21.781 10.891 -40 1 33.06 9 ILE B CA 1
ATOM 2980 C C . ILE B 1 9 ? 20.359 10.57 -40.5 1 33.06 9 ILE B C 1
ATOM 2982 O O . ILE B 1 9 ? 19.781 9.547 -40.125 1 33.06 9 ILE B O 1
ATOM 2986 N N . ASP B 1 10 ? 19.828 11.5 -41.344 1 33.41 10 ASP B N 1
ATOM 2987 C CA . ASP B 1 10 ? 18.469 11.367 -41.844 1 33.41 10 ASP B CA 1
ATOM 2988 C C . ASP B 1 10 ? 18.359 10.211 -42.812 1 33.41 10 ASP B C 1
ATOM 2990 O O . ASP B 1 10 ? 17.266 9.703 -43.062 1 33.41 10 ASP B O 1
ATOM 2994 N N . MET B 1 11 ? 19.516 10.07 -43.531 1 29.25 11 MET B N 1
ATOM 2995 C CA . MET B 1 11 ? 19.438 9.141 -44.688 1 29.25 11 MET B CA 1
ATOM 2996 C C . MET B 1 11 ? 19.297 7.703 -44.188 1 29.25 11 MET B C 1
ATOM 2998 O O . MET B 1 11 ? 18.797 6.84 -44.906 1 29.25 11 MET B O 1
ATOM 3002 N N . LEU B 1 12 ? 20.031 7.383 -43.094 1 30.2 12 LEU B N 1
ATOM 3003 C CA . LEU B 1 12 ? 20.188 5.953 -42.812 1 30.2 12 LEU B CA 1
ATOM 3004 C C . LEU B 1 12 ? 18.859 5.324 -42.438 1 30.2 12 LEU B C 1
ATOM 3006 O O . LEU B 1 12 ? 18.734 4.098 -42.375 1 30.2 12 LEU B O 1
ATOM 3010 N N . TYR B 1 13 ? 17.906 6.195 -41.938 1 29.94 13 TYR B N 1
ATOM 3011 C CA . TYR B 1 13 ? 16.656 5.602 -41.438 1 29.94 13 TYR B CA 1
ATOM 3012 C C . TYR B 1 13 ? 15.859 5.023 -42.625 1 29.94 13 TYR B C 1
ATOM 3014 O O . TYR B 1 13 ? 14.836 4.367 -42.406 1 29.94 13 TYR B O 1
ATOM 3022 N N . MET B 1 14 ? 16.094 5.652 -43.781 1 29.03 14 MET B N 1
ATOM 3023 C CA . MET B 1 14 ? 15.141 5.324 -44.844 1 29.03 14 MET B CA 1
ATOM 3024 C C . MET B 1 14 ? 15.367 3.91 -45.375 1 29.03 14 MET B C 1
ATOM 3026 O O . MET B 1 14 ? 14.586 3.41 -46.188 1 29.03 14 MET B O 1
ATOM 3030 N N . LEU B 1 15 ? 16.672 3.611 -45.562 1 31.45 15 LEU B N 1
ATOM 3031 C CA . LEU B 1 15 ? 16.75 2.361 -46.312 1 31.45 15 LEU B CA 1
ATOM 3032 C C . LEU B 1 15 ? 16.172 1.206 -45.5 1 31.45 15 LEU B C 1
ATOM 3034 O O . LEU B 1 15 ? 16.594 0.972 -44.344 1 31.45 15 LEU B O 1
ATOM 3038 N N . GLY B 1 16 ? 14.93 0.933 -45.719 1 27.97 16 GLY B N 1
ATOM 3039 C CA . GLY B 1 16 ? 14.172 -0.215 -45.281 1 27.97 16 GLY B CA 1
ATOM 3040 C C . GLY B 1 16 ? 14.992 -1.492 -45.219 1 27.97 16 GLY B C 1
ATOM 3041 O O . GLY B 1 16 ? 15.617 -1.87 -46.219 1 27.97 16 GLY B O 1
ATOM 3042 N N . ALA B 1 17 ? 15.797 -1.642 -44.156 1 31.73 17 ALA B N 1
ATOM 3043 C CA . ALA B 1 17 ? 16.562 -2.883 -44.188 1 31.73 17 ALA B CA 1
ATOM 3044 C C . ALA B 1 17 ? 15.766 -4 -44.875 1 31.73 17 ALA B C 1
ATOM 3046 O O . ALA B 1 17 ? 14.562 -4.137 -44.625 1 31.73 17 ALA B O 1
ATOM 3047 N N . PRO B 1 18 ? 16.359 -4.383 -46.031 1 29.53 18 PRO B N 1
ATOM 3048 C CA . PRO B 1 18 ? 15.641 -5.477 -46.688 1 29.53 18 PRO B CA 1
ATOM 3049 C C . PRO B 1 18 ? 15.148 -6.531 -45.688 1 29.53 18 PRO B C 1
ATOM 3051 O O . PRO B 1 18 ? 15.758 -6.727 -44.656 1 29.53 18 PRO B O 1
ATOM 3054 N N . CYS B 1 19 ? 13.812 -6.633 -45.562 1 30.25 19 CYS B N 1
ATOM 3055 C CA . CYS B 1 19 ? 13.164 -7.758 -44.906 1 30.25 19 CYS B CA 1
ATOM 3056 C C . CYS B 1 19 ? 13.852 -9.07 -45.25 1 30.25 19 CYS B C 1
ATOM 3058 O O . CYS B 1 19 ? 13.742 -9.547 -46.406 1 30.25 19 CYS B O 1
ATOM 3060 N N . THR B 1 20 ? 15.219 -9.07 -44.969 1 30.75 20 THR B N 1
ATOM 3061 C CA . THR B 1 20 ? 15.742 -10.414 -45.219 1 30.75 20 THR B CA 1
ATOM 3062 C C . THR B 1 20 ? 14.742 -11.477 -44.781 1 30.75 20 THR B C 1
ATOM 3064 O O . THR B 1 20 ? 14.195 -11.398 -43.688 1 30.75 20 THR B O 1
ATOM 3067 N N . THR B 1 21 ? 14.133 -12.031 -45.812 1 28.89 21 THR B N 1
ATOM 3068 C CA . THR B 1 21 ? 13.375 -13.258 -45.562 1 28.89 21 THR B CA 1
ATOM 3069 C C . THR B 1 21 ? 14.141 -14.195 -44.625 1 28.89 21 THR B C 1
ATOM 3071 O O . THR B 1 21 ? 15.258 -14.609 -44.969 1 28.89 21 THR B O 1
ATOM 3074 N N . ALA B 1 22 ? 14.016 -13.891 -43.375 1 32.44 22 ALA B N 1
ATOM 3075 C CA . ALA B 1 22 ? 14.523 -14.969 -42.531 1 32.44 22 ALA B CA 1
ATOM 3076 C C . ALA B 1 22 ? 14.32 -16.328 -43.188 1 32.44 22 ALA B C 1
ATOM 3078 O O . ALA B 1 22 ? 13.188 -16.75 -43.438 1 32.44 22 ALA B O 1
ATOM 3079 N N . ARG B 1 23 ? 15.211 -16.578 -44.031 1 32.22 23 ARG B N 1
ATOM 3080 C CA . ARG B 1 23 ? 15.227 -17.984 -44.406 1 32.22 23 ARG B CA 1
ATOM 3081 C C . ARG B 1 23 ? 14.992 -18.891 -43.219 1 32.22 23 ARG B C 1
ATOM 3083 O O . ARG B 1 23 ? 15.758 -18.859 -42.25 1 32.22 23 ARG B O 1
ATOM 3090 N N . TYR B 1 24 ? 13.695 -19.094 -43.031 1 32.19 24 TYR B N 1
ATOM 3091 C CA . TYR B 1 24 ? 13.391 -20.203 -42.125 1 32.19 24 TYR B CA 1
ATOM 3092 C C . TYR B 1 24 ? 14.227 -21.438 -42.469 1 32.19 24 TYR B C 1
ATOM 3094 O O . TYR B 1 24 ? 14.055 -22.031 -43.531 1 32.19 24 TYR B O 1
ATOM 3102 N N . SER B 1 25 ? 15.492 -21.312 -42.438 1 34.31 25 SER B N 1
ATOM 3103 C CA . SER B 1 25 ? 16.188 -22.594 -42.5 1 34.31 25 SER B CA 1
ATOM 3104 C C . SER B 1 25 ? 15.422 -23.672 -41.719 1 34.31 25 SER B C 1
ATOM 3106 O O . SER B 1 25 ? 15.094 -23.484 -40.562 1 34.31 25 SER B O 1
ATOM 3108 N N . THR B 1 26 ? 14.672 -24.453 -42.5 1 37.31 26 THR B N 1
ATOM 3109 C CA . THR B 1 26 ? 14.094 -25.719 -42.094 1 37.31 26 THR B CA 1
ATOM 3110 C C . THR B 1 26 ? 15.156 -26.641 -41.469 1 37.31 26 THR B C 1
ATOM 3112 O O . THR B 1 26 ? 15.57 -27.609 -42.094 1 37.31 26 THR B O 1
ATOM 3115 N N . SER B 1 27 ? 16.312 -26.297 -41.188 1 38.69 27 SER B N 1
ATOM 3116 C CA . SER B 1 27 ? 16.938 -27.359 -40.406 1 38.69 27 SER B CA 1
ATOM 3117 C C . SER B 1 27 ? 15.914 -28.125 -39.594 1 38.69 27 SER B C 1
ATOM 3119 O O . SER B 1 27 ? 15.055 -27.516 -38.938 1 38.69 27 SER B O 1
ATOM 3121 N N . GLY B 1 28 ? 15.398 -29.219 -40.281 1 37.12 28 GLY B N 1
ATOM 3122 C CA . GLY B 1 28 ? 14.359 -30.094 -39.781 1 37.12 28 GLY B CA 1
ATOM 3123 C C . GLY B 1 28 ? 14.336 -30.203 -38.25 1 37.12 28 GLY B C 1
ATOM 3124 O O . GLY B 1 28 ? 14.844 -31.172 -37.688 1 37.12 28 GLY B O 1
ATOM 3125 N N . LYS B 1 29 ? 14.82 -29.266 -37.562 1 46.94 29 LYS B N 1
ATOM 3126 C CA . LYS B 1 29 ? 14.531 -29.469 -36.156 1 46.94 29 LYS B CA 1
ATOM 3127 C C . LYS B 1 29 ? 13.148 -30.078 -35.938 1 46.94 29 LYS B C 1
ATOM 3129 O O . LYS B 1 29 ? 12.141 -29.516 -36.375 1 46.94 29 LYS B O 1
ATOM 3134 N N . GLU B 1 30 ? 13.023 -31.453 -36.25 1 49.03 30 GLU B N 1
ATOM 3135 C CA . GLU B 1 30 ? 11.812 -32.25 -36.062 1 49.03 30 GLU B CA 1
ATOM 3136 C C . GLU B 1 30 ? 10.898 -31.641 -35.031 1 49.03 30 GLU B C 1
ATOM 3138 O O . GLU B 1 30 ? 11.328 -31.375 -33.906 1 49.03 30 GLU B O 1
ATOM 3143 N N . ASN B 1 31 ? 9.945 -30.875 -35.406 1 67.75 31 ASN B N 1
ATOM 3144 C CA . ASN B 1 31 ? 8.859 -30.344 -34.594 1 67.75 31 ASN B CA 1
ATOM 3145 C C . ASN B 1 31 ? 8.211 -31.422 -33.719 1 67.75 31 ASN B C 1
ATOM 3147 O O . ASN B 1 31 ? 7.359 -32.188 -34.219 1 67.75 31 ASN B O 1
ATOM 3151 N N . LYS B 1 32 ? 8.883 -31.781 -32.656 1 86.81 32 LYS B N 1
ATOM 3152 C CA . LYS B 1 32 ? 8.461 -32.812 -31.734 1 86.81 32 LYS B CA 1
ATOM 3153 C C . LYS B 1 32 ? 7.211 -32.406 -30.953 1 86.81 32 LYS B C 1
ATOM 3155 O O . LYS B 1 32 ? 7.113 -31.266 -30.5 1 86.81 32 LYS B O 1
ATOM 3160 N N . ARG B 1 33 ? 6.203 -33.312 -31.047 1 95.38 33 ARG B N 1
ATOM 3161 C CA . ARG B 1 33 ? 5.035 -33.188 -30.188 1 95.38 33 ARG B CA 1
ATOM 3162 C C . ARG B 1 33 ? 5.184 -34.031 -28.922 1 95.38 33 ARG B C 1
ATOM 3164 O O . ARG B 1 33 ? 5.785 -35.094 -28.969 1 95.38 33 ARG B O 1
ATOM 3171 N N . TYR B 1 34 ? 4.668 -33.531 -27.875 1 97.69 34 TYR B N 1
ATOM 3172 C CA . TYR B 1 34 ? 4.754 -34.219 -26.594 1 97.69 34 TYR B CA 1
ATOM 3173 C C . TYR B 1 34 ? 3.406 -34.812 -26.188 1 97.69 34 TYR B C 1
ATOM 3175 O O . TYR B 1 34 ? 2.381 -34.125 -26.25 1 97.69 34 TYR B O 1
ATOM 3183 N N . SER B 1 35 ? 3.447 -36.094 -25.859 1 98.12 35 SER B N 1
ATOM 3184 C CA . SER B 1 35 ? 2.273 -36.75 -25.281 1 98.12 35 SER B CA 1
ATOM 3185 C C . SER B 1 35 ? 2.137 -36.438 -23.797 1 98.12 35 SER B C 1
ATOM 3187 O O . SER B 1 35 ? 3.074 -36.656 -23.016 1 98.12 35 SER B O 1
ATOM 3189 N N . VAL B 1 36 ? 0.886 -36 -23.453 1 98.56 36 VAL B N 1
ATOM 3190 C CA . VAL B 1 36 ? 0.777 -35.531 -22.078 1 98.56 36 VAL B CA 1
ATOM 3191 C C . VAL B 1 36 ? -0.499 -36.094 -21.438 1 98.56 36 VAL B C 1
ATOM 3193 O O . VAL B 1 36 ? -1.452 -36.406 -22.141 1 98.56 36 VAL B O 1
ATOM 3196 N N . GLY B 1 37 ? -0.463 -36.281 -20.141 1 98.56 37 GLY B N 1
ATOM 3197 C CA . GLY B 1 37 ? -1.628 -36.562 -19.312 1 98.56 37 GLY B CA 1
ATOM 3198 C C . GLY B 1 37 ? -2.004 -35.438 -18.375 1 98.56 37 GLY B C 1
ATOM 3199 O O . GLY B 1 37 ? -1.146 -34.656 -17.953 1 98.56 37 GLY B O 1
ATOM 3200 N N . ILE B 1 38 ? -3.301 -35.375 -18.016 1 98.44 38 ILE B N 1
ATOM 3201 C CA . ILE B 1 38 ? -3.795 -34.344 -17.109 1 98.44 38 ILE B CA 1
ATOM 3202 C C . ILE B 1 38 ? -4.438 -35 -15.891 1 98.44 38 ILE B C 1
ATOM 3204 O O . ILE B 1 38 ? -5.348 -35.812 -16.016 1 98.44 38 ILE B O 1
ATOM 3208 N N . LEU B 1 39 ? -3.875 -34.656 -14.766 1 98.44 39 LEU B N 1
ATOM 3209 C CA . LEU B 1 39 ? -4.477 -35.062 -13.5 1 98.44 39 LEU B CA 1
ATOM 3210 C C . LEU B 1 39 ? -5.285 -33.906 -12.891 1 98.44 39 LEU B C 1
ATOM 3212 O O . LEU B 1 39 ? -4.719 -32.906 -12.484 1 98.44 39 LEU B O 1
ATOM 3216 N N . GLY B 1 40 ? -6.602 -34.125 -12.781 1 97 40 GLY B N 1
ATOM 3217 C CA . GLY B 1 40 ? -7.488 -33.094 -12.25 1 97 40 GLY B CA 1
ATOM 3218 C C . GLY B 1 40 ? -8.25 -32.344 -13.32 1 97 40 GLY B C 1
ATOM 3219 O O . GLY B 1 40 ? -7.652 -31.828 -14.266 1 97 40 GLY B O 1
ATOM 3220 N N . ALA B 1 41 ? -9.539 -32.281 -13.156 1 94.88 41 ALA B N 1
ATOM 3221 C CA . ALA B 1 41 ? -10.414 -31.562 -14.078 1 94.88 41 ALA B CA 1
ATOM 3222 C C . ALA B 1 41 ? -11.297 -30.562 -13.344 1 94.88 41 ALA B C 1
ATOM 3224 O O . ALA B 1 41 ? -12.422 -30.281 -13.773 1 94.88 41 ALA B O 1
ATOM 3225 N N . GLY B 1 42 ? -10.797 -30.078 -12.234 1 90.75 42 GLY B N 1
ATOM 3226 C CA . GLY B 1 42 ? -11.539 -29.109 -11.438 1 90.75 42 GLY B CA 1
ATOM 3227 C C . GLY B 1 42 ? -11.586 -27.734 -12.055 1 90.75 42 GLY B C 1
ATOM 3228 O O . GLY B 1 42 ? -11.32 -27.578 -13.25 1 90.75 42 GLY B O 1
ATOM 3229 N N . ARG B 1 43 ? -11.875 -26.75 -11.227 1 84.44 43 ARG B N 1
ATOM 3230 C CA . ARG B 1 43 ? -12.172 -25.391 -11.664 1 84.44 43 ARG B CA 1
ATOM 3231 C C . ARG B 1 43 ? -11 -24.812 -12.453 1 84.44 43 ARG B C 1
ATOM 3233 O O . ARG B 1 43 ? -11.164 -24.375 -13.594 1 84.44 43 ARG B O 1
ATOM 3240 N N . ILE B 1 44 ? -9.836 -24.781 -11.867 1 90.12 44 ILE B N 1
ATOM 3241 C CA . ILE B 1 44 ? -8.703 -24.125 -12.516 1 90.12 44 ILE B CA 1
ATOM 3242 C C . ILE B 1 44 ? -8.281 -24.922 -13.75 1 90.12 44 ILE B C 1
ATOM 3244 O O . ILE B 1 44 ? -7.867 -24.344 -14.758 1 90.12 44 ILE B O 1
ATOM 3248 N N . ALA B 1 45 ? -8.398 -26.172 -13.711 1 92.88 45 ALA B N 1
ATOM 3249 C CA . ALA B 1 45 ? -8.062 -27 -14.859 1 92.88 45 ALA B CA 1
ATOM 3250 C C . ALA B 1 45 ? -8.984 -26.688 -16.047 1 92.88 45 ALA B C 1
ATOM 3252 O O . ALA B 1 45 ? -8.508 -26.453 -17.156 1 92.88 45 ALA B O 1
ATOM 3253 N N . SER B 1 46 ? -10.203 -26.672 -15.742 1 89.94 46 SER B N 1
ATOM 3254 C CA . SER B 1 46 ? -11.195 -26.5 -16.797 1 89.94 46 SER B CA 1
ATOM 3255 C C . SER B 1 46 ? -11.219 -25.062 -17.312 1 89.94 46 SER B C 1
ATOM 3257 O O . SER B 1 46 ? -11.305 -24.828 -18.516 1 89.94 46 SER B O 1
ATOM 3259 N N . SER B 1 47 ? -11.055 -24.141 -16.406 1 88.75 47 SER B N 1
ATOM 3260 C CA . SER B 1 47 ? -11.266 -22.75 -16.781 1 88.75 47 SER B CA 1
ATOM 3261 C C . SER B 1 47 ? -10.008 -22.156 -17.406 1 88.75 47 SER B C 1
ATOM 3263 O O . SER B 1 47 ? -10.078 -21.156 -18.125 1 88.75 47 SER B O 1
ATOM 3265 N N . VAL B 1 48 ? -8.852 -22.781 -17.156 1 93.81 48 VAL B N 1
ATOM 3266 C CA . VAL B 1 48 ? -7.621 -22.141 -17.594 1 93.81 48 VAL B CA 1
ATOM 3267 C C . VAL B 1 48 ? -6.742 -23.141 -18.344 1 93.81 48 VAL B C 1
ATOM 3269 O O . VAL B 1 48 ? -6.5 -22.984 -19.531 1 93.81 48 VAL B O 1
ATOM 3272 N N . HIS B 1 49 ? -6.422 -24.188 -17.734 1 96.69 49 HIS B N 1
ATOM 3273 C CA . HIS B 1 49 ? -5.262 -24.969 -18.156 1 96.69 49 HIS B CA 1
ATOM 3274 C C . HIS B 1 49 ? -5.605 -25.859 -19.344 1 96.69 49 HIS B C 1
ATOM 3276 O O . HIS B 1 49 ? -4.863 -25.906 -20.328 1 96.69 49 HIS B O 1
ATOM 3282 N N . ILE B 1 50 ? -6.703 -26.531 -19.266 1 95.94 50 ILE B N 1
ATOM 3283 C CA . ILE B 1 50 ? -7.035 -27.484 -20.312 1 95.94 50 ILE B CA 1
ATOM 3284 C C . ILE B 1 50 ? -7.219 -26.766 -21.641 1 95.94 50 ILE B C 1
ATOM 3286 O O . ILE B 1 50 ? -6.738 -27.234 -22.672 1 95.94 50 ILE B O 1
ATOM 3290 N N . LYS B 1 51 ? -7.844 -25.609 -21.531 1 93.5 51 LYS B N 1
ATOM 3291 C CA . LYS B 1 51 ? -8.008 -24.797 -22.734 1 93.5 51 LYS B CA 1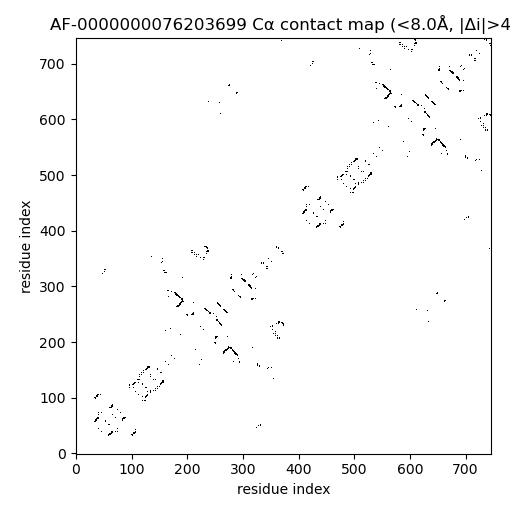
ATOM 3292 C C . LYS B 1 51 ? -6.656 -24.453 -23.359 1 93.5 51 LYS B C 1
ATOM 3294 O O . LYS B 1 51 ? -6.465 -24.594 -24.562 1 93.5 51 LYS B O 1
ATOM 3299 N N . ASN B 1 52 ? -5.762 -24.016 -22.562 1 96.19 52 ASN B N 1
ATOM 3300 C CA . ASN B 1 52 ? -4.434 -23.641 -23.031 1 96.19 52 ASN B CA 1
ATOM 3301 C C . ASN B 1 52 ? -3.666 -24.844 -23.578 1 96.19 52 ASN B C 1
ATOM 3303 O O . ASN B 1 52 ? -2.969 -24.734 -24.578 1 96.19 52 ASN B O 1
ATOM 3307 N N . ILE B 1 53 ? -3.77 -25.969 -22.938 1 97.06 53 ILE B N 1
ATOM 3308 C CA . ILE B 1 53 ? -3.078 -27.188 -23.344 1 97.06 53 ILE B CA 1
ATOM 3309 C C . ILE B 1 53 ? -3.592 -27.641 -24.719 1 97.06 53 ILE B C 1
ATOM 3311 O O . ILE B 1 53 ? -2.803 -27.969 -25.594 1 97.06 53 ILE B O 1
ATOM 3315 N N . LEU B 1 54 ? -4.887 -27.594 -24.891 1 94.06 54 LEU B N 1
ATOM 3316 C CA . LEU B 1 54 ? -5.5 -28.016 -26.141 1 94.06 54 LEU B CA 1
ATOM 3317 C C . LEU B 1 54 ? -5.133 -27.078 -27.281 1 94.06 54 LEU B C 1
ATOM 3319 O O . LEU B 1 54 ? -5.039 -27.5 -28.438 1 94.06 54 LEU B O 1
ATOM 3323 N N . ARG B 1 55 ? -4.867 -25.875 -26.953 1 93.38 55 ARG B N 1
ATOM 3324 C CA . ARG B 1 55 ? -4.559 -24.859 -27.953 1 93.38 55 ARG B CA 1
ATOM 3325 C C . ARG B 1 55 ? -3.1 -24.953 -28.406 1 93.38 55 ARG B C 1
ATOM 3327 O O . ARG B 1 55 ? -2.725 -24.422 -29.438 1 93.38 55 ARG B O 1
ATOM 3334 N N . ASN B 1 56 ? -2.273 -25.531 -27.562 1 95.19 56 ASN B N 1
ATOM 3335 C CA . ASN B 1 56 ? -0.857 -25.656 -27.891 1 95.19 56 ASN B CA 1
ATOM 3336 C C . ASN B 1 56 ? -0.601 -26.859 -28.797 1 95.19 56 ASN B C 1
ATOM 3338 O O . ASN B 1 56 ? -0.698 -28.016 -28.359 1 95.19 56 ASN B O 1
ATOM 3342 N N . ARG B 1 57 ? -0.167 -26.688 -29.984 1 93.19 57 ARG B N 1
ATOM 3343 C CA . ARG B 1 57 ? -0.083 -27.719 -31.016 1 93.19 57 ARG B CA 1
ATOM 3344 C C . ARG B 1 57 ? 1.074 -28.672 -30.734 1 93.19 57 ARG B C 1
ATOM 3346 O O . ARG B 1 57 ? 1.164 -29.734 -31.344 1 93.19 57 ARG B O 1
ATOM 3353 N N . LYS B 1 58 ? 1.892 -28.344 -29.828 1 95.75 58 LYS B N 1
ATOM 3354 C CA . LYS B 1 58 ? 3.004 -29.219 -29.484 1 95.75 58 LYS B CA 1
ATOM 3355 C C . LYS B 1 58 ? 2.582 -30.266 -28.453 1 95.75 58 LYS B C 1
ATOM 3357 O O . LYS B 1 58 ? 3.346 -31.172 -28.141 1 95.75 58 LYS B O 1
ATOM 3362 N N . LEU B 1 59 ? 1.396 -30.156 -28.016 1 97.06 59 LEU B N 1
ATOM 3363 C CA . LEU B 1 59 ? 0.942 -31.062 -26.969 1 97.06 59 LEU B CA 1
ATOM 3364 C C . LEU B 1 59 ? -0.199 -31.938 -27.469 1 97.06 59 LEU B C 1
ATOM 3366 O O . LEU B 1 59 ? -1.112 -31.453 -28.141 1 97.06 59 LEU B O 1
ATOM 3370 N N . VAL B 1 60 ? -0.076 -33.188 -27.125 1 96.31 60 VAL B N 1
ATOM 3371 C CA . VAL B 1 60 ? -1.132 -34.156 -27.422 1 96.31 60 VAL B CA 1
ATOM 3372 C C . VAL B 1 60 ? -1.646 -34.75 -26.109 1 96.31 60 VAL B C 1
ATOM 3374 O O . VAL B 1 60 ? -0.927 -35.5 -25.438 1 96.31 60 VAL B O 1
ATOM 3377 N N . VAL B 1 61 ? -2.906 -34.5 -25.828 1 97.38 61 VAL B N 1
ATOM 3378 C CA . VAL B 1 61 ? -3.48 -35 -24.594 1 97.38 61 VAL B CA 1
ATOM 3379 C C . VAL B 1 61 ? -3.883 -36.469 -24.766 1 97.38 61 VAL B C 1
ATOM 3381 O O . VAL B 1 61 ? -4.715 -36.781 -25.625 1 97.38 61 VAL B O 1
ATOM 3384 N N . LYS B 1 62 ? -3.332 -37.281 -23.906 1 97.38 62 LYS B N 1
ATOM 3385 C CA . LYS B 1 62 ? -3.605 -38.719 -24 1 97.38 62 LYS B CA 1
ATOM 3386 C C . LYS B 1 62 ? -4.777 -39.094 -23.109 1 97.38 62 LYS B C 1
ATOM 3388 O O . LYS B 1 62 ? -5.562 -39.969 -23.453 1 97.38 62 LYS B O 1
ATOM 3393 N N . TRP B 1 63 ? -4.816 -38.531 -21.984 1 97.69 63 TRP B N 1
ATOM 3394 C CA . TRP B 1 63 ? -5.895 -38.844 -21.047 1 97.69 63 TRP B CA 1
ATOM 3395 C C . TRP B 1 63 ? -6.074 -37.719 -20.031 1 97.69 63 TRP B C 1
ATOM 3397 O O . TRP B 1 63 ? -5.176 -36.875 -19.844 1 97.69 63 TRP B O 1
ATOM 3407 N N . ILE B 1 64 ? -7.246 -37.688 -19.469 1 97.69 64 ILE B N 1
ATOM 3408 C CA . ILE B 1 64 ? -7.59 -36.844 -18.344 1 97.69 64 ILE B CA 1
ATOM 3409 C C . ILE B 1 64 ? -8.133 -37.688 -17.203 1 97.69 64 ILE B C 1
ATOM 3411 O O . ILE B 1 64 ? -8.969 -38.594 -17.422 1 97.69 64 ILE B O 1
ATOM 3415 N N . VAL B 1 65 ? -7.609 -37.406 -16.016 1 97.81 65 VAL B N 1
ATOM 3416 C CA . VAL B 1 65 ? -8.016 -38.156 -14.836 1 97.81 65 VAL B CA 1
ATOM 3417 C C . VAL B 1 65 ? -8.766 -37.25 -13.859 1 97.81 65 VAL B C 1
ATOM 3419 O O . VAL B 1 65 ? -8.289 -36.156 -13.531 1 97.81 65 VAL B O 1
ATOM 3422 N N . ASP B 1 66 ? -9.898 -37.656 -13.453 1 97.38 66 ASP B N 1
ATOM 3423 C CA . ASP B 1 66 ? -10.648 -37.062 -12.344 1 97.38 66 ASP B CA 1
ATOM 3424 C C . ASP B 1 66 ? -11.688 -38.031 -11.805 1 97.38 66 ASP B C 1
ATOM 3426 O O . ASP B 1 66 ? -12.258 -38.812 -12.562 1 97.38 66 ASP B O 1
ATOM 3430 N N . ASP B 1 67 ? -11.961 -37.938 -10.523 1 96.31 67 ASP B N 1
ATOM 3431 C CA . ASP B 1 67 ? -12.93 -38.875 -9.938 1 96.31 67 ASP B CA 1
ATOM 3432 C C . ASP B 1 67 ? -14.352 -38.312 -10.047 1 96.31 67 ASP B C 1
ATOM 3434 O O . ASP B 1 67 ? -15.32 -39.031 -9.867 1 96.31 67 ASP B O 1
ATOM 3438 N N . SER B 1 68 ? -14.453 -37.062 -10.242 1 95.38 68 SER B N 1
ATOM 3439 C CA . SER B 1 68 ? -15.758 -36.438 -10.367 1 95.38 68 SER B CA 1
ATOM 3440 C C . SER B 1 68 ? -16.312 -36.562 -11.781 1 95.38 68 SER B C 1
ATOM 3442 O O . SER B 1 68 ? -15.82 -35.938 -12.719 1 95.38 68 SER B O 1
ATOM 3444 N N . LYS B 1 69 ? -17.438 -37.219 -11.922 1 93.25 69 LYS B N 1
ATOM 3445 C CA . LYS B 1 69 ? -18.094 -37.375 -13.227 1 93.25 69 LYS B CA 1
ATOM 3446 C C . LYS B 1 69 ? -18.578 -36.031 -13.742 1 93.25 69 LYS B C 1
ATOM 3448 O O . LYS B 1 69 ? -18.531 -35.75 -14.945 1 93.25 69 LYS B O 1
ATOM 3453 N N . ASP B 1 70 ? -19 -35.281 -12.781 1 93.62 70 ASP B N 1
ATOM 3454 C CA . ASP B 1 70 ? -19.5 -33.969 -13.148 1 93.62 70 ASP B CA 1
ATOM 3455 C C . ASP B 1 70 ? -18.375 -33.094 -13.703 1 93.62 70 ASP B C 1
ATOM 3457 O O . ASP B 1 70 ? -18.578 -32.375 -14.695 1 93.62 70 ASP B O 1
ATOM 3461 N N . ALA B 1 71 ? -17.266 -33.156 -13.07 1 93.12 71 ALA B N 1
ATOM 3462 C CA . ALA B 1 71 ? -16.125 -32.375 -13.539 1 93.12 71 ALA B CA 1
ATOM 3463 C C . ALA B 1 71 ? -15.711 -32.812 -14.945 1 93.12 71 ALA B C 1
ATOM 3465 O O . ALA B 1 71 ? -15.453 -31.953 -15.805 1 93.12 71 ALA B O 1
ATOM 3466 N N . LEU B 1 72 ? -15.734 -34.031 -15.188 1 93.31 72 LEU B N 1
ATOM 3467 C CA . LEU B 1 72 ? -15.344 -34.562 -16.484 1 93.31 72 LEU B CA 1
ATOM 3468 C C . LEU B 1 72 ? -16.359 -34.219 -17.562 1 93.31 72 LEU B C 1
ATOM 3470 O O . LEU B 1 72 ? -15.984 -33.844 -18.688 1 93.31 72 LEU B O 1
ATOM 3474 N N . ALA B 1 73 ? -17.578 -34.281 -17.203 1 92 73 ALA B N 1
ATOM 3475 C CA . ALA B 1 73 ? -18.625 -33.906 -18.125 1 92 73 ALA B CA 1
ATOM 3476 C C . ALA B 1 73 ? -18.516 -32.406 -18.516 1 92 73 ALA B C 1
ATOM 3478 O O . ALA B 1 73 ? -18.688 -32.062 -19.672 1 92 73 ALA B O 1
ATOM 3479 N N . ASN B 1 74 ? -18.234 -31.688 -17.547 1 91.62 74 ASN B N 1
ATOM 3480 C CA . ASN B 1 74 ? -18.078 -30.266 -17.797 1 91.62 74 ASN B CA 1
ATOM 3481 C C . ASN B 1 74 ? -16.938 -29.984 -18.75 1 91.62 74 ASN B C 1
ATOM 3483 O O . ASN B 1 74 ? -17.078 -29.172 -19.672 1 91.62 74 ASN B O 1
ATOM 3487 N N . VAL B 1 75 ? -15.844 -30.578 -18.516 1 92.06 75 VAL B N 1
ATOM 3488 C CA . VAL B 1 75 ? -14.672 -30.422 -19.375 1 92.06 75 VAL B CA 1
ATOM 3489 C C . VAL B 1 75 ? -15 -30.875 -20.781 1 92.06 75 VAL B C 1
ATOM 3491 O O . VAL B 1 75 ? -14.641 -30.203 -21.766 1 92.06 75 VAL B O 1
ATOM 3494 N N . GLN B 1 76 ? -15.609 -31.969 -20.891 1 91.75 76 GLN B N 1
ATOM 3495 C CA . GLN B 1 76 ? -15.984 -32.5 -22.188 1 91.75 76 GLN B CA 1
ATOM 3496 C C . GLN B 1 76 ? -16.891 -31.547 -22.953 1 91.75 76 GLN B C 1
ATOM 3498 O O . GLN B 1 76 ? -16.656 -31.266 -24.125 1 91.75 76 GLN B O 1
ATOM 3503 N N . ASP B 1 77 ? -17.844 -31.047 -22.266 1 90.75 77 ASP B N 1
ATOM 3504 C CA . ASP B 1 77 ? -18.828 -30.188 -22.891 1 90.75 77 ASP B CA 1
ATOM 3505 C C . ASP B 1 77 ? -18.219 -28.828 -23.25 1 90.75 77 ASP B C 1
ATOM 3507 O O . ASP B 1 77 ? -18.453 -28.297 -24.344 1 90.75 77 ASP B O 1
ATOM 3511 N N . GLU B 1 78 ? -17.484 -28.375 -22.359 1 89.88 78 GLU B N 1
ATOM 3512 C CA . GLU B 1 78 ? -16.922 -27.031 -22.516 1 89.88 78 GLU B CA 1
ATOM 3513 C C . GLU B 1 78 ? -15.883 -27 -23.625 1 89.88 78 GLU B C 1
ATOM 3515 O O . GLU B 1 78 ? -15.781 -26.031 -24.375 1 89.88 78 GLU B O 1
ATOM 3520 N N . HIS B 1 79 ? -15.094 -28.047 -23.719 1 90.69 79 HIS B N 1
ATOM 3521 C CA . HIS B 1 79 ? -13.953 -28 -24.625 1 90.69 79 HIS B CA 1
ATOM 3522 C C . HIS B 1 79 ? -14.156 -28.969 -25.797 1 90.69 79 HIS B C 1
ATOM 3524 O O . HIS B 1 79 ? -13.266 -29.109 -26.641 1 90.69 79 HIS B O 1
ATOM 3530 N N . LEU B 1 80 ? -15.25 -29.656 -25.844 1 87.56 80 LEU B N 1
ATOM 3531 C CA . LEU B 1 80 ? -15.609 -30.562 -26.922 1 87.56 80 LEU B CA 1
ATOM 3532 C C . LEU B 1 80 ? -14.508 -31.594 -27.172 1 87.56 80 LEU B C 1
ATOM 3534 O O . LEU B 1 80 ? -14.062 -31.766 -28.297 1 87.56 80 LEU B O 1
ATOM 3538 N N . ILE B 1 81 ? -14.102 -32.125 -26.047 1 87.88 81 ILE B N 1
ATOM 3539 C CA . ILE B 1 81 ? -13.055 -33.156 -26.109 1 87.88 81 ILE B CA 1
ATOM 3540 C C . ILE B 1 81 ? -13.695 -34.531 -26.141 1 87.88 81 ILE B C 1
ATOM 3542 O O . ILE B 1 81 ? -14.039 -35.094 -25.094 1 87.88 81 ILE B O 1
ATOM 3546 N N . PHE B 1 82 ? -13.781 -35.125 -27.344 1 86.31 82 PHE B N 1
ATOM 3547 C CA . PHE B 1 82 ? -14.461 -36.406 -27.484 1 86.31 82 PHE B CA 1
ATOM 3548 C C . PHE B 1 82 ? -13.469 -37.5 -27.828 1 86.31 82 PHE B C 1
ATOM 3550 O O . PHE B 1 82 ? -13.805 -38.688 -27.75 1 86.31 82 PHE B O 1
ATOM 3557 N N . ASP B 1 83 ? -12.281 -37.156 -28.062 1 91.06 83 ASP B N 1
ATOM 3558 C CA . ASP B 1 83 ? -11.297 -38.156 -28.5 1 91.06 83 ASP B CA 1
ATOM 3559 C C . ASP B 1 83 ? -10.258 -38.406 -27.406 1 91.06 83 ASP B C 1
ATOM 3561 O O . ASP B 1 83 ? -9.281 -39.125 -27.625 1 91.06 83 ASP B O 1
ATOM 3565 N N . VAL B 1 84 ? -10.406 -37.844 -26.281 1 94.25 84 VAL B N 1
ATOM 3566 C CA . VAL B 1 84 ? -9.508 -38.031 -25.141 1 94.25 84 VAL B CA 1
ATOM 3567 C C . VAL B 1 84 ? -10.211 -38.875 -24.062 1 94.25 84 VAL B C 1
ATOM 3569 O O . VAL B 1 84 ? -11.289 -38.5 -23.594 1 94.25 84 VAL B O 1
ATOM 3572 N N . PRO B 1 85 ? -9.648 -39.969 -23.719 1 95.81 85 PRO B N 1
ATOM 3573 C CA . PRO B 1 85 ? -10.305 -40.781 -22.703 1 95.81 85 PRO B CA 1
ATOM 3574 C C . PRO B 1 85 ? -10.211 -40.188 -21.297 1 95.81 85 PRO B C 1
ATOM 3576 O O . PRO B 1 85 ? -9.188 -39.562 -20.953 1 95.81 85 PRO B O 1
ATOM 3579 N N . PHE B 1 86 ? -11.266 -40.438 -20.547 1 96.25 86 PHE B N 1
ATOM 3580 C CA . PHE B 1 86 ? -11.32 -40.094 -19.141 1 96.25 86 PHE B CA 1
ATOM 3581 C C . PHE B 1 86 ? -11.133 -41.312 -18.25 1 96.25 86 PHE B C 1
ATOM 3583 O O . PHE B 1 86 ? -11.648 -42.375 -18.562 1 96.25 86 PHE B O 1
ATOM 3590 N N . HIS B 1 87 ? -10.328 -41.125 -17.203 1 96.88 87 HIS B N 1
ATOM 3591 C CA . HIS B 1 87 ? -10.062 -42.25 -16.297 1 96.88 87 HIS B CA 1
ATOM 3592 C C . HIS B 1 87 ? -10.25 -41.812 -14.836 1 96.88 87 HIS B C 1
ATOM 3594 O O . HIS B 1 87 ? -10.156 -40.625 -14.508 1 96.88 87 HIS B O 1
ATOM 3600 N N . PRO B 1 88 ? -10.57 -42.75 -13.93 1 96.69 88 PRO B N 1
ATOM 3601 C CA . PRO B 1 88 ? -10.547 -42.469 -12.492 1 96.69 88 PRO B CA 1
ATOM 3602 C C . PRO B 1 88 ? -9.133 -42.5 -11.914 1 96.69 88 PRO B C 1
ATOM 3604 O O . PRO B 1 88 ? -8.211 -43.031 -12.531 1 96.69 88 PRO B O 1
ATOM 3607 N N . SER B 1 89 ? -8.984 -41.969 -10.734 1 96.75 89 SER B N 1
ATOM 3608 C CA . SER B 1 89 ? -7.676 -41.812 -10.109 1 96.75 89 SER B CA 1
ATOM 3609 C C . SER B 1 89 ? -7.047 -43.188 -9.797 1 96.75 89 SER B C 1
ATOM 3611 O O . SER B 1 89 ? -5.82 -43.281 -9.742 1 96.75 89 SER B O 1
ATOM 3613 N N . LYS B 1 90 ? -7.824 -44.188 -9.672 1 96.19 90 LYS B N 1
ATOM 3614 C CA . LYS B 1 90 ? -7.309 -45.5 -9.328 1 96.19 90 LYS B CA 1
ATOM 3615 C C . LYS B 1 90 ? -6.469 -46.094 -10.469 1 96.19 90 LYS B C 1
ATOM 3617 O O . LYS B 1 90 ? -5.715 -47.031 -10.273 1 96.19 90 LYS B O 1
ATOM 3622 N N . GLU B 1 91 ? -6.535 -45.531 -11.641 1 97.44 91 GLU B N 1
ATOM 3623 C CA . GLU B 1 91 ? -5.84 -46.031 -12.812 1 97.44 91 GLU B CA 1
ATOM 3624 C C . GLU B 1 91 ? -4.559 -45.281 -13.094 1 97.44 91 GLU B C 1
ATOM 3626 O O . GLU B 1 91 ? -3.844 -45.562 -14.055 1 97.44 91 GLU B O 1
ATOM 3631 N N . VAL B 1 92 ? -4.195 -44.344 -12.273 1 97.94 92 VAL B N 1
ATOM 3632 C CA . VAL B 1 92 ? -3.115 -43.406 -12.562 1 97.94 92 VAL B CA 1
ATOM 3633 C C . VAL B 1 92 ? -1.804 -44.156 -12.742 1 97.94 92 VAL B C 1
ATOM 3635 O O . VAL B 1 92 ? -1.034 -43.875 -13.656 1 97.94 92 VAL B O 1
ATOM 3638 N N . ASP B 1 93 ? -1.526 -45.125 -11.961 1 96.88 93 ASP B N 1
ATOM 3639 C CA . ASP B 1 93 ? -0.259 -45.844 -12.039 1 96.88 93 ASP B CA 1
ATOM 3640 C C . ASP B 1 93 ? -0.102 -46.562 -13.391 1 96.88 93 ASP B C 1
ATOM 3642 O O . ASP B 1 93 ? 0.96 -46.469 -14.016 1 96.88 93 ASP B O 1
ATOM 3646 N N . SER B 1 94 ? -1.141 -47.188 -13.75 1 97.56 94 SER B N 1
ATOM 3647 C CA . SER B 1 94 ? -1.115 -47.844 -15.047 1 97.56 94 SER B CA 1
ATOM 3648 C C . SER B 1 94 ? -0.939 -46.844 -16.188 1 97.56 94 SER B C 1
ATOM 3650 O O . SER B 1 94 ? -0.231 -47.125 -17.156 1 97.56 94 SER B O 1
ATOM 3652 N N . LEU B 1 95 ? -1.58 -45.781 -16.078 1 98.31 95 LEU B N 1
ATOM 3653 C CA . LEU B 1 95 ? -1.493 -44.75 -17.094 1 98.31 95 LEU B CA 1
ATOM 3654 C C . LEU B 1 95 ? -0.075 -44.188 -17.172 1 98.31 95 LEU B C 1
ATOM 3656 O O . LEU B 1 95 ? 0.419 -43.906 -18.266 1 98.31 95 LEU B O 1
ATOM 3660 N N . LEU B 1 96 ? 0.628 -44.094 -16.047 1 98.38 96 LEU B N 1
ATOM 3661 C CA . LEU B 1 96 ? 1.97 -43.531 -15.977 1 98.38 96 LEU B CA 1
ATOM 3662 C C . LEU B 1 96 ? 3.006 -44.5 -16.516 1 98.38 96 LEU B C 1
ATOM 3664 O O . LEU B 1 96 ? 4.137 -44.094 -16.828 1 98.38 96 LEU B O 1
ATOM 3668 N N . ASP B 1 97 ? 2.646 -45.719 -16.656 1 97.56 97 ASP B N 1
ATOM 3669 C CA . ASP B 1 97 ? 3.557 -46.75 -17.156 1 97.56 97 ASP B CA 1
ATOM 3670 C C . ASP B 1 97 ? 3.75 -46.594 -18.672 1 97.56 97 ASP B C 1
ATOM 3672 O O . ASP B 1 97 ? 4.668 -47.188 -19.234 1 97.56 97 ASP B O 1
ATOM 3676 N N . ASP B 1 98 ? 2.865 -45.875 -19.266 1 96.94 98 ASP B N 1
ATOM 3677 C CA . ASP B 1 98 ? 2.975 -45.656 -20.703 1 96.94 98 ASP B CA 1
ATOM 3678 C C . ASP B 1 98 ? 4.27 -44.906 -21.047 1 96.94 98 ASP B C 1
ATOM 3680 O O . ASP B 1 98 ? 4.418 -43.719 -20.734 1 96.94 98 ASP B O 1
ATOM 3684 N N . LYS B 1 99 ? 5.16 -45.531 -21.781 1 96.06 99 LYS B N 1
ATOM 3685 C CA . LYS B 1 99 ? 6.477 -45 -22.094 1 96.06 99 LYS B CA 1
ATOM 3686 C C . LYS B 1 99 ? 6.383 -43.875 -23.141 1 96.06 99 LYS B C 1
ATOM 3688 O O . LYS B 1 99 ? 7.324 -43.094 -23.312 1 96.06 99 LYS B O 1
ATOM 3693 N N . SER B 1 100 ? 5.289 -43.812 -23.781 1 96 100 SER B N 1
ATOM 3694 C CA . SER B 1 100 ? 5.117 -42.781 -24.797 1 96 100 SER B CA 1
ATOM 3695 C C . SER B 1 100 ? 4.695 -41.469 -24.172 1 96 100 SER B C 1
ATOM 3697 O O . SER B 1 100 ? 4.719 -40.438 -24.828 1 96 100 SER B O 1
ATOM 3699 N N . LEU B 1 101 ? 4.352 -41.531 -22.938 1 98 101 LEU B N 1
ATOM 3700 C CA . LEU B 1 101 ? 3.963 -40.312 -22.219 1 98 101 LEU B CA 1
ATOM 3701 C C . LEU B 1 101 ? 5.188 -39.469 -21.844 1 98 101 LEU B C 1
ATOM 3703 O O . LEU B 1 101 ? 6.125 -40 -21.234 1 98 101 LEU B O 1
ATOM 3707 N N . ASP B 1 102 ? 5.129 -38.219 -22.172 1 98.19 102 ASP B N 1
ATOM 3708 C CA . ASP B 1 102 ? 6.301 -37.344 -21.953 1 98.19 102 ASP B CA 1
ATOM 3709 C C . ASP B 1 102 ? 6.152 -36.531 -20.688 1 98.19 102 ASP B C 1
ATOM 3711 O O . ASP B 1 102 ? 7.145 -36.219 -20.016 1 98.19 102 ASP B O 1
ATOM 3715 N N . ALA B 1 103 ? 4.914 -36.125 -20.422 1 98.75 103 ALA B N 1
ATOM 3716 C CA . ALA B 1 103 ? 4.719 -35.219 -19.297 1 98.75 103 ALA B CA 1
ATOM 3717 C C . ALA B 1 103 ? 3.318 -35.375 -18.703 1 98.75 103 ALA B C 1
ATOM 3719 O O . ALA B 1 103 ? 2.432 -35.938 -19.328 1 98.75 103 ALA B O 1
ATOM 3720 N N . VAL B 1 104 ? 3.219 -34.875 -17.5 1 98.75 104 VAL B N 1
ATOM 3721 C CA . VAL B 1 104 ? 1.944 -34.875 -16.781 1 98.75 104 VAL B CA 1
ATOM 3722 C C . VAL B 1 104 ? 1.679 -33.5 -16.188 1 98.75 104 VAL B C 1
ATOM 3724 O O . VAL B 1 104 ? 2.596 -32.844 -15.68 1 98.75 104 VAL B O 1
ATOM 3727 N N . PHE B 1 105 ? 0.453 -33.031 -16.359 1 98.75 105 PHE B N 1
ATOM 3728 C CA . PHE B 1 105 ? -0.036 -31.859 -15.641 1 98.75 105 PHE B CA 1
ATOM 3729 C C . PHE B 1 105 ? -0.78 -32.25 -14.375 1 98.75 105 PHE B C 1
ATOM 3731 O O . PHE B 1 105 ? -1.65 -33.125 -14.406 1 98.75 105 PHE B O 1
ATOM 3738 N N . VAL B 1 106 ? -0.445 -31.594 -13.258 1 98.56 106 VAL B N 1
ATOM 3739 C CA . VAL B 1 106 ? -1.086 -31.906 -11.984 1 98.56 106 VAL B CA 1
ATOM 3740 C C . VAL B 1 106 ? -1.905 -30.703 -11.508 1 98.56 106 VAL B C 1
ATOM 3742 O O . VAL B 1 106 ? -1.35 -29.719 -11.023 1 98.56 106 VAL B O 1
ATOM 3745 N N . PHE B 1 107 ? -3.223 -30.844 -11.609 1 97.19 107 PHE B N 1
ATOM 3746 C CA . PHE B 1 107 ? -4.152 -29.781 -11.25 1 97.19 107 PHE B CA 1
ATOM 3747 C C . PHE B 1 107 ? -5.133 -30.25 -10.18 1 97.19 107 PHE B C 1
ATOM 3749 O O . PHE B 1 107 ? -6.258 -29.75 -10.102 1 97.19 107 PHE B O 1
ATOM 3756 N N . THR B 1 108 ? -4.766 -31.25 -9.398 1 95.19 108 THR B N 1
ATOM 3757 C CA . THR B 1 108 ? -5.562 -31.828 -8.328 1 95.19 108 THR B CA 1
ATOM 3758 C C . THR B 1 108 ? -5.461 -30.984 -7.059 1 95.19 108 THR B C 1
ATOM 3760 O O . THR B 1 108 ? -4.762 -29.969 -7.043 1 95.19 108 THR B O 1
ATOM 3763 N N . PRO B 1 109 ? -6.219 -31.297 -6.012 1 90.81 109 PRO B N 1
ATOM 3764 C CA . PRO B 1 109 ? -6.066 -30.562 -4.754 1 90.81 109 PRO B CA 1
ATOM 3765 C C . PRO B 1 109 ? -4.645 -30.641 -4.199 1 90.81 109 PRO B C 1
ATOM 3767 O O . PRO B 1 109 ? -3.965 -31.656 -4.363 1 90.81 109 PRO B O 1
ATOM 3770 N N . THR B 1 110 ? -4.309 -29.625 -3.494 1 91.19 110 THR B N 1
ATOM 3771 C CA . THR B 1 110 ? -2.938 -29.453 -3.033 1 91.19 110 THR B CA 1
ATOM 3772 C C . THR B 1 110 ? -2.475 -30.672 -2.232 1 91.19 110 THR B C 1
ATOM 3774 O O . THR B 1 110 ? -1.326 -31.094 -2.357 1 91.19 110 THR B O 1
ATOM 3777 N N . SER B 1 111 ? -3.305 -31.266 -1.472 1 91.19 111 SER B N 1
ATOM 3778 C CA . SER B 1 111 ? -2.949 -32.375 -0.593 1 91.19 111 SER B CA 1
ATOM 3779 C C . SER B 1 111 ? -2.502 -33.594 -1.396 1 91.19 111 SER B C 1
ATOM 3781 O O . SER B 1 111 ? -1.877 -34.5 -0.851 1 91.19 111 SER B O 1
ATOM 3783 N N . THR B 1 112 ? -2.791 -33.594 -2.699 1 94.94 112 THR B N 1
ATOM 3784 C CA . THR B 1 112 ? -2.461 -34.75 -3.533 1 94.94 112 THR B CA 1
ATOM 3785 C C . THR B 1 112 ? -1.261 -34.438 -4.426 1 94.94 112 THR B C 1
ATOM 3787 O O . THR B 1 112 ? -0.75 -35.344 -5.113 1 94.94 112 THR B O 1
ATOM 3790 N N . HIS B 1 113 ? -0.781 -33.25 -4.422 1 97.19 113 HIS B N 1
ATOM 3791 C CA . HIS B 1 113 ? 0.244 -32.812 -5.359 1 97.19 113 HIS B CA 1
ATOM 3792 C C . HIS B 1 113 ? 1.503 -33.656 -5.246 1 97.19 113 HIS B C 1
ATOM 3794 O O . HIS B 1 113 ? 1.914 -34.312 -6.219 1 97.19 113 HIS B O 1
ATOM 3800 N N . ALA B 1 114 ? 2 -33.719 -4.031 1 98.12 114 ALA B N 1
ATOM 3801 C CA . ALA B 1 114 ? 3.301 -34.344 -3.84 1 98.12 114 ALA B CA 1
ATOM 3802 C C . ALA B 1 114 ? 3.268 -35.812 -4.297 1 98.12 114 ALA B C 1
ATOM 3804 O O . ALA B 1 114 ? 4.195 -36.281 -4.957 1 98.12 114 ALA B O 1
ATOM 3805 N N . ASP B 1 115 ? 2.217 -36.438 -3.992 1 98.19 115 ASP B N 1
ATOM 3806 C CA . ASP B 1 115 ? 2.072 -37.844 -4.367 1 98.19 115 ASP B CA 1
ATOM 3807 C C . ASP B 1 115 ? 2.064 -38 -5.883 1 98.19 115 ASP B C 1
ATOM 3809 O O . ASP B 1 115 ? 2.871 -38.75 -6.434 1 98.19 115 ASP B O 1
ATOM 3813 N N . TYR B 1 116 ? 1.224 -37.281 -6.559 1 98.56 116 TYR B N 1
ATOM 3814 C CA . TYR B 1 116 ? 1.098 -37.375 -8.008 1 98.56 116 TYR B CA 1
ATOM 3815 C C . TYR B 1 116 ? 2.381 -36.938 -8.703 1 98.56 116 TYR B C 1
ATOM 3817 O O . TYR B 1 116 ? 2.801 -37.562 -9.688 1 98.56 116 TYR B O 1
ATOM 3825 N N . ILE B 1 117 ? 2.969 -35.938 -8.203 1 98.81 117 ILE B N 1
ATOM 3826 C CA . ILE B 1 117 ? 4.188 -35.375 -8.797 1 98.81 117 ILE B CA 1
ATOM 3827 C C . ILE B 1 117 ? 5.309 -36.406 -8.703 1 98.81 117 ILE B C 1
ATOM 3829 O O . ILE B 1 117 ? 5.926 -36.75 -9.719 1 98.81 117 ILE B O 1
ATOM 3833 N N . CYS B 1 118 ? 5.523 -36.938 -7.543 1 98.75 118 CYS B N 1
ATOM 3834 C CA . CYS B 1 118 ? 6.621 -37.875 -7.336 1 98.75 118 CYS B CA 1
ATOM 3835 C C . CYS B 1 118 ? 6.395 -39.156 -8.133 1 98.75 118 CYS B C 1
ATOM 3837 O O . CYS B 1 118 ? 7.324 -39.688 -8.75 1 98.75 118 CYS B O 1
ATOM 3839 N N . ARG B 1 119 ? 5.191 -39.688 -8.141 1 98.62 119 ARG B N 1
ATOM 3840 C CA . ARG B 1 119 ? 4.887 -40.875 -8.93 1 98.62 119 ARG B CA 1
ATOM 3841 C C . ARG B 1 119 ? 5.184 -40.625 -10.406 1 98.62 119 ARG B C 1
ATOM 3843 O O . ARG B 1 119 ? 5.77 -41.5 -11.07 1 98.62 119 ARG B O 1
ATOM 3850 N N . SER B 1 120 ? 4.797 -39.5 -10.891 1 98.81 120 SER B N 1
ATOM 3851 C CA . SER B 1 120 ? 5 -39.156 -12.297 1 98.81 120 SER B CA 1
ATOM 3852 C C . SER B 1 120 ? 6.484 -39.031 -12.625 1 98.81 120 SER B C 1
ATOM 3854 O O . SER B 1 120 ? 6.949 -39.594 -13.617 1 98.81 120 SER B O 1
ATOM 3856 N N . LEU B 1 121 ? 7.191 -38.375 -11.805 1 98.75 121 LEU B N 1
ATOM 3857 C CA . LEU B 1 121 ? 8.625 -38.156 -12.008 1 98.75 121 LEU B CA 1
ATOM 3858 C C . LEU B 1 121 ? 9.367 -39.5 -11.961 1 98.75 121 LEU B C 1
ATOM 3860 O O . LEU B 1 121 ? 10.25 -39.75 -12.781 1 98.75 121 LEU B O 1
ATOM 3864 N N . ASN B 1 122 ? 9.023 -40.312 -11.023 1 98.5 122 ASN B N 1
ATOM 3865 C CA . ASN B 1 122 ? 9.68 -41.594 -10.867 1 98.5 122 ASN B CA 1
ATOM 3866 C C . ASN B 1 122 ? 9.43 -42.5 -12.07 1 98.5 122 ASN B C 1
ATOM 3868 O O . ASN B 1 122 ? 10.211 -43.438 -12.328 1 98.5 122 ASN B O 1
ATOM 3872 N N . LYS B 1 123 ? 8.375 -42.219 -12.773 1 98.44 123 LYS B N 1
ATOM 3873 C CA . LYS B 1 123 ? 8.055 -42.969 -13.984 1 98.44 123 LYS B CA 1
ATOM 3874 C C . LYS B 1 123 ? 8.625 -42.281 -15.219 1 98.44 123 LYS B C 1
ATOM 3876 O O . LYS B 1 123 ? 8.281 -42.656 -16.344 1 98.44 123 LYS B O 1
ATOM 3881 N N . GLY B 1 124 ? 9.383 -41.281 -15.039 1 98.25 124 GLY B N 1
ATOM 3882 C CA . GLY B 1 124 ? 10.148 -40.625 -16.109 1 98.25 124 GLY B CA 1
ATOM 3883 C C . GLY B 1 124 ? 9.383 -39.531 -16.828 1 98.25 124 GLY B C 1
ATOM 3884 O O . GLY B 1 124 ? 9.656 -39.25 -17.984 1 98.25 124 GLY B O 1
ATOM 3885 N N . LYS B 1 125 ? 8.414 -39 -16.203 1 98.75 125 LYS B N 1
ATOM 3886 C CA . LYS B 1 125 ? 7.613 -37.938 -16.828 1 98.75 125 LYS B CA 1
ATOM 3887 C C . LYS B 1 125 ? 8.008 -36.562 -16.312 1 98.75 125 LYS B C 1
ATOM 3889 O O . LYS B 1 125 ? 8.305 -36.406 -15.133 1 98.75 125 LYS B O 1
ATOM 3894 N N . ASN B 1 126 ? 8.047 -35.531 -17.203 1 98.75 126 ASN B N 1
ATOM 3895 C CA . ASN B 1 126 ? 8.102 -34.125 -16.766 1 98.75 126 ASN B CA 1
ATOM 3896 C C . ASN B 1 126 ? 6.781 -33.688 -16.141 1 98.75 126 ASN B C 1
ATOM 3898 O O . ASN B 1 126 ? 5.73 -34.281 -16.438 1 98.75 126 ASN B O 1
ATOM 3902 N N . VAL B 1 127 ? 6.844 -32.688 -15.234 1 98.88 127 VAL B N 1
ATOM 3903 C CA . VAL B 1 127 ? 5.621 -32.312 -14.531 1 98.88 127 VAL B CA 1
ATOM 3904 C C . VAL B 1 127 ? 5.488 -30.781 -14.492 1 98.88 127 VAL B C 1
ATOM 3906 O O . VAL B 1 127 ? 6.457 -30.078 -14.211 1 98.88 127 VAL B O 1
ATOM 3909 N N . LEU B 1 128 ? 4.336 -30.25 -14.828 1 98.81 128 LEU B N 1
ATOM 3910 C CA . LEU B 1 128 ? 3.855 -28.922 -14.477 1 98.81 128 LEU B CA 1
ATOM 3911 C C . LEU B 1 128 ? 2.695 -29.016 -13.492 1 98.81 128 LEU B C 1
ATOM 3913 O O . LEU B 1 128 ? 1.703 -29.688 -13.75 1 98.81 128 LEU B O 1
ATOM 3917 N N . THR B 1 129 ? 2.824 -28.359 -12.359 1 98.44 129 THR B N 1
ATOM 3918 C CA . THR B 1 129 ? 1.802 -28.438 -11.32 1 98.44 129 THR B CA 1
ATOM 3919 C C . THR B 1 129 ? 1.311 -27.047 -10.945 1 98.44 129 THR B C 1
ATOM 3921 O O . THR B 1 129 ? 2.039 -26.062 -11.102 1 98.44 129 THR B O 1
ATOM 3924 N N . GLU B 1 130 ? 0.119 -26.984 -10.492 1 95.62 130 GLU B N 1
ATOM 3925 C CA . GLU B 1 130 ? -0.382 -25.75 -9.875 1 95.62 130 GLU B CA 1
ATOM 3926 C C . GLU B 1 130 ? 0.325 -25.469 -8.555 1 95.62 130 GLU B C 1
ATOM 3928 O O . GLU B 1 130 ? 0.88 -26.375 -7.934 1 95.62 130 GLU B O 1
ATOM 3933 N N . LYS B 1 131 ? 0.294 -24.25 -8.203 1 93.81 131 LYS B N 1
ATOM 3934 C CA . LYS B 1 131 ? 0.865 -23.875 -6.914 1 93.81 131 LYS B CA 1
ATOM 3935 C C . LYS B 1 131 ? -0.076 -24.234 -5.766 1 93.81 131 LYS B C 1
ATOM 3937 O O . LYS B 1 131 ? -1.296 -24.25 -5.938 1 93.81 131 LYS B O 1
ATOM 3942 N N . PRO B 1 132 ? 0.394 -24.469 -4.621 1 93.25 132 PRO B N 1
ATOM 3943 C CA . PRO B 1 132 ? 1.804 -24.781 -4.387 1 93.25 132 PRO B CA 1
ATOM 3944 C C . PRO B 1 132 ? 2.162 -26.219 -4.809 1 93.25 132 PRO B C 1
ATOM 3946 O O . PRO B 1 132 ? 1.27 -27.031 -5.055 1 93.25 132 PRO B O 1
ATOM 3949 N N . THR B 1 133 ? 3.463 -26.469 -4.902 1 96.25 133 THR B N 1
ATOM 3950 C CA . THR B 1 133 ? 3.955 -27.781 -5.309 1 96.25 133 THR B CA 1
ATOM 3951 C C . THR B 1 133 ? 3.521 -28.859 -4.312 1 96.25 133 THR B C 1
ATOM 3953 O O . THR B 1 133 ? 3.328 -30.016 -4.688 1 96.25 133 THR B O 1
ATOM 3956 N N . GLY B 1 134 ? 3.42 -28.5 -3.127 1 94.69 134 GLY B N 1
ATOM 3957 C CA . GLY B 1 134 ? 3.008 -29.359 -2.029 1 94.69 134 GLY B CA 1
ATOM 3958 C C . GLY B 1 134 ? 2.434 -28.594 -0.852 1 94.69 134 GLY B C 1
ATOM 3959 O O . GLY B 1 134 ? 2.449 -27.359 -0.84 1 94.69 134 GLY B O 1
ATOM 3960 N N . SER B 1 135 ? 2.021 -29.359 0.161 1 91.56 135 SER B N 1
ATOM 3961 C CA . SER B 1 135 ? 1.353 -28.734 1.3 1 91.56 135 SER B CA 1
ATOM 3962 C C . SER B 1 135 ? 2.363 -28.203 2.312 1 91.56 135 SER B C 1
ATOM 3964 O O . SER B 1 135 ? 2.049 -27.312 3.102 1 91.56 135 SER B O 1
ATOM 3966 N N . THR B 1 136 ? 3.527 -28.797 2.287 1 93.12 136 THR B N 1
ATOM 3967 C CA . THR B 1 136 ? 4.535 -28.438 3.271 1 93.12 136 THR B CA 1
ATOM 3968 C C . THR B 1 136 ? 5.887 -28.203 2.602 1 93.12 136 THR B C 1
ATOM 3970 O O . THR B 1 136 ? 6.102 -28.609 1.463 1 93.12 136 THR B O 1
ATOM 3973 N N . TYR B 1 137 ? 6.676 -27.562 3.4 1 95.88 137 TYR B N 1
ATOM 3974 C CA . TYR B 1 137 ? 8.055 -27.359 2.971 1 95.88 137 TYR B CA 1
ATOM 3975 C C . TYR B 1 137 ? 8.703 -28.672 2.572 1 95.88 137 TYR B C 1
ATOM 3977 O O . TYR B 1 137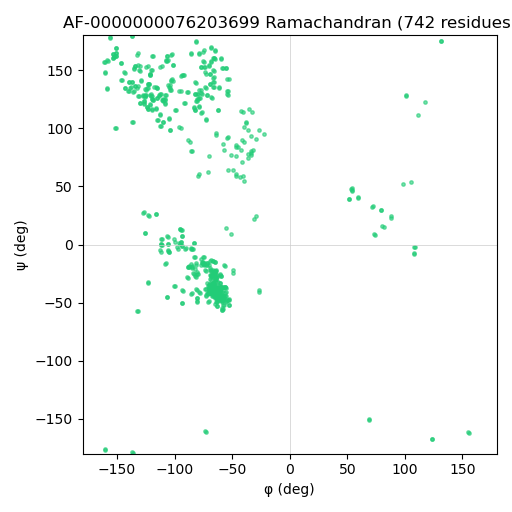 ? 9.32 -28.766 1.509 1 95.88 137 TYR B O 1
ATOM 3985 N N . ASP B 1 138 ? 8.586 -29.719 3.354 1 97.19 138 ASP B N 1
ATOM 3986 C CA . ASP B 1 138 ? 9.219 -31.016 3.135 1 97.19 138 ASP B CA 1
ATOM 3987 C C . ASP B 1 138 ? 8.672 -31.688 1.882 1 97.19 138 ASP B C 1
ATOM 3989 O O . ASP B 1 138 ? 9.414 -32.312 1.128 1 97.19 138 ASP B O 1
ATOM 3993 N N . GLU B 1 139 ? 7.379 -31.578 1.688 1 97.44 139 GLU B N 1
ATOM 3994 C CA . GLU B 1 139 ? 6.777 -32.156 0.486 1 97.44 139 GLU B CA 1
ATOM 3995 C C . GLU B 1 139 ? 7.32 -31.469 -0.773 1 97.44 139 GLU B C 1
ATOM 3997 O O . GLU B 1 139 ? 7.633 -32.156 -1.756 1 97.44 139 GLU B O 1
ATOM 4002 N N . ILE B 1 140 ? 7.418 -30.203 -0.691 1 98.12 140 ILE B N 1
ATOM 4003 C CA . ILE B 1 140 ? 7.926 -29.438 -1.827 1 98.12 140 ILE B CA 1
ATOM 4004 C C . ILE B 1 140 ? 9.375 -29.844 -2.113 1 98.12 140 ILE B C 1
ATOM 4006 O O . ILE B 1 140 ? 9.734 -30.094 -3.264 1 98.12 140 ILE B O 1
ATOM 4010 N N . LYS B 1 141 ? 10.141 -29.906 -1.094 1 98.5 141 LYS B N 1
ATOM 4011 C CA . LYS B 1 141 ? 11.531 -30.328 -1.212 1 98.5 141 LYS B CA 1
ATOM 4012 C C . LYS B 1 141 ? 11.633 -31.719 -1.835 1 98.5 141 LYS B C 1
ATOM 4014 O O . LYS B 1 141 ? 12.422 -31.938 -2.756 1 98.5 141 LYS B O 1
ATOM 4019 N N . LEU B 1 142 ? 10.844 -32.594 -1.396 1 98.62 142 LEU B N 1
ATOM 4020 C CA . LEU B 1 142 ? 10.828 -33.969 -1.904 1 98.62 142 LEU B CA 1
ATOM 4021 C C . LEU B 1 142 ? 10.531 -33.969 -3.4 1 98.62 142 LEU B C 1
ATOM 4023 O O . LEU B 1 142 ? 11.188 -34.688 -4.156 1 98.62 142 LEU B O 1
ATOM 4027 N N . CYS B 1 143 ? 9.547 -33.25 -3.789 1 98.81 143 CYS B N 1
ATOM 4028 C CA . CYS B 1 143 ? 9.164 -33.219 -5.195 1 98.81 143 CYS B CA 1
ATOM 4029 C C . CYS B 1 143 ? 10.328 -32.75 -6.062 1 98.81 143 CYS B C 1
ATOM 4031 O O . CYS B 1 143 ? 10.656 -33.375 -7.066 1 98.81 143 CYS B O 1
ATOM 4033 N N . TYR B 1 144 ? 10.93 -31.672 -5.699 1 98.75 144 TYR B N 1
ATOM 4034 C CA . TYR B 1 144 ? 12.008 -31.125 -6.508 1 98.75 144 TYR B CA 1
ATOM 4035 C C . TYR B 1 144 ? 13.227 -32.031 -6.488 1 98.75 144 TYR B C 1
ATOM 4037 O O . TYR B 1 144 ? 13.914 -32.188 -7.5 1 98.75 144 TYR B O 1
ATOM 4045 N N . GLU B 1 145 ? 13.562 -32.625 -5.355 1 98.75 145 GLU B N 1
ATOM 4046 C CA . GLU B 1 145 ? 14.664 -33.594 -5.289 1 98.75 145 GLU B CA 1
ATOM 4047 C C . GLU B 1 145 ? 14.391 -34.812 -6.156 1 98.75 145 GLU B C 1
ATOM 4049 O O . GLU B 1 145 ? 15.305 -35.375 -6.762 1 98.75 145 GLU B O 1
ATOM 4054 N N . THR B 1 146 ? 13.141 -35.219 -6.152 1 98.81 146 THR B N 1
ATOM 4055 C CA . THR B 1 146 ? 12.75 -36.344 -7.016 1 98.81 146 THR B CA 1
ATOM 4056 C C . THR B 1 146 ? 12.961 -35.969 -8.484 1 98.81 146 THR B C 1
ATOM 4058 O O . THR B 1 146 ? 13.438 -36.812 -9.266 1 98.81 146 THR B O 1
ATOM 4061 N N . ALA B 1 147 ? 12.617 -34.781 -8.859 1 98.81 147 ALA B N 1
ATOM 4062 C CA . ALA B 1 147 ? 12.852 -34.312 -10.227 1 98.81 147 ALA B CA 1
ATOM 4063 C C . ALA B 1 147 ? 14.336 -34.344 -10.578 1 98.81 147 ALA B C 1
ATOM 4065 O O . ALA B 1 147 ? 14.719 -34.812 -11.648 1 98.81 147 ALA B O 1
ATOM 4066 N N . GLU B 1 148 ? 15.133 -33.875 -9.664 1 98.38 148 GLU B N 1
ATOM 4067 C CA . GLU B 1 148 ? 16.578 -33.844 -9.859 1 98.38 148 GLU B CA 1
ATOM 4068 C C . GLU B 1 148 ? 17.125 -35.281 -9.992 1 98.38 148 GLU B C 1
ATOM 4070 O O . GLU B 1 148 ? 17.938 -35.562 -10.891 1 98.38 148 GLU B O 1
ATOM 4075 N N . LYS B 1 149 ? 16.703 -36.125 -9.148 1 98.31 149 LYS B N 1
ATOM 4076 C CA . LYS B 1 149 ? 17.156 -37.531 -9.148 1 98.31 149 LYS B CA 1
ATOM 4077 C C . LYS B 1 149 ? 16.859 -38.188 -10.477 1 98.31 149 LYS B C 1
ATOM 4079 O O . LYS B 1 149 ? 17.656 -39 -10.961 1 98.31 149 LYS B O 1
ATOM 4084 N N . ASN B 1 150 ? 15.727 -37.906 -11.078 1 98.44 150 ASN B N 1
ATOM 4085 C CA . ASN B 1 150 ? 15.281 -38.562 -12.297 1 98.44 150 ASN B CA 1
ATOM 4086 C C . ASN B 1 150 ? 15.656 -37.75 -13.539 1 98.44 150 ASN B C 1
ATOM 4088 O O . ASN B 1 150 ? 15.336 -38.156 -14.664 1 98.44 150 ASN B O 1
ATOM 4092 N N . ASN B 1 151 ? 16.328 -36.594 -13.297 1 98.12 151 ASN B N 1
ATOM 4093 C CA . ASN B 1 151 ? 16.688 -35.688 -14.383 1 98.12 151 ASN B CA 1
ATOM 4094 C C . ASN B 1 151 ? 15.477 -35.312 -15.219 1 98.12 151 ASN B C 1
ATOM 4096 O O . ASN B 1 151 ? 15.5 -35.438 -16.438 1 98.12 151 ASN B O 1
ATOM 4100 N N . LYS B 1 152 ? 14.414 -34.969 -14.547 1 98.62 152 LYS B N 1
ATOM 4101 C CA . LYS B 1 152 ? 13.18 -34.5 -15.172 1 98.62 152 LYS B CA 1
ATOM 4102 C C . LYS B 1 152 ? 12.828 -33.094 -14.758 1 98.62 152 LYS B C 1
ATOM 4104 O O . LYS B 1 152 ? 13.352 -32.562 -13.766 1 98.62 152 LYS B O 1
ATOM 4109 N N . ILE B 1 153 ? 11.969 -32.469 -15.531 1 98.56 153 ILE B N 1
ATOM 4110 C CA . ILE B 1 153 ? 11.562 -31.094 -15.305 1 98.56 153 ILE B CA 1
ATOM 4111 C C . ILE B 1 153 ? 10.359 -31.047 -14.367 1 98.56 153 ILE B C 1
ATOM 4113 O O . ILE B 1 153 ? 9.422 -31.828 -14.516 1 98.56 153 ILE B O 1
ATOM 4117 N N . LEU B 1 154 ? 10.398 -30.219 -13.359 1 98.88 154 LEU B N 1
ATOM 4118 C CA . LEU B 1 154 ? 9.273 -29.859 -12.508 1 98.88 154 LEU B CA 1
ATOM 4119 C C . LEU B 1 154 ? 9.109 -28.344 -12.453 1 98.88 154 LEU B C 1
ATOM 4121 O O . LEU B 1 154 ? 10.062 -27.625 -12.133 1 98.88 154 LEU B O 1
ATOM 4125 N N . ILE B 1 155 ? 7.914 -27.891 -12.812 1 98.62 155 ILE B N 1
ATOM 4126 C CA . ILE B 1 155 ? 7.645 -26.453 -12.742 1 98.62 155 ILE B CA 1
ATOM 4127 C C . ILE B 1 155 ? 6.395 -26.203 -11.898 1 98.62 155 ILE B C 1
ATOM 4129 O O . ILE B 1 155 ? 5.363 -26.859 -12.102 1 98.62 155 ILE B O 1
ATOM 4133 N N . THR B 1 156 ? 6.543 -25.344 -10.898 1 98.25 156 THR B N 1
ATOM 4134 C CA . THR B 1 156 ? 5.414 -24.875 -10.109 1 98.25 156 THR B CA 1
ATOM 4135 C C . THR B 1 156 ? 4.688 -23.734 -10.836 1 98.25 156 THR B C 1
ATOM 4137 O O . THR B 1 156 ? 5.324 -22.828 -11.375 1 98.25 156 THR B O 1
ATOM 4140 N N . GLY B 1 157 ? 3.398 -23.766 -10.781 1 97.62 157 GLY B N 1
ATOM 4141 C CA . GLY B 1 157 ? 2.557 -22.859 -11.555 1 97.62 157 GLY B CA 1
ATOM 4142 C C . GLY B 1 157 ? 2.455 -21.484 -10.953 1 97.62 157 GLY B C 1
ATOM 4143 O O . GLY B 1 157 ? 1.355 -20.984 -10.695 1 97.62 157 GLY B O 1
ATOM 4144 N N . PHE B 1 158 ? 3.531 -20.75 -10.789 1 98.06 158 PHE B N 1
ATOM 4145 C CA . PHE B 1 158 ? 3.535 -19.328 -10.445 1 98.06 158 PHE B CA 1
ATOM 4146 C C . PHE B 1 158 ? 3.42 -18.469 -11.703 1 98.06 158 PHE B C 1
ATOM 4148 O O . PHE B 1 158 ? 4.395 -17.844 -12.125 1 98.06 158 PHE B O 1
ATOM 4155 N N . GLN B 1 159 ? 2.219 -18.328 -12.195 1 97.69 159 GLN B N 1
ATOM 4156 C CA . GLN B 1 159 ? 1.929 -17.75 -13.5 1 97.69 159 GLN B CA 1
ATOM 4157 C C . GLN B 1 159 ? 2.244 -16.266 -13.531 1 97.69 159 GLN B C 1
ATOM 4159 O O . GLN B 1 159 ? 2.512 -15.703 -14.602 1 97.69 159 GLN B O 1
ATOM 4164 N N . ARG B 1 160 ? 2.289 -15.578 -12.352 1 98.19 160 ARG B N 1
ATOM 4165 C CA . ARG B 1 160 ? 2.477 -14.133 -12.336 1 98.19 160 ARG B CA 1
ATOM 4166 C C . ARG B 1 160 ? 3.85 -13.75 -12.875 1 98.19 160 ARG B C 1
ATOM 4168 O O . ARG B 1 160 ? 4.035 -12.641 -13.391 1 98.19 160 ARG B O 1
ATOM 4175 N N . ARG B 1 161 ? 4.766 -14.656 -12.781 1 98 161 ARG B N 1
ATOM 4176 C CA . ARG B 1 161 ? 6.113 -14.359 -13.266 1 98 161 ARG B CA 1
ATOM 4177 C C . ARG B 1 161 ? 6.125 -14.188 -14.781 1 98 161 ARG B C 1
ATOM 4179 O O . ARG B 1 161 ? 7.09 -13.664 -15.344 1 98 161 ARG B O 1
ATOM 4186 N N . PHE B 1 162 ? 5.066 -14.594 -15.406 1 98 162 PHE B N 1
ATOM 4187 C CA . PHE B 1 162 ? 4.992 -14.523 -16.859 1 98 162 PHE B CA 1
ATOM 4188 C C . PHE B 1 162 ? 4.078 -13.391 -17.297 1 98 162 PHE B C 1
ATOM 4190 O O . PHE B 1 162 ? 3.814 -13.234 -18.5 1 98 162 PHE B O 1
ATOM 4197 N N . ASP B 1 163 ? 3.514 -12.656 -16.375 1 97.75 163 ASP B N 1
ATOM 4198 C CA . ASP B 1 163 ? 2.682 -11.492 -16.656 1 97.75 163 ASP B CA 1
ATOM 4199 C C . ASP B 1 163 ? 3.537 -10.273 -17 1 97.75 163 ASP B C 1
ATOM 4201 O O . ASP B 1 163 ? 4.508 -9.977 -16.297 1 97.75 163 ASP B O 1
ATOM 4205 N N . PRO B 1 164 ? 3.176 -9.539 -18.094 1 96.19 164 PRO B N 1
ATOM 4206 C CA . PRO B 1 164 ? 4.02 -8.43 -18.547 1 96.19 164 PRO B CA 1
ATOM 4207 C C . PRO B 1 164 ? 4.215 -7.363 -17.469 1 96.19 164 PRO B C 1
ATOM 4209 O O . PRO B 1 164 ? 5.285 -6.758 -17.375 1 96.19 164 PRO B O 1
ATOM 4212 N N . LEU B 1 165 ? 3.23 -7.09 -16.688 1 95.88 165 LEU B N 1
ATOM 4213 C CA . LEU B 1 165 ? 3.348 -6.094 -15.625 1 95.88 165 LEU B CA 1
ATOM 4214 C C . LEU B 1 165 ? 4.48 -6.449 -14.672 1 95.88 165 LEU B C 1
ATOM 4216 O O . LEU B 1 165 ? 5.352 -5.621 -14.398 1 95.88 165 LEU B O 1
ATOM 4220 N N . PHE B 1 166 ? 4.48 -7.633 -14.188 1 97.56 166 PHE B N 1
ATOM 4221 C CA . PHE B 1 166 ? 5.477 -8.062 -13.211 1 97.56 166 PHE B CA 1
ATOM 4222 C C . PHE B 1 166 ? 6.852 -8.18 -13.859 1 97.56 166 PHE B C 1
ATOM 4224 O O . PHE B 1 166 ? 7.867 -7.867 -13.234 1 97.56 166 PHE B O 1
ATOM 4231 N N . GLN B 1 167 ? 6.84 -8.617 -15.109 1 97.06 167 GLN B N 1
ATOM 4232 C CA . GLN B 1 167 ? 8.094 -8.688 -15.844 1 97.06 167 GLN B CA 1
ATOM 4233 C C . GLN B 1 167 ? 8.703 -7.297 -16.016 1 97.06 167 GLN B C 1
ATOM 4235 O O . GLN B 1 167 ? 9.922 -7.125 -15.898 1 97.06 167 GLN B O 1
ATOM 4240 N N . ASP B 1 168 ? 7.867 -6.312 -16.344 1 95.81 168 ASP B N 1
ATOM 4241 C CA . ASP B 1 168 ? 8.344 -4.941 -16.484 1 95.81 168 ASP B CA 1
ATOM 4242 C C . ASP B 1 168 ? 8.953 -4.426 -15.18 1 95.81 168 ASP B C 1
ATOM 4244 O O . ASP B 1 168 ? 10.016 -3.807 -15.188 1 95.81 168 ASP B O 1
ATOM 4248 N N . ILE B 1 169 ? 8.289 -4.688 -14.109 1 97 169 ILE B N 1
ATOM 4249 C CA . ILE B 1 169 ? 8.766 -4.23 -12.812 1 97 169 ILE B CA 1
ATOM 4250 C C . ILE B 1 169 ? 10.055 -4.961 -12.453 1 97 169 ILE B C 1
ATOM 4252 O O . ILE B 1 169 ? 11.008 -4.348 -11.953 1 97 169 ILE B O 1
ATOM 4256 N N . TYR B 1 170 ? 10.094 -6.242 -12.664 1 96.25 170 TYR B N 1
ATOM 4257 C CA . TYR B 1 170 ? 11.312 -7.016 -12.445 1 96.25 170 TYR B CA 1
ATOM 4258 C C . TYR B 1 170 ? 12.477 -6.422 -13.227 1 96.25 170 TYR B C 1
ATOM 4260 O O . TYR B 1 170 ? 13.57 -6.227 -12.68 1 96.25 170 TYR B O 1
ATOM 4268 N N . ALA B 1 171 ? 12.266 -6.121 -14.508 1 94.88 171 ALA B N 1
ATOM 4269 C CA . ALA B 1 171 ? 13.305 -5.555 -15.367 1 94.88 171 ALA B CA 1
ATOM 4270 C C . ALA B 1 171 ? 13.812 -4.227 -14.812 1 94.88 171 ALA B C 1
ATOM 4272 O O . ALA B 1 171 ? 15.008 -3.934 -14.875 1 94.88 171 ALA B O 1
ATOM 4273 N N . ALA B 1 172 ? 12.922 -3.443 -14.234 1 92.62 172 ALA B N 1
ATOM 4274 C CA . ALA B 1 172 ? 13.273 -2.141 -13.68 1 92.62 172 ALA B CA 1
ATOM 4275 C C . ALA B 1 172 ? 14.227 -2.291 -12.5 1 92.62 172 ALA B C 1
ATOM 4277 O O . ALA B 1 172 ? 15.023 -1.391 -12.219 1 92.62 172 ALA B O 1
ATOM 4278 N N . THR B 1 173 ? 14.188 -3.389 -11.742 1 91.38 173 THR B N 1
ATOM 4279 C CA . THR B 1 173 ? 15.047 -3.619 -10.586 1 91.38 173 THR B CA 1
ATOM 4280 C C . THR B 1 173 ? 16.438 -4.082 -11.023 1 91.38 173 THR B C 1
ATOM 4282 O O . THR B 1 173 ? 17.406 -3.945 -10.281 1 91.38 173 THR B O 1
ATOM 4285 N N . ARG B 1 174 ? 16.531 -4.676 -12.172 1 89.69 174 ARG B N 1
ATOM 4286 C CA . ARG B 1 174 ? 17.781 -5.281 -12.617 1 89.69 174 ARG B CA 1
ATOM 4287 C C . ARG B 1 174 ? 18.641 -4.27 -13.375 1 89.69 174 ARG B C 1
ATOM 4289 O O . ARG B 1 174 ? 19.859 -4.352 -13.359 1 89.69 174 ARG B O 1
ATOM 4296 N N . ASN B 1 175 ? 18.031 -3.316 -14 1 87.44 175 ASN B N 1
ATOM 4297 C CA . ASN B 1 175 ? 18.734 -2.367 -14.852 1 87.44 175 ASN B CA 1
ATOM 4298 C C . ASN B 1 175 ? 19.094 -1.091 -14.094 1 87.44 175 ASN B C 1
ATOM 4300 O O . ASN B 1 175 ? 19.438 -0.076 -14.703 1 87.44 175 ASN B O 1
ATOM 4304 N N . GLY B 1 176 ? 18.969 -1.157 -12.781 1 87.19 176 GLY B N 1
ATOM 4305 C CA . GLY B 1 176 ? 19.297 -0.001 -11.961 1 87.19 176 GLY B CA 1
ATOM 4306 C C . GLY B 1 176 ? 18.266 1.104 -12.047 1 87.19 176 GLY B C 1
ATOM 4307 O O . GLY B 1 176 ? 18.5 2.225 -11.594 1 87.19 176 GLY B O 1
ATOM 4308 N N . GLY B 1 177 ? 17.234 0.814 -12.648 1 89 177 GLY B N 1
ATOM 4309 C CA . GLY B 1 177 ? 16.219 1.821 -12.93 1 89 177 GLY B CA 1
ATOM 4310 C C . GLY B 1 177 ? 15.656 2.463 -11.68 1 89 177 GLY B C 1
ATOM 4311 O O . GLY B 1 177 ? 15.258 3.629 -11.703 1 89 177 GLY B O 1
ATOM 4312 N N . ILE B 1 178 ? 15.688 1.689 -10.539 1 95.06 178 ILE B N 1
ATOM 4313 C CA . ILE B 1 178 ? 15.078 2.27 -9.344 1 95.06 178 ILE B CA 1
ATOM 4314 C C . ILE B 1 178 ? 16.094 2.246 -8.195 1 95.06 178 ILE B C 1
ATOM 4316 O O . ILE B 1 178 ? 15.719 2.441 -7.039 1 95.06 178 ILE B O 1
ATOM 4320 N N . GLY B 1 179 ? 17.328 1.946 -8.422 1 95.81 179 GLY B N 1
ATOM 4321 C CA . GLY B 1 179 ? 18.328 1.859 -7.363 1 95.81 179 GLY B CA 1
ATOM 4322 C C . GLY B 1 179 ? 18.109 0.679 -6.438 1 95.81 179 GLY B C 1
ATOM 4323 O O . GLY B 1 179 ? 17.609 -0.365 -6.859 1 95.81 179 GLY B O 1
ATOM 4324 N N . ASP B 1 180 ? 18.516 0.843 -5.168 1 95.31 180 ASP B N 1
ATOM 4325 C CA . ASP B 1 180 ? 18.359 -0.222 -4.184 1 95.31 180 ASP B CA 1
ATOM 4326 C C . ASP B 1 180 ? 16.922 -0.278 -3.668 1 95.31 180 ASP B C 1
ATOM 4328 O O . ASP B 1 180 ? 16.375 0.73 -3.207 1 95.31 180 ASP B O 1
ATOM 4332 N N . ILE B 1 181 ? 16.344 -1.442 -3.764 1 97.12 181 ILE B N 1
ATOM 4333 C CA . ILE B 1 181 ? 14.984 -1.616 -3.285 1 97.12 181 ILE B CA 1
ATOM 4334 C C . ILE B 1 181 ? 14.922 -1.336 -1.786 1 97.12 181 ILE B C 1
ATOM 4336 O O . ILE B 1 181 ? 15.766 -1.806 -1.024 1 97.12 181 ILE B O 1
ATOM 4340 N N . GLN B 1 182 ? 13.875 -0.557 -1.363 1 98 182 GLN B N 1
ATOM 4341 C CA . GLN B 1 182 ? 13.703 -0.227 0.048 1 98 182 GLN B CA 1
ATOM 4342 C C . GLN B 1 182 ? 12.328 -0.661 0.552 1 98 182 GLN B C 1
ATOM 4344 O O . GLN B 1 182 ? 12.164 -0.984 1.73 1 98 182 GLN B O 1
ATOM 4349 N N . MET B 1 183 ? 11.352 -0.606 -0.313 1 98.38 183 MET B N 1
ATOM 4350 C CA . MET B 1 183 ? 9.984 -0.971 0.044 1 98.38 183 MET B CA 1
ATOM 4351 C C . MET B 1 183 ? 9.328 -1.788 -1.065 1 98.38 183 MET B C 1
ATOM 4353 O O . MET B 1 183 ? 9.484 -1.474 -2.248 1 98.38 183 MET B O 1
ATOM 4357 N N . ILE B 1 184 ? 8.672 -2.826 -0.688 1 98.62 184 ILE B N 1
ATOM 4358 C CA . ILE B 1 184 ? 7.816 -3.598 -1.582 1 98.62 184 ILE B CA 1
ATOM 4359 C C . ILE B 1 184 ? 6.379 -3.574 -1.067 1 98.62 184 ILE B C 1
ATOM 4361 O O . ILE B 1 184 ? 6.121 -3.881 0.099 1 98.62 184 ILE B O 1
ATOM 4365 N N . LYS B 1 185 ? 5.453 -3.156 -1.875 1 98.62 185 LYS B N 1
ATOM 4366 C CA . LYS B 1 185 ? 4.035 -3.16 -1.527 1 98.62 185 LYS B CA 1
ATOM 4367 C C . LYS B 1 185 ? 3.236 -4.035 -2.488 1 98.62 185 LYS B C 1
ATOM 4369 O O . LYS B 1 185 ? 3.305 -3.854 -3.705 1 98.62 185 LYS B O 1
ATOM 4374 N N . LEU B 1 186 ? 2.549 -4.938 -1.912 1 98.62 186 LEU B N 1
ATOM 4375 C CA . LEU B 1 186 ? 1.712 -5.832 -2.701 1 98.62 186 LEU B CA 1
ATOM 4376 C C . LEU B 1 186 ? 0.261 -5.773 -2.232 1 98.62 186 LEU B C 1
ATOM 4378 O O . LEU B 1 186 ? -0.005 -5.703 -1.03 1 98.62 186 LEU B O 1
ATOM 4382 N N . THR B 1 187 ? -0.671 -5.754 -3.145 1 98.69 187 THR B N 1
ATOM 4383 C CA . THR B 1 187 ? -2.105 -5.855 -2.9 1 98.69 187 THR B CA 1
ATOM 4384 C C . THR B 1 187 ? -2.691 -7.062 -3.627 1 98.69 187 THR B C 1
ATOM 4386 O O . THR B 1 187 ? -2.4 -7.289 -4.805 1 98.69 187 THR B O 1
ATOM 4389 N N . ASN B 1 188 ? -3.395 -7.828 -2.904 1 98.62 188 ASN B N 1
ATOM 4390 C CA . ASN B 1 188 ? -4.066 -9 -3.457 1 98.62 188 ASN B CA 1
ATOM 4391 C C . ASN B 1 188 ? -5.492 -9.125 -2.93 1 98.62 188 ASN B C 1
ATOM 4393 O O . ASN B 1 188 ? -5.703 -9.531 -1.784 1 98.62 188 ASN B O 1
ATOM 4397 N N . ARG B 1 189 ? -6.43 -8.805 -3.771 1 98.31 189 ARG B N 1
ATOM 4398 C CA . ARG B 1 189 ? -7.836 -8.867 -3.391 1 98.31 189 ARG B CA 1
ATOM 4399 C C . ARG B 1 189 ? -8.633 -9.711 -4.379 1 98.31 189 ARG B C 1
ATOM 4401 O O . ARG B 1 189 ? -8.703 -9.391 -5.566 1 98.31 189 ARG B O 1
ATOM 4408 N N . ASP B 1 190 ? -9.227 -10.711 -3.9 1 97.06 190 ASP B N 1
ATOM 4409 C CA . ASP B 1 190 ? -9.961 -11.688 -4.699 1 97.06 190 ASP B CA 1
ATOM 4410 C C . ASP B 1 190 ? -11.289 -11.117 -5.188 1 97.06 190 ASP B C 1
ATOM 4412 O O . ASP B 1 190 ? -11.859 -10.234 -4.551 1 97.06 190 ASP B O 1
ATOM 4416 N N . SER B 1 191 ? -11.703 -11.633 -6.266 1 96 191 SER B N 1
ATOM 4417 C CA . SER B 1 191 ? -13.031 -11.383 -6.809 1 96 191 SER B CA 1
ATOM 4418 C C . SER B 1 191 ? -13.453 -12.484 -7.777 1 96 191 SER B C 1
ATOM 4420 O O . SER B 1 191 ? -12.695 -12.852 -8.68 1 96 191 SER B O 1
ATOM 4422 N N . PRO B 1 192 ? -14.625 -13.055 -7.762 1 95.38 192 PRO B N 1
ATOM 4423 C CA . PRO B 1 192 ? -15.508 -12.953 -6.598 1 95.38 192 PRO B CA 1
ATOM 4424 C C . PRO B 1 192 ? -14.969 -13.711 -5.383 1 95.38 192 PRO B C 1
ATOM 4426 O O . PRO B 1 192 ? -13.984 -14.438 -5.492 1 95.38 192 PRO B O 1
ATOM 4429 N N . LYS B 1 193 ? -15.633 -13.438 -4.238 1 93.81 193 LYS B N 1
ATOM 4430 C CA . LYS B 1 193 ? -15.289 -14.227 -3.057 1 93.81 193 LYS B CA 1
ATOM 4431 C C . LYS B 1 193 ? -15.398 -15.719 -3.34 1 93.81 193 LYS B C 1
ATOM 4433 O O . LYS B 1 193 ? -16.406 -16.188 -3.871 1 93.81 193 LYS B O 1
ATOM 4438 N N . PRO B 1 194 ? -14.352 -16.469 -3.027 1 90.5 194 PRO B N 1
ATOM 4439 C CA . PRO B 1 194 ? -14.445 -17.906 -3.232 1 90.5 194 PRO B CA 1
ATOM 4440 C C . PRO B 1 194 ? -15.586 -18.547 -2.438 1 90.5 194 PRO B C 1
ATOM 4442 O O . PRO B 1 194 ? -16.016 -17.984 -1.429 1 90.5 194 PRO B O 1
ATOM 4445 N N . ALA B 1 195 ? -15.945 -19.703 -2.916 1 88 195 ALA B N 1
ATOM 4446 C CA . ALA B 1 195 ? -17.031 -20.422 -2.254 1 88 195 ALA B CA 1
ATOM 4447 C C . ALA B 1 195 ? -16.609 -20.859 -0.847 1 88 195 ALA B C 1
ATOM 4449 O O . ALA B 1 195 ? -15.445 -21.156 -0.599 1 88 195 ALA B O 1
ATOM 4450 N N . TYR B 1 196 ? -17.562 -20.953 0.083 1 87.94 196 TYR B N 1
ATOM 4451 C CA . TYR B 1 196 ? -17.312 -21.312 1.476 1 87.94 196 TYR B CA 1
ATOM 4452 C C . TYR B 1 196 ? -16.688 -22.688 1.581 1 87.94 196 TYR B C 1
ATOM 4454 O O . TYR B 1 196 ? -15.836 -22.922 2.445 1 87.94 196 TYR B O 1
ATOM 4462 N N . GLU B 1 197 ? -17.156 -23.562 0.715 1 82.5 197 GLU B N 1
ATOM 4463 C CA . GLU B 1 197 ? -16.594 -24.922 0.723 1 82.5 197 GLU B CA 1
ATOM 4464 C C . GLU B 1 197 ? -15.086 -24.891 0.532 1 82.5 197 GLU B C 1
ATOM 4466 O O . GLU B 1 197 ? -14.359 -25.641 1.195 1 82.5 197 GLU B O 1
ATOM 4471 N N . PHE B 1 198 ? -14.703 -24.094 -0.298 1 81.81 198 PHE B N 1
ATOM 4472 C CA . PHE B 1 198 ? -13.273 -23.938 -0.554 1 81.81 198 PHE B CA 1
ATOM 4473 C C . PHE B 1 198 ? -12.586 -23.266 0.627 1 81.81 198 PHE B C 1
ATOM 4475 O O . PHE B 1 198 ? -11.562 -23.75 1.119 1 81.81 198 PHE B O 1
ATOM 4482 N N . LEU B 1 199 ? -13.141 -22.188 1.105 1 84 199 LEU B N 1
ATOM 4483 C CA . LEU B 1 199 ? -12.516 -21.375 2.146 1 84 199 LEU B CA 1
ATOM 4484 C C . LEU B 1 199 ? -12.414 -22.156 3.455 1 84 199 LEU B C 1
ATOM 4486 O O . LEU B 1 199 ? -11.477 -21.953 4.23 1 84 199 LEU B O 1
ATOM 4490 N N . LEU B 1 200 ? -13.305 -23 3.666 1 81.12 200 LEU B N 1
ATOM 4491 C CA . LEU B 1 200 ? -13.359 -23.734 4.926 1 81.12 200 LEU B CA 1
ATOM 4492 C C . LEU B 1 200 ? -12.5 -25 4.867 1 81.12 200 LEU B C 1
ATOM 4494 O O . LEU B 1 200 ? -12.141 -25.547 5.902 1 81.12 200 LEU B O 1
ATOM 4498 N N . ASN B 1 201 ? -12.203 -25.406 3.641 1 71.31 201 ASN B N 1
ATOM 4499 C CA . ASN B 1 201 ? -11.469 -26.656 3.498 1 71.31 201 ASN B CA 1
ATOM 4500 C C . ASN B 1 201 ? -10.023 -26.422 3.07 1 71.31 201 ASN B C 1
ATOM 4502 O O . ASN B 1 201 ? -9.211 -27.344 3.07 1 71.31 201 ASN B O 1
ATOM 4506 N N . THR B 1 202 ? -9.891 -25.219 2.615 1 62.69 202 THR B N 1
ATOM 4507 C CA . THR B 1 202 ? -8.547 -24.891 2.162 1 62.69 202 THR B CA 1
ATOM 4508 C C . THR B 1 202 ? -7.621 -24.625 3.352 1 62.69 202 THR B C 1
ATOM 4510 O O . THR B 1 202 ? -7.957 -23.844 4.246 1 62.69 202 THR B O 1
ATOM 4513 N N . GLY B 1 203 ? -6.602 -25.391 3.66 1 56.16 203 GLY B N 1
ATOM 4514 C CA . GLY B 1 203 ? -5.621 -25.219 4.719 1 56.16 203 GLY B CA 1
ATOM 4515 C C . GLY B 1 203 ? -5.801 -26.203 5.867 1 56.16 203 GLY B C 1
ATOM 4516 O O . GLY B 1 203 ? -5.371 -25.938 6.992 1 56.16 203 GLY B O 1
ATOM 4517 N N . GLN B 1 204 ? -6.836 -27.094 5.852 1 47.31 204 GLN B N 1
ATOM 4518 C CA . GLN B 1 204 ? -7.133 -28.016 6.93 1 47.31 204 GLN B CA 1
ATOM 4519 C C . GLN B 1 204 ? -5.879 -28.359 7.73 1 47.31 204 GLN B C 1
ATOM 4521 O O . GLN B 1 204 ? -5.949 -28.578 8.938 1 47.31 204 GLN B O 1
ATOM 4526 N N . ASN B 1 205 ? -4.887 -28.5 7.086 1 48.12 205 ASN B N 1
ATOM 4527 C CA . ASN B 1 205 ? -3.783 -28.734 8.016 1 48.12 205 ASN B CA 1
ATOM 4528 C C . ASN B 1 205 ? -3.258 -27.422 8.602 1 48.12 205 ASN B C 1
ATOM 4530 O O . ASN B 1 205 ? -2.377 -27.438 9.461 1 48.12 205 ASN B O 1
ATOM 4534 N N . SER B 1 206 ? -3.635 -26.359 7.953 1 52.12 206 SER B N 1
ATOM 4535 C CA . SER B 1 206 ? -3.047 -25.141 8.492 1 52.12 206 SER B CA 1
ATOM 4536 C C . SER B 1 206 ? -3.908 -24.562 9.609 1 52.12 206 SER B C 1
ATOM 4538 O O . SER B 1 206 ? -5.078 -24.234 9.391 1 52.12 206 SER B O 1
ATOM 4540 N N . GLU B 1 207 ? -3.607 -24.984 10.711 1 57.03 207 GLU B N 1
ATOM 4541 C CA . GLU B 1 207 ? -4.164 -24.359 11.906 1 57.03 207 GLU B CA 1
ATOM 4542 C C . GLU B 1 207 ? -4.211 -22.844 11.766 1 57.03 207 GLU B C 1
ATOM 4544 O O . GLU B 1 207 ? -3.209 -22.156 12 1 57.03 207 GLU B O 1
ATOM 4549 N N . GLY B 1 208 ? -4.887 -22.328 10.797 1 67.56 208 GLY B N 1
ATOM 4550 C CA . GLY B 1 208 ? -5.27 -20.922 10.938 1 67.56 208 GLY B CA 1
ATOM 4551 C C . GLY B 1 208 ? -4.664 -20.031 9.875 1 67.56 208 GLY B C 1
ATOM 4552 O O . GLY B 1 208 ? -3.666 -20.391 9.25 1 67.56 208 GLY B O 1
ATOM 4553 N N . CYS B 1 209 ? -5.344 -19.25 9.016 1 75.75 209 CYS B N 1
ATOM 4554 C CA . CYS B 1 209 ? -5.09 -18.094 8.164 1 75.75 209 CYS B CA 1
ATOM 4555 C C . CYS B 1 209 ? -4.84 -18.531 6.723 1 75.75 209 CYS B C 1
ATOM 4557 O O . CYS B 1 209 ? -3.805 -18.203 6.141 1 75.75 209 CYS B O 1
ATOM 4559 N N . ASN B 1 210 ? -5.652 -19.297 6.105 1 88.38 210 ASN B N 1
ATOM 4560 C CA . ASN B 1 210 ? -5.551 -19.812 4.746 1 88.38 210 ASN B CA 1
ATOM 4561 C C . ASN B 1 210 ? -5.406 -18.688 3.729 1 88.38 210 ASN B C 1
ATOM 4563 O O . ASN B 1 210 ? -4.965 -18.906 2.602 1 88.38 210 ASN B O 1
ATOM 4567 N N . ILE B 1 211 ? -5.762 -17.5 4.141 1 93.88 211 ILE B N 1
ATOM 4568 C CA . ILE B 1 211 ? -5.613 -16.359 3.23 1 93.88 211 ILE B CA 1
ATOM 4569 C C . ILE B 1 211 ? -4.137 -16.141 2.922 1 93.88 211 ILE B C 1
ATOM 4571 O O . ILE B 1 211 ? -3.783 -15.719 1.816 1 93.88 211 ILE B O 1
ATOM 4575 N N . VAL B 1 212 ? -3.252 -16.5 3.816 1 94.06 212 VAL B N 1
ATOM 4576 C CA . VAL B 1 212 ? -1.819 -16.359 3.58 1 94.06 212 VAL B CA 1
ATOM 4577 C C . VAL B 1 212 ? -1.32 -17.516 2.719 1 94.06 212 VAL B C 1
ATOM 4579 O O . VAL B 1 212 ? -0.697 -17.297 1.678 1 94.06 212 VAL B O 1
ATOM 4582 N N . SER B 1 213 ? -1.649 -18.719 3.061 1 90.5 213 SER B N 1
ATOM 4583 C CA . SER B 1 213 ? -1.101 -19.906 2.398 1 90.5 213 SER B CA 1
ATOM 4584 C C . SER B 1 213 ? -1.693 -20.078 1.005 1 90.5 213 SER B C 1
ATOM 4586 O O . SER B 1 213 ? -1.05 -20.641 0.118 1 90.5 213 SER B O 1
ATOM 4588 N N . ASP B 1 214 ? -2.799 -19.516 0.814 1 91.56 214 ASP B N 1
ATOM 4589 C CA . ASP B 1 214 ? -3.482 -19.719 -0.458 1 91.56 214 ASP B CA 1
ATOM 4590 C C . ASP B 1 214 ? -3.408 -18.484 -1.341 1 91.56 214 ASP B C 1
ATOM 4592 O O . ASP B 1 214 ? -3.158 -18.578 -2.543 1 91.56 214 ASP B O 1
ATOM 4596 N N . LEU B 1 215 ? -3.664 -17.359 -0.742 1 95 215 LEU B N 1
ATOM 4597 C CA . LEU B 1 215 ? -3.77 -16.125 -1.519 1 95 215 LEU B CA 1
ATOM 4598 C C . LEU B 1 215 ? -2.43 -15.398 -1.563 1 95 215 LEU B C 1
ATOM 4600 O O . LEU B 1 215 ? -1.866 -15.195 -2.641 1 95 215 LEU B O 1
ATOM 4604 N N . ALA B 1 216 ? -1.854 -15.219 -0.432 1 97.06 216 ALA B N 1
ATOM 4605 C CA . ALA B 1 216 ? -0.636 -14.422 -0.348 1 97.06 216 ALA B CA 1
ATOM 4606 C C . ALA B 1 216 ? 0.55 -15.164 -0.957 1 97.06 216 ALA B C 1
ATOM 4608 O O . ALA B 1 216 ? 1.6 -14.57 -1.21 1 97.06 216 ALA B O 1
ATOM 4609 N N . VAL B 1 217 ? 0.433 -16.438 -1.167 1 96.88 217 VAL B N 1
ATOM 4610 C CA . VAL B 1 217 ? 1.532 -17.234 -1.688 1 96.88 217 VAL B CA 1
ATOM 4611 C C . VAL B 1 217 ? 2.01 -16.656 -3.02 1 96.88 217 VAL B C 1
ATOM 4613 O O . VAL B 1 217 ? 3.205 -16.688 -3.324 1 96.88 217 VAL B O 1
ATOM 4616 N N . HIS B 1 218 ? 1.108 -16.156 -3.848 1 98.06 218 HIS B N 1
ATOM 4617 C CA . HIS B 1 218 ? 1.47 -15.492 -5.098 1 98.06 218 HIS B CA 1
ATOM 4618 C C . HIS B 1 218 ? 2.301 -14.242 -4.844 1 98.06 218 HIS B C 1
ATOM 4620 O O . HIS B 1 218 ? 3.268 -13.977 -5.562 1 98.06 218 HIS B O 1
ATOM 4626 N N . ASP B 1 219 ? 1.92 -13.492 -3.861 1 98.62 219 ASP B N 1
ATOM 4627 C CA . ASP B 1 219 ? 2.623 -12.266 -3.51 1 98.62 219 ASP B CA 1
ATOM 4628 C C . ASP B 1 219 ? 3.988 -12.57 -2.896 1 98.62 219 ASP B C 1
ATOM 4630 O O . ASP B 1 219 ? 4.969 -11.875 -3.18 1 98.62 219 ASP B O 1
ATOM 4634 N N . ILE B 1 220 ? 3.992 -13.539 -2.061 1 98.62 220 ILE B N 1
ATOM 4635 C CA . ILE B 1 220 ? 5.254 -13.969 -1.473 1 98.62 220 ILE B CA 1
ATOM 4636 C C . ILE B 1 220 ? 6.207 -14.43 -2.574 1 98.62 220 ILE B C 1
ATOM 4638 O O . ILE B 1 220 ? 7.402 -14.117 -2.541 1 98.62 220 ILE B O 1
ATOM 4642 N N . ASP B 1 221 ? 5.691 -15.125 -3.549 1 98.62 221 ASP B N 1
ATOM 4643 C CA . ASP B 1 221 ? 6.504 -15.516 -4.695 1 98.62 221 ASP B CA 1
ATOM 4644 C C . ASP B 1 221 ? 7.059 -14.297 -5.422 1 98.62 221 ASP B C 1
ATOM 4646 O O . ASP B 1 221 ? 8.227 -14.266 -5.805 1 98.62 221 ASP B O 1
ATOM 4650 N N . MET B 1 222 ? 6.215 -13.289 -5.629 1 98.5 222 MET B N 1
ATOM 4651 C CA . MET B 1 222 ? 6.676 -12.062 -6.277 1 98.5 222 MET B CA 1
ATOM 4652 C C . MET B 1 222 ? 7.781 -11.398 -5.465 1 98.5 222 MET B C 1
ATOM 4654 O O . MET B 1 222 ? 8.789 -10.953 -6.02 1 98.5 222 MET B O 1
ATOM 4658 N N . MET B 1 223 ? 7.566 -11.352 -4.199 1 98.31 223 MET B N 1
ATOM 4659 C CA . MET B 1 223 ? 8.57 -10.758 -3.318 1 98.31 223 MET B CA 1
ATOM 4660 C C . MET B 1 223 ? 9.891 -11.508 -3.41 1 98.31 223 MET B C 1
ATOM 4662 O O . MET B 1 223 ? 10.953 -10.898 -3.521 1 98.31 223 MET B O 1
ATOM 4666 N N . VAL B 1 224 ? 9.828 -12.797 -3.379 1 98.5 224 VAL B N 1
ATOM 4667 C CA . VAL B 1 224 ? 11.016 -13.641 -3.49 1 98.5 224 VAL B CA 1
ATOM 4668 C C . VAL B 1 224 ? 11.711 -13.383 -4.824 1 98.5 224 VAL B C 1
ATOM 4670 O O . VAL B 1 224 ? 12.93 -13.227 -4.879 1 98.5 224 VAL B O 1
ATOM 4673 N N . TRP B 1 225 ? 10.898 -13.312 -5.863 1 98.12 225 TRP B N 1
ATOM 4674 C CA . TRP B 1 225 ? 11.43 -13.07 -7.199 1 98.12 225 TRP B CA 1
ATOM 4675 C C . TRP B 1 225 ? 12.086 -11.703 -7.285 1 98.12 225 TRP B C 1
ATOM 4677 O O . TRP B 1 225 ? 13.227 -11.578 -7.746 1 98.12 225 TRP B O 1
ATOM 4687 N N . MET B 1 226 ? 11.43 -10.664 -6.738 1 97.25 226 MET B N 1
ATOM 4688 C CA . MET B 1 226 ? 11.922 -9.289 -6.832 1 97.25 226 MET B CA 1
ATOM 4689 C C . MET B 1 226 ? 13.188 -9.102 -6.008 1 97.25 226 MET B C 1
ATOM 4691 O O . MET B 1 226 ? 14.055 -8.305 -6.359 1 97.25 226 MET B O 1
ATOM 4695 N N . THR B 1 227 ? 13.352 -9.828 -4.945 1 97 227 THR B N 1
ATOM 4696 C CA . THR B 1 227 ? 14.484 -9.656 -4.043 1 97 227 THR B CA 1
ATOM 4697 C C . THR B 1 227 ? 15.609 -10.625 -4.398 1 97 227 THR B C 1
ATOM 4699 O O . THR B 1 227 ? 16.609 -10.711 -3.688 1 97 227 THR B O 1
ATOM 4702 N N . ASN B 1 228 ? 15.414 -11.391 -5.422 1 95 228 ASN B N 1
ATOM 4703 C CA . ASN B 1 228 ? 16.375 -12.398 -5.855 1 95 228 ASN B CA 1
ATOM 4704 C C . ASN B 1 228 ? 16.641 -13.43 -4.762 1 95 228 ASN B C 1
ATOM 4706 O O . ASN B 1 228 ? 17.781 -13.773 -4.484 1 95 228 ASN B O 1
ATOM 4710 N N . GLY B 1 229 ? 15.562 -13.789 -4.113 1 96.38 229 GLY B N 1
ATOM 4711 C CA . GLY B 1 229 ? 15.625 -14.891 -3.158 1 96.38 229 GLY B CA 1
ATOM 4712 C C . GLY B 1 229 ? 16.219 -14.484 -1.819 1 96.38 229 GLY B C 1
ATOM 4713 O O . GLY B 1 229 ? 16.812 -15.305 -1.128 1 96.38 229 GLY B O 1
ATOM 4714 N N . GLU B 1 230 ? 16.062 -13.25 -1.416 1 96.38 230 GLU B N 1
ATOM 4715 C CA . GLU B 1 230 ? 16.547 -12.812 -0.112 1 96.38 230 GLU B CA 1
ATOM 4716 C C . GLU B 1 230 ? 15.688 -13.359 1.017 1 96.38 230 GLU B C 1
ATOM 4718 O O . GLU B 1 230 ? 14.453 -13.359 0.917 1 96.38 230 GLU B O 1
ATOM 4723 N N . LEU B 1 231 ? 16.359 -13.859 2.059 1 97.88 231 LEU B N 1
ATOM 4724 C CA . LEU B 1 231 ? 15.641 -14.352 3.232 1 97.88 231 LEU B CA 1
ATOM 4725 C C . LEU B 1 231 ? 15.234 -13.203 4.145 1 97.88 231 LEU B C 1
ATOM 4727 O O . LEU B 1 231 ? 16.078 -12.398 4.547 1 97.88 231 LEU B O 1
ATOM 4731 N N . PRO B 1 232 ? 13.992 -13.094 4.469 1 98.38 232 PRO B N 1
ATOM 4732 C CA . PRO B 1 232 ? 13.602 -12.055 5.426 1 98.38 232 PRO B CA 1
ATOM 4733 C C . PRO B 1 232 ? 14.188 -12.281 6.816 1 98.38 232 PRO B C 1
ATOM 4735 O O . PRO B 1 232 ? 14.586 -13.406 7.148 1 98.38 232 PRO B O 1
ATOM 4738 N N . GLU B 1 233 ? 14.219 -11.195 7.566 1 98.31 233 GLU B N 1
ATOM 4739 C CA . GLU B 1 233 ? 14.617 -11.25 8.969 1 98.31 233 GLU B CA 1
ATOM 4740 C C . GLU B 1 233 ? 13.43 -11.609 9.859 1 98.31 233 GLU B C 1
ATOM 4742 O O . GLU B 1 233 ? 13.578 -12.391 10.812 1 98.31 233 GLU B O 1
ATOM 4747 N N . SER B 1 234 ? 12.297 -11.023 9.562 1 98.5 234 SER B N 1
ATOM 4748 C CA . SER B 1 234 ? 11.109 -11.258 10.383 1 98.5 234 SER B CA 1
ATOM 4749 C C . SER B 1 234 ? 9.836 -11.055 9.578 1 98.5 234 SER B C 1
ATOM 4751 O O . SER B 1 234 ? 9.859 -10.438 8.508 1 98.5 234 SER B O 1
ATOM 4753 N N . VAL B 1 235 ? 8.758 -11.633 10.117 1 98.56 235 VAL B N 1
ATOM 4754 C CA . VAL B 1 235 ? 7.426 -11.461 9.539 1 98.56 235 VAL B CA 1
ATOM 4755 C C . VAL B 1 235 ? 6.406 -11.227 10.648 1 98.56 235 VAL B C 1
ATOM 4757 O O . VAL B 1 235 ? 6.508 -11.812 11.727 1 98.56 235 VAL B O 1
ATOM 4760 N N . TYR B 1 236 ? 5.469 -10.328 10.445 1 98.62 236 TYR B N 1
ATOM 4761 C CA . TYR B 1 236 ? 4.348 -10.031 11.328 1 98.62 236 TYR B CA 1
ATOM 4762 C C . TYR B 1 236 ? 3.033 -10.016 10.562 1 98.62 236 TYR B C 1
ATOM 4764 O O . TYR B 1 236 ? 2.875 -9.266 9.602 1 98.62 236 TYR B O 1
ATOM 4772 N N . THR B 1 237 ? 2.102 -10.891 11 1 98 237 THR B N 1
ATOM 4773 C CA . THR B 1 237 ? 0.83 -11.031 10.305 1 98 237 THR B CA 1
ATOM 4774 C C . THR B 1 237 ? -0.338 -10.703 11.227 1 98 237 THR B C 1
ATOM 4776 O O . THR B 1 237 ? -0.41 -11.203 12.352 1 98 237 THR B O 1
ATOM 4779 N N . ILE B 1 238 ? -1.193 -9.797 10.727 1 97.56 238 ILE B N 1
ATOM 4780 C CA . ILE B 1 238 ? -2.467 -9.555 11.391 1 97.56 238 ILE B CA 1
ATOM 4781 C C . ILE B 1 238 ? -3.617 -9.867 10.438 1 97.56 238 ILE B C 1
ATOM 4783 O O . ILE B 1 238 ? -3.453 -9.797 9.219 1 97.56 238 ILE B O 1
ATOM 4787 N N . GLY B 1 239 ? -4.773 -10.297 10.984 1 96.5 239 GLY B N 1
ATOM 4788 C CA . GLY B 1 239 ? -5.949 -10.602 10.188 1 96.5 239 GLY B CA 1
ATOM 4789 C C . GLY B 1 239 ? -7.25 -10.391 10.945 1 96.5 239 GLY B C 1
ATOM 4790 O O . GLY B 1 239 ? -7.238 -10.156 12.156 1 96.5 239 GLY B O 1
ATOM 4791 N N . HIS B 1 240 ? -8.312 -10.344 10.188 1 96.62 240 HIS B N 1
ATOM 4792 C CA . HIS B 1 240 ? -9.641 -10.195 10.773 1 96.62 240 HIS B CA 1
ATOM 4793 C C . HIS B 1 240 ? -10.68 -11.008 10.008 1 96.62 240 HIS B C 1
ATOM 4795 O O . HIS B 1 240 ? -10.555 -11.195 8.797 1 96.62 240 HIS B O 1
ATOM 4801 N N . ILE B 1 241 ? -11.664 -11.484 10.727 1 95.19 241 ILE B N 1
ATOM 4802 C CA . ILE B 1 241 ? -12.781 -12.219 10.141 1 95.19 241 ILE B CA 1
ATOM 4803 C C . ILE B 1 241 ? -14.016 -11.32 10.086 1 95.19 241 ILE B C 1
ATOM 4805 O O . ILE B 1 241 ? -14.727 -11.164 11.078 1 95.19 241 ILE B O 1
ATOM 4809 N N . HIS B 1 242 ? -14.273 -10.742 8.945 1 94.81 242 HIS B N 1
ATOM 4810 C CA . HIS B 1 242 ? -15.445 -9.891 8.766 1 94.81 242 HIS B CA 1
ATOM 4811 C C . HIS B 1 242 ? -16.703 -10.727 8.516 1 94.81 242 HIS B C 1
ATOM 4813 O O . HIS B 1 242 ? -17.781 -10.352 8.953 1 94.81 242 HIS B O 1
ATOM 4819 N N . ASP B 1 243 ? -16.562 -11.766 7.773 1 92.94 243 ASP B N 1
ATOM 4820 C CA . ASP B 1 243 ? -17.672 -12.648 7.406 1 92.94 243 ASP B CA 1
ATOM 4821 C C . ASP B 1 243 ? -18.016 -13.594 8.555 1 92.94 243 ASP B C 1
ATOM 4823 O O . ASP B 1 243 ? -17.25 -14.5 8.875 1 92.94 243 ASP B O 1
ATOM 4827 N N . PRO B 1 244 ? -19.156 -13.492 9.008 1 91.62 244 PRO B N 1
ATOM 4828 C CA . PRO B 1 244 ? -19.516 -14.32 10.156 1 91.62 244 PRO B CA 1
ATOM 4829 C C . PRO B 1 244 ? -19.469 -15.812 9.852 1 91.62 244 PRO B C 1
ATOM 4831 O O . PRO B 1 244 ? -19.234 -16.625 10.758 1 91.62 244 PRO B O 1
ATOM 4834 N N . LYS B 1 245 ? -19.641 -16.172 8.656 1 89.38 245 LYS B N 1
ATOM 4835 C CA . LYS B 1 245 ? -19.641 -17.578 8.297 1 89.38 245 LYS B CA 1
ATOM 4836 C C . LYS B 1 245 ? -18.25 -18.172 8.375 1 89.38 245 LYS B C 1
ATOM 4838 O O . LYS B 1 245 ? -18.078 -19.391 8.414 1 89.38 245 LYS B O 1
ATOM 4843 N N . LEU B 1 246 ? -17.297 -17.312 8.391 1 88.69 246 LEU B N 1
ATOM 4844 C CA . LEU B 1 246 ? -15.922 -17.797 8.453 1 88.69 246 LEU B CA 1
ATOM 4845 C C . LEU B 1 246 ? -15.406 -17.766 9.891 1 88.69 246 LEU B C 1
ATOM 4847 O O . LEU B 1 246 ? -14.281 -18.203 10.156 1 88.69 246 LEU B O 1
ATOM 4851 N N . LYS B 1 247 ? -16.172 -17.312 10.789 1 85.88 247 LYS B N 1
ATOM 4852 C CA . LYS B 1 247 ? -15.75 -17.156 12.172 1 85.88 247 LYS B CA 1
ATOM 4853 C C . LYS B 1 247 ? -15.461 -18.5 12.828 1 85.88 247 LYS B C 1
ATOM 4855 O O . LYS B 1 247 ? -14.469 -18.656 13.539 1 85.88 247 LYS B O 1
ATOM 4860 N N . SER B 1 248 ? -16.297 -19.422 12.492 1 80.56 248 SER B N 1
ATOM 4861 C CA . SER B 1 248 ? -16.141 -20.719 13.133 1 80.56 248 SER B CA 1
ATOM 4862 C C . SER B 1 248 ? -14.875 -21.422 12.68 1 80.56 248 SER B C 1
ATOM 4864 O O . SER B 1 248 ? -14.273 -22.188 13.438 1 80.56 248 SER B O 1
ATOM 4866 N N . ALA B 1 249 ? -14.445 -21.094 11.531 1 79.44 249 ALA B N 1
ATOM 4867 C CA . ALA B 1 249 ? -13.25 -21.734 10.984 1 79.44 249 ALA B CA 1
ATOM 4868 C C . ALA B 1 249 ? -12 -20.922 11.305 1 79.44 249 ALA B C 1
ATOM 4870 O O . ALA B 1 249 ? -10.891 -21.312 10.922 1 79.44 249 ALA B O 1
ATOM 4871 N N . ARG B 1 250 ? -12.18 -19.828 11.961 1 83.06 250 ARG B N 1
ATOM 4872 C CA . ARG B 1 250 ? -11.086 -18.938 12.336 1 83.06 250 ARG B CA 1
ATOM 4873 C C . ARG B 1 250 ? -10.219 -18.594 11.133 1 83.06 250 ARG B C 1
ATOM 4875 O O . ARG B 1 250 ? -8.992 -18.625 11.211 1 83.06 250 ARG B O 1
ATOM 4882 N N . GLN B 1 251 ? -10.859 -18.391 10.039 1 88.5 251 GLN B N 1
ATOM 4883 C CA . GLN B 1 251 ? -10.195 -18.016 8.797 1 88.5 251 GLN B CA 1
ATOM 4884 C C . GLN B 1 251 ? -10.406 -16.547 8.477 1 88.5 251 GLN B C 1
ATOM 4886 O O . GLN B 1 251 ? -11.5 -16.141 8.07 1 88.5 251 GLN B O 1
ATOM 4891 N N . PRO B 1 252 ? -9.328 -15.805 8.641 1 94.31 252 PRO B N 1
ATOM 4892 C CA . PRO B 1 252 ? -9.508 -14.398 8.297 1 94.31 252 PRO B CA 1
ATOM 4893 C C . PRO B 1 252 ? -9.781 -14.188 6.809 1 94.31 252 PRO B C 1
ATOM 4895 O O . PRO B 1 252 ? -9.266 -14.93 5.969 1 94.31 252 PRO B O 1
ATOM 4898 N N . ASP B 1 253 ? -10.648 -13.195 6.543 1 95.88 253 ASP B N 1
ATOM 4899 C CA . ASP B 1 253 ? -10.914 -12.875 5.145 1 95.88 253 ASP B CA 1
ATOM 4900 C C . ASP B 1 253 ? -10.211 -11.586 4.734 1 95.88 253 ASP B C 1
ATOM 4902 O O . ASP B 1 253 ? -10.25 -11.195 3.564 1 95.88 253 ASP B O 1
ATOM 4906 N N . THR B 1 254 ? -9.586 -10.859 5.676 1 97.56 254 THR B N 1
ATOM 4907 C CA . THR B 1 254 ? -8.609 -9.82 5.414 1 97.56 254 THR B CA 1
ATOM 4908 C C . THR B 1 254 ? -7.355 -10.023 6.262 1 97.56 254 THR B C 1
ATOM 4910 O O . THR B 1 254 ? -7.43 -10.586 7.355 1 97.56 254 THR B O 1
ATOM 4913 N N . ALA B 1 255 ? -6.242 -9.594 5.703 1 98.06 255 ALA B N 1
ATOM 4914 C CA . ALA B 1 255 ? -4.992 -9.727 6.445 1 98.06 255 ALA B CA 1
ATOM 4915 C C . ALA B 1 255 ? -3.926 -8.781 5.902 1 98.06 255 ALA B C 1
ATOM 4917 O O . ALA B 1 255 ? -4.031 -8.305 4.766 1 98.06 255 ALA B O 1
ATOM 4918 N N . VAL B 1 256 ? -2.973 -8.477 6.742 1 98.69 256 VAL B N 1
ATOM 4919 C CA . VAL B 1 256 ? -1.767 -7.742 6.367 1 98.69 256 VAL B CA 1
ATOM 4920 C C . VAL B 1 256 ? -0.532 -8.516 6.832 1 98.69 256 VAL B C 1
ATOM 4922 O O . VAL B 1 256 ? -0.455 -8.945 7.984 1 98.69 256 VAL B O 1
ATOM 4925 N N . VAL B 1 257 ? 0.349 -8.711 5.91 1 98.69 257 VAL B N 1
ATOM 4926 C CA . VAL B 1 257 ? 1.641 -9.312 6.219 1 98.69 257 VAL B CA 1
ATOM 4927 C C . VAL B 1 257 ? 2.746 -8.266 6.086 1 98.69 257 VAL B C 1
ATOM 4929 O O . VAL B 1 257 ? 2.859 -7.602 5.055 1 98.69 257 VAL B O 1
ATOM 4932 N N . THR B 1 258 ? 3.518 -8.078 7.137 1 98.75 258 THR B N 1
ATOM 4933 C CA . THR B 1 258 ? 4.645 -7.156 7.145 1 98.75 258 THR B CA 1
ATOM 4934 C C . THR B 1 258 ? 5.961 -7.91 7.328 1 98.75 258 THR B C 1
ATOM 4936 O O . THR B 1 258 ? 6.113 -8.68 8.273 1 98.75 258 THR B O 1
ATOM 4939 N N . LEU B 1 259 ? 6.871 -7.652 6.387 1 98.75 259 LEU B N 1
ATOM 4940 C CA . LEU B 1 259 ? 8.164 -8.328 6.453 1 98.75 259 LEU B CA 1
ATOM 4941 C C . LEU B 1 259 ? 9.305 -7.312 6.527 1 98.75 259 LEU B C 1
ATOM 4943 O O . LEU B 1 259 ? 9.242 -6.254 5.902 1 98.75 259 LEU B O 1
ATOM 4947 N N . LYS B 1 260 ? 10.336 -7.711 7.234 1 98.44 260 LYS B N 1
ATOM 4948 C CA . LYS B 1 260 ? 11.586 -6.957 7.309 1 98.44 260 LYS B CA 1
ATOM 4949 C C . LYS B 1 260 ? 12.766 -7.812 6.867 1 98.44 260 LYS B C 1
ATOM 4951 O O . LYS B 1 260 ? 12.867 -8.984 7.234 1 98.44 260 LYS B O 1
ATOM 4956 N N . PHE B 1 261 ? 13.594 -7.227 6.062 1 98.25 261 PHE B N 1
ATOM 4957 C CA . PHE B 1 261 ? 14.82 -7.887 5.629 1 98.25 261 PHE B CA 1
ATOM 4958 C C . PHE B 1 261 ? 16.031 -7.262 6.305 1 98.25 261 PHE B C 1
ATOM 4960 O O . PHE B 1 261 ? 16.016 -6.086 6.676 1 98.25 261 PHE B O 1
ATOM 4967 N N . LYS B 1 262 ? 17.109 -7.98 6.379 1 96.12 262 LYS B N 1
ATOM 4968 C CA . LYS B 1 262 ? 18.328 -7.516 7.039 1 96.12 262 LYS B CA 1
ATOM 4969 C C . LYS B 1 262 ? 18.953 -6.344 6.289 1 96.12 262 LYS B C 1
ATOM 4971 O O . LYS B 1 262 ? 19.531 -5.441 6.902 1 96.12 262 LYS B O 1
ATOM 4976 N N . ASN B 1 263 ? 18.812 -6.363 5.023 1 95.38 263 ASN B N 1
ATOM 4977 C CA . ASN B 1 263 ? 19.438 -5.332 4.203 1 95.38 263 ASN B CA 1
ATOM 4978 C C . ASN B 1 263 ? 18.594 -4.066 4.148 1 95.38 263 ASN B C 1
ATOM 4980 O O . ASN B 1 263 ? 18.891 -3.137 3.4 1 95.38 263 ASN B O 1
ATOM 4984 N N . GLY B 1 264 ? 17.5 -4.07 4.824 1 96.56 264 GLY B N 1
ATOM 4985 C CA . GLY B 1 264 ? 16.734 -2.842 4.969 1 96.56 264 GLY B CA 1
ATOM 4986 C C . GLY B 1 264 ? 15.445 -2.844 4.168 1 96.56 264 GLY B C 1
ATOM 4987 O O . GLY B 1 264 ? 14.609 -1.953 4.328 1 96.56 264 GLY B O 1
ATOM 4988 N N . ILE B 1 265 ? 15.227 -3.838 3.326 1 97.88 265 ILE B N 1
ATOM 4989 C CA . ILE B 1 265 ? 13.977 -3.941 2.586 1 97.88 265 ILE B CA 1
ATOM 4990 C C . ILE B 1 265 ? 12.82 -4.203 3.555 1 97.88 265 ILE B C 1
ATOM 4992 O O . ILE B 1 265 ? 12.961 -4.992 4.492 1 97.88 265 ILE B O 1
ATOM 4996 N N . MET B 1 266 ? 11.758 -3.52 3.361 1 98.56 266 MET B N 1
ATOM 4997 C CA . MET B 1 266 ? 10.508 -3.822 4.055 1 98.56 266 MET B CA 1
ATOM 4998 C C . MET B 1 266 ? 9.391 -4.117 3.061 1 98.56 266 MET B C 1
ATOM 5000 O O . MET B 1 266 ? 9.359 -3.549 1.969 1 98.56 266 MET B O 1
ATOM 5004 N N . CYS B 1 267 ? 8.508 -5.02 3.438 1 98.69 267 CYS B N 1
ATOM 5005 C CA . CYS B 1 267 ? 7.438 -5.445 2.543 1 98.69 267 CYS B CA 1
ATOM 5006 C C . CYS B 1 267 ? 6.098 -5.492 3.273 1 98.69 267 CYS B C 1
ATOM 5008 O O . CYS B 1 267 ? 6.031 -5.93 4.426 1 98.69 267 CYS B O 1
ATOM 5010 N N . THR B 1 268 ? 5.098 -4.98 2.6 1 98.75 268 THR B N 1
ATOM 5011 C CA . THR B 1 268 ? 3.73 -5.152 3.082 1 98.75 268 THR B CA 1
ATOM 5012 C C . THR B 1 268 ? 2.869 -5.844 2.029 1 98.75 268 THR B C 1
ATOM 5014 O O . THR B 1 268 ? 2.973 -5.543 0.838 1 98.75 268 THR B O 1
ATOM 5017 N N . ILE B 1 269 ? 2.055 -6.766 2.488 1 98.69 269 ILE B N 1
ATOM 5018 C CA . ILE B 1 269 ? 1.059 -7.438 1.662 1 98.69 269 ILE B CA 1
ATOM 5019 C C . ILE B 1 269 ? -0.331 -7.242 2.266 1 98.69 269 ILE B C 1
ATOM 5021 O O . ILE B 1 269 ? -0.592 -7.664 3.393 1 98.69 269 ILE B O 1
ATOM 5025 N N . ASP B 1 270 ? -1.179 -6.59 1.573 1 97.94 270 ASP B N 1
ATOM 5026 C CA . ASP B 1 270 ? -2.553 -6.457 2.043 1 97.94 270 ASP B CA 1
ATOM 5027 C C . ASP B 1 270 ? -3.494 -7.375 1.266 1 97.94 270 ASP B C 1
ATOM 5029 O O . ASP B 1 270 ? -3.426 -7.441 0.037 1 97.94 270 ASP B O 1
ATOM 5033 N N . LEU B 1 271 ? -4.348 -8.047 1.978 1 98.44 271 LEU B N 1
ATOM 5034 C CA . LEU B 1 271 ? -5.121 -9.148 1.424 1 98.44 271 LEU B CA 1
ATOM 5035 C C . LEU B 1 271 ? -6.605 -8.977 1.728 1 98.44 271 LEU B C 1
ATOM 5037 O O . LEU B 1 271 ? -6.973 -8.547 2.822 1 98.44 271 LEU B O 1
ATOM 5041 N N . SER B 1 272 ? -7.41 -9.336 0.735 1 98.38 272 SER B N 1
ATOM 5042 C CA . SER B 1 272 ? -8.844 -9.461 0.954 1 98.38 272 SER B CA 1
ATOM 5043 C C . SER B 1 272 ? -9.438 -10.578 0.106 1 98.38 272 SER B C 1
ATOM 5045 O O . SER B 1 272 ? -9.062 -10.75 -1.056 1 98.38 272 SER B O 1
ATOM 5047 N N . ARG B 1 273 ? -10.359 -11.305 0.64 1 97.06 273 ARG B N 1
ATOM 5048 C CA . ARG B 1 273 ? -11.031 -12.375 -0.083 1 97.06 273 ARG B CA 1
ATOM 5049 C C . ARG B 1 273 ? -12.188 -11.836 -0.921 1 97.06 273 ARG B C 1
ATOM 5051 O O . ARG B 1 273 ? -12.789 -12.578 -1.703 1 97.06 273 ARG B O 1
ATOM 5058 N N . ASP B 1 274 ? -12.414 -10.531 -0.771 1 95.81 274 ASP B N 1
ATOM 5059 C CA . ASP B 1 274 ? -13.641 -10.062 -1.418 1 95.81 274 ASP B CA 1
ATOM 5060 C C . ASP B 1 274 ? -13.516 -8.594 -1.829 1 95.81 274 ASP B C 1
ATOM 5062 O O . ASP B 1 274 ? -13.75 -7.695 -1.02 1 95.81 274 ASP B O 1
ATOM 5066 N N . ALA B 1 275 ? -13.25 -8.367 -3.043 1 97.12 275 ALA B N 1
ATOM 5067 C CA . ALA B 1 275 ? -13.312 -7.047 -3.66 1 97.12 275 ALA B CA 1
ATOM 5068 C C . ALA B 1 275 ? -14.445 -6.973 -4.68 1 97.12 275 ALA B C 1
ATOM 5070 O O . ALA B 1 275 ? -14.312 -7.484 -5.797 1 97.12 275 ALA B O 1
ATOM 5071 N N . VAL B 1 276 ? -15.453 -6.223 -4.414 1 95.69 276 VAL B N 1
ATOM 5072 C CA . VAL B 1 276 ? -16.688 -6.234 -5.203 1 95.69 276 VAL B CA 1
ATOM 5073 C C . VAL B 1 276 ? -16.453 -5.496 -6.523 1 95.69 276 VAL B C 1
ATOM 5075 O O . VAL B 1 276 ? -17.25 -5.621 -7.457 1 95.69 276 VAL B O 1
ATOM 5078 N N . TYR B 1 277 ? -15.383 -4.719 -6.574 1 95.25 277 TYR B N 1
ATOM 5079 C CA . TYR B 1 277 ? -15.125 -3.922 -7.77 1 95.25 277 TYR B CA 1
ATOM 5080 C C . TYR B 1 277 ? -14.266 -4.691 -8.766 1 95.25 277 TYR B C 1
ATOM 5082 O O . TYR B 1 277 ? -13.938 -4.176 -9.844 1 95.25 277 TYR B O 1
ATOM 5090 N N . GLY B 1 278 ? -13.781 -5.906 -8.5 1 97.31 278 GLY B N 1
ATOM 5091 C CA . GLY B 1 278 ? -13.031 -6.73 -9.43 1 97.31 278 GLY B CA 1
ATOM 5092 C C . GLY B 1 278 ? -11.75 -7.289 -8.836 1 97.31 278 GLY B C 1
ATOM 5093 O O . GLY B 1 278 ? -11.422 -7.008 -7.676 1 97.31 278 GLY B O 1
ATOM 5094 N N . TYR B 1 279 ? -11.07 -8.109 -9.562 1 97.81 279 TYR B N 1
ATOM 5095 C CA . TYR B 1 279 ? -9.836 -8.781 -9.172 1 97.81 279 TYR B CA 1
ATOM 5096 C C . TYR B 1 279 ? -8.664 -7.812 -9.133 1 97.81 279 TYR B C 1
ATOM 5098 O O . TYR B 1 279 ? -8.164 -7.398 -10.188 1 97.81 279 TYR B O 1
ATOM 5106 N N . ASP B 1 280 ? -8.188 -7.461 -7.922 1 98.25 280 ASP B N 1
ATOM 5107 C CA . ASP B 1 280 ? -7.27 -6.348 -7.719 1 98.25 280 ASP B CA 1
ATOM 5108 C C . ASP B 1 280 ? -5.898 -6.844 -7.266 1 98.25 280 ASP B C 1
ATOM 5110 O O . ASP B 1 280 ? -5.703 -7.141 -6.086 1 98.25 280 ASP B O 1
ATOM 5114 N N . ILE B 1 281 ? -4.973 -6.867 -8.211 1 98.44 281 ILE B N 1
ATOM 5115 C CA . ILE B 1 281 ? -3.609 -7.328 -7.973 1 98.44 281 ILE B CA 1
ATOM 5116 C C . ILE B 1 281 ? -2.621 -6.23 -8.367 1 98.44 281 ILE B C 1
ATOM 5118 O O . ILE B 1 281 ? -2.549 -5.84 -9.531 1 98.44 281 ILE B O 1
ATOM 5122 N N . ARG B 1 282 ? -1.83 -5.754 -7.352 1 98 282 ARG B N 1
ATOM 5123 C CA . ARG B 1 282 ? -0.908 -4.648 -7.602 1 98 282 ARG B CA 1
ATOM 5124 C C . ARG B 1 282 ? 0.463 -4.938 -7 1 98 282 ARG B C 1
ATOM 5126 O O . ARG B 1 282 ? 0.576 -5.684 -6.023 1 98 282 ARG B O 1
ATOM 5133 N N . LEU B 1 283 ? 1.45 -4.332 -7.594 1 98.38 283 LEU B N 1
ATOM 5134 C CA . LEU B 1 283 ? 2.824 -4.402 -7.105 1 98.38 283 LEU B CA 1
ATOM 5135 C C . LEU B 1 283 ? 3.514 -3.047 -7.234 1 98.38 283 LEU B C 1
ATOM 5137 O O . LEU B 1 283 ? 3.381 -2.371 -8.258 1 98.38 283 LEU B O 1
ATOM 5141 N N . GLU B 1 284 ? 4.156 -2.627 -6.156 1 98.38 284 GLU B N 1
ATOM 5142 C CA . GLU B 1 284 ? 4.977 -1.417 -6.141 1 98.38 284 GLU B CA 1
ATOM 5143 C C . GLU B 1 284 ? 6.344 -1.683 -5.512 1 98.38 284 GLU B C 1
ATOM 5145 O O . GLU B 1 284 ? 6.434 -2.275 -4.438 1 98.38 284 GLU B O 1
ATOM 5150 N N . LEU B 1 285 ? 7.352 -1.316 -6.211 1 97.94 285 LEU B N 1
ATOM 5151 C CA . LEU B 1 285 ? 8.711 -1.339 -5.691 1 97.94 285 LEU B CA 1
ATOM 5152 C C . LEU B 1 285 ? 9.289 0.07 -5.621 1 97.94 285 LEU B C 1
ATOM 5154 O O . LEU B 1 285 ? 9.469 0.724 -6.652 1 97.94 285 LEU B O 1
ATOM 5158 N N . PHE B 1 286 ? 9.578 0.443 -4.383 1 98.19 286 PHE B N 1
ATOM 5159 C CA . PHE B 1 286 ? 10.25 1.716 -4.145 1 98.19 286 PHE B CA 1
ATOM 5160 C C . PHE B 1 286 ? 11.719 1.499 -3.816 1 98.19 286 PHE B C 1
ATOM 5162 O O . PHE B 1 286 ? 12.062 0.628 -3.014 1 98.19 286 PHE B O 1
ATOM 5169 N N . GLY B 1 287 ? 12.547 2.285 -4.473 1 97.06 287 GLY B N 1
ATOM 5170 C CA . GLY B 1 287 ? 13.977 2.205 -4.223 1 97.06 287 GLY B CA 1
ATOM 5171 C C . GLY B 1 287 ? 14.641 3.562 -4.125 1 97.06 287 GLY B C 1
ATOM 5172 O O . GLY B 1 287 ? 13.977 4.598 -4.238 1 97.06 287 GLY B O 1
ATOM 5173 N N . SER B 1 288 ? 15.938 3.576 -3.887 1 96 288 SER B N 1
ATOM 5174 C CA . SER B 1 288 ? 16.734 4.781 -3.67 1 96 288 SER B CA 1
ATOM 5175 C C . SER B 1 288 ? 16.766 5.66 -4.918 1 96 288 SER B C 1
ATOM 5177 O O . SER B 1 288 ? 17 6.863 -4.832 1 96 288 SER B O 1
ATOM 5179 N N . GLY B 1 289 ? 16.5 5.074 -6.082 1 96.19 289 GLY B N 1
ATOM 5180 C CA . GLY B 1 289 ? 16.594 5.816 -7.328 1 96.19 289 GLY B CA 1
ATOM 5181 C C . GLY B 1 289 ? 15.258 6.047 -7.996 1 96.19 289 GLY B C 1
ATOM 5182 O O . GLY B 1 289 ? 15.188 6.613 -9.086 1 96.19 289 GLY B O 1
ATOM 5183 N N . GLY B 1 290 ? 14.211 5.562 -7.406 1 96.62 290 GLY B N 1
ATOM 5184 C CA . GLY B 1 290 ? 12.898 5.727 -8.008 1 96.62 290 GLY B CA 1
ATOM 5185 C C . GLY B 1 290 ? 11.906 4.664 -7.57 1 96.62 290 GLY B C 1
ATOM 5186 O O . GLY B 1 290 ? 12.047 4.086 -6.488 1 96.62 290 GLY B O 1
ATOM 5187 N N . MET B 1 291 ? 10.859 4.582 -8.391 1 97.19 291 MET B N 1
ATOM 5188 C CA . MET B 1 291 ? 9.797 3.633 -8.086 1 97.19 291 MET B CA 1
ATOM 5189 C C . MET B 1 291 ? 9.242 3.002 -9.367 1 97.19 291 MET B C 1
ATOM 5191 O O . MET B 1 291 ? 9.078 3.684 -10.375 1 97.19 291 MET B O 1
ATOM 5195 N N . ALA B 1 292 ? 9.062 1.668 -9.352 1 97.06 292 ALA B N 1
ATOM 5196 C CA . ALA B 1 292 ? 8.328 0.933 -10.375 1 97.06 292 ALA B CA 1
ATOM 5197 C C . ALA B 1 292 ? 7.031 0.36 -9.812 1 97.06 292 ALA B C 1
ATOM 5199 O O . ALA B 1 292 ? 7.027 -0.247 -8.742 1 97.06 292 ALA B O 1
ATOM 5200 N N . SER B 1 293 ? 5.945 0.61 -10.5 1 96.62 293 SER B N 1
ATOM 5201 C CA . SER B 1 293 ? 4.676 0.115 -9.977 1 96.62 293 SER B CA 1
ATOM 5202 C C . SER B 1 293 ? 3.729 -0.273 -11.109 1 96.62 293 SER B C 1
ATOM 5204 O O . SER B 1 293 ? 3.918 0.142 -12.258 1 96.62 293 SER B O 1
ATOM 5206 N N . GLY B 1 294 ? 2.781 -1.164 -10.797 1 95.06 294 GLY B N 1
ATOM 5207 C CA . GLY B 1 294 ? 1.73 -1.575 -11.719 1 95.06 294 GLY B CA 1
ATOM 5208 C C . GLY B 1 294 ? 0.378 -1.728 -11.047 1 95.06 294 GLY B C 1
ATOM 5209 O O . GLY B 1 294 ? 0.287 -2.242 -9.93 1 95.06 294 GLY B O 1
ATOM 5210 N N . GLU B 1 295 ? -0.628 -1.284 -11.75 1 94.25 295 GLU B N 1
ATOM 5211 C CA . GLU B 1 295 ? -2.014 -1.381 -11.297 1 94.25 295 GLU B CA 1
ATOM 5212 C C . GLU B 1 295 ? -2.746 -2.518 -12 1 94.25 295 GLU B C 1
ATOM 5214 O O . GLU B 1 295 ? -2.291 -3.008 -13.039 1 94.25 295 GLU B O 1
ATOM 5219 N N . SER B 1 296 ? -3.832 -2.85 -11.406 1 94.81 296 SER B N 1
ATOM 5220 C CA . SER B 1 296 ? -4.664 -3.857 -12.062 1 94.81 296 SER B CA 1
ATOM 5221 C C . SER B 1 296 ? -5.352 -3.289 -13.297 1 94.81 296 SER B C 1
ATOM 5223 O O . SER B 1 296 ? -6.004 -2.246 -13.227 1 94.81 296 SER B O 1
ATOM 5225 N N . PRO B 1 297 ? -5.203 -3.99 -14.391 1 94.06 297 PRO B N 1
ATOM 5226 C CA . PRO B 1 297 ? -5.867 -3.48 -15.594 1 94.06 297 PRO B CA 1
ATOM 5227 C C . PRO B 1 297 ? -7.391 -3.586 -15.523 1 94.06 297 PRO B C 1
ATOM 5229 O O . PRO B 1 297 ? -7.918 -4.543 -14.945 1 94.06 297 PRO B O 1
ATOM 5232 N N . ARG B 1 298 ? -7.977 -2.629 -16.125 1 94.69 298 ARG B N 1
ATOM 5233 C CA . ARG B 1 298 ? -9.422 -2.648 -16.281 1 94.69 298 ARG B CA 1
ATOM 5234 C C . ARG B 1 298 ? -9.828 -3.432 -17.516 1 94.69 298 ARG B C 1
ATOM 5236 O O . ARG B 1 298 ? -8.992 -3.738 -18.375 1 94.69 298 ARG B O 1
ATOM 5243 N N . ARG B 1 299 ? -11.094 -3.789 -17.594 1 92.81 299 ARG B N 1
ATOM 5244 C CA . ARG B 1 299 ? -11.609 -4.566 -18.719 1 92.81 299 ARG B CA 1
ATOM 5245 C C . ARG B 1 299 ? -11.422 -3.822 -20.031 1 92.81 299 ARG B C 1
ATOM 5247 O O . ARG B 1 299 ? -11.32 -4.441 -21.094 1 92.81 299 ARG B O 1
ATOM 5254 N N . SER B 1 300 ? -11.516 -2.496 -19.938 1 89 300 SER B N 1
ATOM 5255 C CA . SER B 1 300 ? -11.211 -1.614 -21.047 1 89 300 SER B CA 1
ATOM 5256 C C . SER B 1 300 ? -10.703 -0.262 -20.578 1 89 300 SER B C 1
ATOM 5258 O O . SER B 1 300 ? -10.891 0.101 -19.406 1 89 300 SER B O 1
ATOM 5260 N N . THR B 1 301 ? -10.047 0.491 -21.484 1 88.19 301 THR B N 1
ATOM 5261 C CA . THR B 1 301 ? -9.5 1.796 -21.109 1 88.19 301 THR B CA 1
ATOM 5262 C C . THR B 1 301 ? -10.492 2.906 -21.438 1 88.19 301 THR B C 1
ATOM 5264 O O . THR B 1 301 ? -10.148 4.09 -21.391 1 88.19 301 THR B O 1
ATOM 5267 N N . SER B 1 302 ? -11.719 2.555 -21.734 1 86.88 302 SER B N 1
ATOM 5268 C CA . SER B 1 302 ? -12.719 3.561 -22.094 1 86.88 302 SER B CA 1
ATOM 5269 C C . SER B 1 302 ? -13.094 4.418 -20.891 1 86.88 302 SER B C 1
ATOM 5271 O O . SER B 1 302 ? -13.188 3.916 -19.766 1 86.88 302 SER B O 1
ATOM 5273 N N . VAL B 1 303 ? -13.219 5.691 -21.094 1 90 303 VAL B N 1
ATOM 5274 C CA . VAL B 1 303 ? -13.68 6.656 -20.094 1 90 303 VAL B CA 1
ATOM 5275 C C . VAL B 1 303 ? -14.859 7.449 -20.656 1 90 303 VAL B C 1
ATOM 5277 O O . VAL B 1 303 ? -14.812 7.93 -21.797 1 90 303 VAL B O 1
ATOM 5280 N N . THR B 1 304 ? -15.938 7.504 -19.891 1 90.38 304 THR B N 1
ATOM 5281 C CA . THR B 1 304 ? -17.078 8.352 -20.25 1 90.38 304 THR B CA 1
ATOM 5282 C C . THR B 1 304 ? -17.188 9.531 -19.281 1 90.38 304 THR B C 1
ATOM 5284 O O . THR B 1 304 ? -17.547 9.344 -18.109 1 90.38 304 THR B O 1
ATOM 5287 N N . ASP B 1 305 ? -16.812 10.688 -19.734 1 90.25 305 ASP B N 1
ATOM 5288 C CA . ASP B 1 305 ? -16.938 11.898 -18.938 1 90.25 305 ASP B CA 1
ATOM 5289 C C . ASP B 1 305 ? -18.359 12.469 -19.016 1 90.25 305 ASP B C 1
ATOM 5291 O O . ASP B 1 305 ? -18.922 12.578 -20.109 1 90.25 305 ASP B O 1
ATOM 5295 N N . ALA B 1 306 ? -18.906 12.734 -17.766 1 90.69 306 ALA B N 1
ATOM 5296 C CA . ALA B 1 306 ? -20.25 13.297 -17.672 1 90.69 306 ALA B CA 1
ATOM 5297 C C . ALA B 1 306 ? -20.312 14.414 -16.625 1 90.69 306 ALA B C 1
ATOM 5299 O O . ALA B 1 306 ? -19.297 14.75 -16.016 1 90.69 306 ALA B O 1
ATOM 5300 N N . ALA B 1 307 ? -21.484 15.016 -16.406 1 89.56 307 ALA B N 1
ATOM 5301 C CA . ALA B 1 307 ? -21.656 16.172 -15.531 1 89.56 307 ALA B CA 1
ATOM 5302 C C . ALA B 1 307 ? -21.25 15.836 -14.102 1 89.56 307 ALA B C 1
ATOM 5304 O O . ALA B 1 307 ? -20.766 16.703 -13.367 1 89.56 307 ALA B O 1
ATOM 5305 N N . HIS B 1 308 ? -21.328 14.617 -13.766 1 88.19 308 HIS B N 1
ATOM 5306 C CA . HIS B 1 308 ? -21.094 14.242 -12.383 1 88.19 308 HIS B CA 1
ATOM 5307 C C . HIS B 1 308 ? -19.734 13.555 -12.219 1 88.19 308 HIS B C 1
ATOM 5309 O O . HIS B 1 308 ? -19.469 12.961 -11.172 1 88.19 308 HIS B O 1
ATOM 5315 N N . GLY B 1 309 ? -19.062 13.594 -13.266 1 90.94 309 GLY B N 1
ATOM 5316 C CA . GLY B 1 309 ? -17.734 13.008 -13.195 1 90.94 309 GLY B CA 1
ATOM 5317 C C . GLY B 1 309 ? -17.516 11.914 -14.219 1 90.94 309 GLY B C 1
ATOM 5318 O O . GLY B 1 309 ? -18.266 11.797 -15.188 1 90.94 309 GLY B O 1
ATOM 5319 N N . ALA B 1 310 ? -16.391 11.164 -14.008 1 91.44 310 ALA B N 1
ATOM 5320 C CA . ALA B 1 310 ? -15.992 10.164 -15.008 1 91.44 310 ALA B CA 1
ATOM 5321 C C . ALA B 1 310 ? -16.359 8.758 -14.539 1 91.44 310 ALA B C 1
ATOM 5323 O O . ALA B 1 310 ? -16.266 8.445 -13.352 1 91.44 310 ALA B O 1
ATOM 5324 N N . LEU B 1 311 ? -16.781 7.988 -15.469 1 91.12 311 LEU B N 1
ATOM 5325 C CA . LEU B 1 311 ? -17.016 6.566 -15.25 1 91.12 311 LEU B CA 1
ATOM 5326 C C . LEU B 1 311 ? -15.953 5.727 -15.953 1 91.12 311 LEU B C 1
ATOM 5328 O O . LEU B 1 311 ? -15.711 5.898 -17.141 1 91.12 311 LEU B O 1
ATOM 5332 N N . LEU B 1 312 ? -15.336 4.918 -15.141 1 93.06 312 LEU B N 1
ATOM 5333 C CA . LEU B 1 312 ? -14.375 3.953 -15.664 1 93.06 312 LEU B CA 1
ATOM 5334 C C . LEU B 1 312 ? -14.961 2.543 -15.641 1 93.06 312 LEU B C 1
ATOM 5336 O O . LEU B 1 312 ? -15.867 2.254 -14.859 1 93.06 312 LEU B O 1
ATOM 5340 N N . ARG B 1 313 ? -14.352 1.641 -16.5 1 92.44 313 ARG B N 1
ATOM 5341 C CA . ARG B 1 313 ? -14.773 0.243 -16.484 1 92.44 313 ARG B CA 1
ATOM 5342 C C . ARG B 1 313 ? -14.227 -0.485 -15.266 1 92.44 313 ARG B C 1
ATOM 5344 O O . ARG B 1 313 ? -13.195 -0.095 -14.711 1 92.44 313 ARG B O 1
ATOM 5351 N N . GLN B 1 314 ? -14.859 -1.559 -14.883 1 94.31 314 GLN B N 1
ATOM 5352 C CA . GLN B 1 314 ? -14.438 -2.389 -13.758 1 94.31 314 GLN B CA 1
ATOM 5353 C C . GLN B 1 314 ? -13.102 -3.07 -14.055 1 94.31 314 GLN B C 1
ATOM 5355 O O . GLN B 1 314 ? -12.703 -3.184 -15.219 1 94.31 314 GLN B O 1
ATOM 5360 N N . LEU B 1 315 ? -12.477 -3.482 -12.984 1 96.62 315 LEU B N 1
ATOM 5361 C CA . LEU B 1 315 ? -11.367 -4.422 -13.148 1 96.62 315 LEU B CA 1
ATOM 5362 C C . LEU B 1 315 ? -11.867 -5.75 -13.703 1 96.62 315 LEU B C 1
ATOM 5364 O O . LEU B 1 315 ? -13.07 -5.992 -13.758 1 96.62 315 LEU B O 1
ATOM 5368 N N . HIS B 1 316 ? -10.906 -6.582 -14.148 1 96 316 HIS B N 1
ATOM 5369 C CA . HIS B 1 316 ? -11.289 -7.926 -14.562 1 96 316 HIS B CA 1
ATOM 5370 C C . HIS B 1 316 ? -12.039 -8.648 -13.453 1 96 316 HIS B C 1
ATOM 5372 O O . HIS B 1 316 ? -11.773 -8.422 -12.266 1 96 316 HIS B O 1
ATOM 5378 N N . HIS B 1 317 ? -12.875 -9.539 -13.859 1 95.12 317 HIS B N 1
ATOM 5379 C CA . HIS B 1 317 ? -13.773 -10.227 -12.945 1 95.12 317 HIS B CA 1
ATOM 5380 C C . HIS B 1 317 ? -13 -11.117 -11.977 1 95.12 317 HIS B C 1
ATOM 5382 O O . HIS B 1 317 ? -13.305 -11.156 -10.781 1 95.12 317 HIS B O 1
ATOM 5388 N N . SER B 1 318 ? -12.031 -11.805 -12.531 1 96.12 318 SER B N 1
ATOM 5389 C CA . SER B 1 318 ? -11.266 -12.758 -11.734 1 96.12 318 SER B CA 1
ATOM 5390 C C . SER B 1 318 ? -9.93 -13.086 -12.398 1 96.12 318 SER B C 1
ATOM 5392 O O . SER B 1 318 ? -9.547 -12.453 -13.383 1 96.12 318 SER B O 1
ATOM 5394 N N . PHE B 1 319 ? -9.188 -14.016 -11.773 1 94.69 319 PHE B N 1
ATOM 5395 C CA . PHE B 1 319 ? -7.816 -14.312 -12.164 1 94.69 319 PHE B CA 1
ATOM 5396 C C . PHE B 1 319 ? -7.766 -14.93 -13.555 1 94.69 319 PHE B C 1
ATOM 5398 O O . PHE B 1 319 ? -6.809 -14.727 -14.297 1 94.69 319 PHE B O 1
ATOM 5405 N N . PRO B 1 320 ? -8.773 -15.758 -14.055 1 93.69 320 PRO B N 1
ATOM 5406 C CA . PRO B 1 320 ? -8.633 -16.312 -15.406 1 93.69 320 PRO B CA 1
ATOM 5407 C C . PRO B 1 320 ? -8.562 -15.227 -16.484 1 93.69 320 PRO B C 1
ATOM 5409 O O . PRO B 1 320 ? -7.809 -15.359 -17.453 1 93.69 320 PRO B O 1
ATOM 5412 N N . GLN B 1 321 ? -9.328 -14.188 -16.266 1 94 321 GLN B N 1
ATOM 5413 C CA . GLN B 1 321 ? -9.312 -13.094 -17.219 1 94 321 GLN B CA 1
ATOM 5414 C C . GLN B 1 321 ? -8.086 -12.203 -17.031 1 94 321 GLN B C 1
ATOM 5416 O O . GLN B 1 321 ? -7.418 -11.836 -17.984 1 94 321 GLN B O 1
ATOM 5421 N N . ARG B 1 322 ? -7.734 -11.93 -15.836 1 96.19 322 ARG B N 1
ATOM 5422 C CA . ARG B 1 322 ? -6.641 -11.023 -15.516 1 96.19 322 ARG B CA 1
ATOM 5423 C C . ARG B 1 322 ? -5.301 -11.594 -15.969 1 96.19 322 ARG B C 1
ATOM 5425 O O . ARG B 1 322 ? -4.414 -10.852 -16.406 1 96.19 322 ARG B O 1
ATOM 5432 N N . PHE B 1 323 ? -5.141 -12.914 -15.828 1 97 323 PHE B N 1
ATOM 5433 C CA . PHE B 1 323 ? -3.84 -13.531 -16.078 1 97 323 PHE B CA 1
ATOM 5434 C C . PHE B 1 323 ? -3.908 -14.492 -17.25 1 97 323 PHE B C 1
ATOM 5436 O O . PHE B 1 323 ? -3.164 -15.477 -17.297 1 97 323 PHE B O 1
ATOM 5443 N N . GLU B 1 324 ? -4.793 -14.312 -18.156 1 94.12 324 GLU B N 1
ATOM 5444 C CA . GLU B 1 324 ? -4.98 -15.203 -19.297 1 94.12 324 GLU B CA 1
ATOM 5445 C C . GLU B 1 324 ? -3.672 -15.414 -20.047 1 94.12 324 GLU B C 1
ATOM 5447 O O . GLU B 1 324 ? -3.24 -16.547 -20.25 1 94.12 324 GLU B O 1
ATOM 5452 N N . GLY B 1 325 ? -3.018 -14.344 -20.406 1 95.56 325 GLY B N 1
ATOM 5453 C CA . GLY B 1 325 ? -1.759 -14.43 -21.125 1 95.56 325 GLY B CA 1
ATOM 5454 C C . GLY B 1 325 ? -0.645 -15.062 -20.312 1 95.56 325 GLY B C 1
ATOM 5455 O O . GLY B 1 325 ? 0.193 -15.789 -20.844 1 95.56 325 GLY B O 1
ATOM 5456 N N . ALA B 1 326 ? -0.642 -14.836 -19.094 1 97.56 326 ALA B N 1
ATOM 5457 C CA . ALA B 1 326 ? 0.405 -15.352 -18.219 1 97.56 326 ALA B CA 1
ATOM 5458 C C . ALA B 1 326 ? 0.32 -16.875 -18.109 1 97.56 326 ALA B C 1
ATOM 5460 O O . ALA B 1 326 ? 1.345 -17.562 -18.109 1 97.56 326 ALA B O 1
ATOM 5461 N N . PHE B 1 327 ? -0.856 -17.375 -17.984 1 97.56 327 PHE B N 1
ATOM 5462 C CA . PHE B 1 327 ? -1.047 -18.812 -17.922 1 97.56 327 PHE B CA 1
ATOM 5463 C C . PHE B 1 327 ? -0.589 -19.484 -19.219 1 97.56 327 PHE B C 1
ATOM 5465 O O . PHE B 1 327 ? 0.046 -20.531 -19.188 1 97.56 327 PHE B O 1
ATOM 5472 N N . GLU B 1 328 ? -0.906 -18.891 -20.297 1 97.12 328 GLU B N 1
ATOM 5473 C CA . GLU B 1 328 ? -0.463 -19.422 -21.578 1 97.12 328 GLU B CA 1
ATOM 5474 C C . GLU B 1 328 ? 1.06 -19.406 -21.688 1 97.12 328 GLU B C 1
ATOM 5476 O O . GLU B 1 328 ? 1.663 -20.375 -22.141 1 97.12 328 GLU B O 1
ATOM 5481 N N . SER B 1 329 ? 1.607 -18.328 -21.234 1 97.94 329 SER B N 1
ATOM 5482 C CA . SER B 1 329 ? 3.059 -18.188 -21.281 1 97.94 329 SER B CA 1
ATOM 5483 C C . SER B 1 329 ? 3.746 -19.203 -20.359 1 97.94 329 SER B C 1
ATOM 5485 O O . SER B 1 329 ? 4.82 -19.703 -20.688 1 97.94 329 SER B O 1
ATOM 5487 N N . LEU B 1 330 ? 3.182 -19.453 -19.25 1 98.19 330 LEU B N 1
ATOM 5488 C CA . LEU B 1 330 ? 3.693 -20.469 -18.344 1 98.19 330 LEU B CA 1
ATOM 5489 C C . LEU B 1 330 ? 3.732 -21.844 -19.031 1 98.19 330 LEU B C 1
ATOM 5491 O O . LEU B 1 330 ? 4.742 -22.547 -18.953 1 98.19 330 LEU B O 1
ATOM 5495 N N . LEU B 1 331 ? 2.68 -22.172 -19.719 1 98.12 331 LEU B N 1
ATOM 5496 C CA . LEU B 1 331 ? 2.615 -23.438 -20.453 1 98.12 331 LEU B CA 1
ATOM 5497 C C . LEU B 1 331 ? 3.676 -23.484 -21.547 1 98.12 331 LEU B C 1
ATOM 5499 O O . LEU B 1 331 ? 4.371 -24.484 -21.703 1 98.12 331 LEU B O 1
ATOM 5503 N N . THR B 1 332 ? 3.773 -22.391 -22.25 1 97.88 332 THR B N 1
ATOM 5504 C CA . THR B 1 332 ? 4.773 -22.297 -23.312 1 97.88 332 THR B CA 1
ATOM 5505 C C . THR B 1 332 ? 6.18 -22.453 -22.734 1 97.88 332 THR B C 1
ATOM 5507 O O . THR B 1 332 ? 7.023 -23.141 -23.328 1 97.88 332 THR B O 1
ATOM 5510 N N . HIS B 1 333 ? 6.383 -21.859 -21.656 1 98.44 333 HIS B N 1
ATOM 5511 C CA . HIS B 1 333 ? 7.672 -21.984 -20.984 1 98.44 333 HIS B CA 1
ATOM 5512 C C . HIS B 1 333 ? 7.977 -23.438 -20.641 1 98.44 333 HIS B C 1
ATOM 5514 O O . HIS B 1 333 ? 9.109 -23.891 -20.812 1 98.44 333 HIS B O 1
ATOM 5520 N N . PHE B 1 334 ? 7.012 -24.141 -20.172 1 98.38 334 PHE B N 1
ATOM 5521 C CA . PHE B 1 334 ? 7.172 -25.547 -19.844 1 98.38 334 PHE B CA 1
ATOM 5522 C C . PHE B 1 334 ? 7.582 -26.344 -21.078 1 98.38 334 PHE B C 1
ATOM 5524 O O . PHE B 1 334 ? 8.523 -27.141 -21.031 1 98.38 334 PHE B O 1
ATOM 5531 N N . VAL B 1 335 ? 6.949 -26.094 -22.172 1 98.19 335 VAL B N 1
ATOM 5532 C CA . VAL B 1 335 ? 7.242 -26.766 -23.438 1 98.19 335 VAL B CA 1
ATOM 5533 C C . VAL B 1 335 ? 8.656 -26.406 -23.891 1 98.19 335 VAL B C 1
ATOM 5535 O O . VAL B 1 335 ? 9.414 -27.281 -24.328 1 98.19 335 VAL B O 1
ATOM 5538 N N . ASP B 1 336 ? 8.977 -25.172 -23.734 1 98.06 336 ASP B N 1
ATOM 5539 C CA . ASP B 1 336 ? 10.32 -24.734 -24.109 1 98.06 336 ASP B CA 1
ATOM 5540 C C . ASP B 1 336 ? 11.383 -25.438 -23.266 1 98.06 336 ASP B C 1
ATOM 5542 O O . ASP B 1 336 ? 12.469 -25.734 -23.766 1 98.06 336 ASP B O 1
ATOM 5546 N N . CYS B 1 337 ? 11.102 -25.641 -22.062 1 98.19 337 CYS B N 1
ATOM 5547 C CA . CYS B 1 337 ? 12.016 -26.375 -21.203 1 98.19 337 CYS B CA 1
ATOM 5548 C C . CYS B 1 337 ? 12.164 -27.828 -21.672 1 98.19 337 CYS B C 1
ATOM 5550 O O . CYS B 1 337 ? 13.281 -28.344 -21.734 1 98.19 337 CYS B O 1
ATOM 5552 N N . MET B 1 338 ? 11.078 -28.453 -22.062 1 97.06 338 MET B N 1
ATOM 5553 C CA . MET B 1 338 ? 11.125 -29.812 -22.578 1 97.06 338 MET B CA 1
ATOM 5554 C C . MET B 1 338 ? 11.898 -29.891 -23.891 1 97.06 338 MET B C 1
ATOM 5556 O O . MET B 1 338 ? 12.586 -30.875 -24.156 1 97.06 338 MET B O 1
ATOM 5560 N N . ASP B 1 339 ? 11.82 -28.766 -24.594 1 96.81 339 ASP B N 1
ATOM 5561 C CA . ASP B 1 339 ? 12.555 -28.656 -25.844 1 96.81 339 ASP B CA 1
ATOM 5562 C C . ASP B 1 339 ? 14.047 -28.453 -25.594 1 96.81 339 ASP B C 1
ATOM 5564 O O . ASP B 1 339 ? 14.852 -28.516 -26.531 1 96.81 339 ASP B O 1
ATOM 5568 N N . GLY B 1 340 ? 14.391 -28.125 -24.453 1 96.31 340 GLY B N 1
ATOM 5569 C CA . GLY B 1 340 ? 15.781 -27.828 -24.141 1 96.31 340 GLY B CA 1
ATOM 5570 C C . GLY B 1 340 ? 16.188 -26.422 -24.516 1 96.31 340 GLY B C 1
ATOM 5571 O O . GLY B 1 340 ? 17.375 -26.094 -24.516 1 96.31 340 GLY B O 1
ATOM 5572 N N . LYS B 1 341 ? 15.227 -25.594 -24.766 1 96.25 341 LYS B N 1
ATOM 5573 C CA . LYS B 1 341 ? 15.508 -24.234 -25.203 1 96.25 341 LYS B CA 1
ATOM 5574 C C . LYS B 1 341 ? 15.836 -23.328 -24.016 1 96.25 341 LYS B C 1
ATOM 5576 O O . LYS B 1 341 ? 16.469 -22.281 -24.188 1 96.25 341 LYS B O 1
ATOM 5581 N N . THR B 1 342 ? 15.305 -23.656 -22.891 1 97.38 342 THR B N 1
ATOM 5582 C CA . THR B 1 342 ? 15.492 -22.844 -21.703 1 97.38 342 THR B CA 1
ATOM 5583 C C . THR B 1 342 ? 15.438 -23.703 -20.438 1 97.38 342 THR B C 1
ATOM 5585 O O . THR B 1 342 ? 15.164 -24.906 -20.516 1 97.38 342 THR B O 1
ATOM 5588 N N . LYS B 1 343 ? 15.812 -23.125 -19.344 1 97.5 343 LYS B N 1
ATOM 5589 C CA . LYS B 1 343 ? 15.688 -23.734 -18.031 1 97.5 343 LYS B CA 1
ATOM 5590 C C . LYS B 1 343 ? 14.484 -23.172 -17.266 1 97.5 343 LYS B C 1
ATOM 5592 O O . LYS B 1 343 ? 14.023 -22.078 -17.562 1 97.5 343 LYS B O 1
ATOM 5597 N N . PRO B 1 344 ? 13.977 -23.969 -16.359 1 98.12 344 PRO B N 1
ATOM 5598 C CA . PRO B 1 344 ? 12.844 -23.453 -15.594 1 98.12 344 PRO B CA 1
ATOM 5599 C C . PRO B 1 344 ? 13.141 -22.109 -14.93 1 98.12 344 PRO B C 1
ATOM 5601 O O . PRO B 1 344 ? 14.156 -21.969 -14.25 1 98.12 344 PRO B O 1
ATOM 5604 N N . LEU B 1 345 ? 12.203 -21.188 -15.117 1 97.5 345 LEU B N 1
ATOM 5605 C CA . LEU B 1 345 ? 12.305 -19.859 -14.5 1 97.5 345 LEU B CA 1
ATOM 5606 C C . LEU B 1 345 ? 12.109 -19.953 -12.984 1 97.5 345 LEU B C 1
ATOM 5608 O O . LEU B 1 345 ? 12.75 -19.234 -12.227 1 97.5 345 LEU B O 1
ATOM 5612 N N . ILE B 1 346 ? 11.234 -20.812 -12.594 1 97.25 346 ILE B N 1
ATOM 5613 C CA . ILE B 1 346 ? 10.906 -21.047 -11.188 1 97.25 346 ILE B CA 1
ATOM 5614 C C . ILE B 1 346 ? 11.781 -22.156 -10.625 1 97.25 346 ILE B C 1
ATOM 5616 O O . ILE B 1 346 ? 11.734 -23.297 -11.094 1 97.25 346 ILE B O 1
ATOM 5620 N N . THR B 1 347 ? 12.531 -21.859 -9.578 1 97.31 347 THR B N 1
ATOM 5621 C CA . THR B 1 347 ? 13.547 -22.797 -9.109 1 97.31 347 THR B CA 1
ATOM 5622 C C . THR B 1 347 ? 13.094 -23.469 -7.82 1 97.31 347 THR B C 1
ATOM 5624 O O . THR B 1 347 ? 12.18 -23 -7.148 1 97.31 347 THR B O 1
ATOM 5627 N N . LYS B 1 348 ? 13.758 -24.562 -7.547 1 98.19 348 LYS B N 1
ATOM 5628 C CA . LYS B 1 348 ? 13.547 -25.297 -6.301 1 98.19 348 LYS B CA 1
ATOM 5629 C C . LYS B 1 348 ? 13.758 -24.391 -5.09 1 98.19 348 LYS B C 1
ATOM 5631 O O . LYS B 1 348 ? 12.898 -24.312 -4.207 1 98.19 348 LYS B O 1
ATOM 5636 N N . GLU B 1 349 ? 14.859 -23.641 -5.055 1 98.19 349 GLU B N 1
ATOM 5637 C CA . GLU B 1 349 ? 15.234 -22.797 -3.926 1 98.19 349 GLU B CA 1
ATOM 5638 C C . GLU B 1 349 ? 14.18 -21.734 -3.67 1 98.19 349 GLU B C 1
ATOM 5640 O O . GLU B 1 349 ? 13.836 -21.453 -2.52 1 98.19 349 GLU B O 1
ATOM 5645 N N . GLU B 1 350 ? 13.695 -21.188 -4.711 1 98 350 GLU B N 1
ATOM 5646 C CA . GLU B 1 350 ? 12.695 -20.141 -4.574 1 98 350 GLU B CA 1
ATOM 5647 C C . GLU B 1 350 ? 11.367 -20.703 -4.074 1 98 350 GLU B C 1
ATOM 5649 O O . GLU B 1 350 ? 10.703 -20.078 -3.242 1 98 350 GLU B O 1
ATOM 5654 N N . CYS B 1 351 ? 10.977 -21.828 -4.59 1 98.38 351 CYS B N 1
ATOM 5655 C CA . CYS B 1 351 ? 9.742 -22.453 -4.125 1 98.38 351 CYS B CA 1
ATOM 5656 C C . CYS B 1 351 ? 9.836 -22.812 -2.645 1 98.38 351 CYS B C 1
ATOM 5658 O O . CYS B 1 351 ? 8.867 -22.656 -1.9 1 98.38 351 CYS B O 1
ATOM 5660 N N . LEU B 1 352 ? 11 -23.281 -2.25 1 98.44 352 LEU B N 1
ATOM 5661 C CA . LEU B 1 352 ? 11.211 -23.625 -0.846 1 98.44 352 LEU B CA 1
ATOM 5662 C C . LEU B 1 352 ? 11.18 -22.375 0.025 1 98.44 352 LEU B C 1
ATOM 5664 O O . LEU B 1 352 ? 10.633 -22.391 1.13 1 98.44 352 LEU B O 1
ATOM 5668 N N . LEU B 1 353 ? 11.734 -21.312 -0.439 1 98.5 353 LEU B N 1
ATOM 5669 C CA . LEU B 1 353 ? 11.719 -20.047 0.299 1 98.5 353 LEU B CA 1
ATOM 5670 C C . LEU B 1 353 ? 10.289 -19.516 0.427 1 98.5 353 LEU B C 1
ATOM 5672 O O . LEU B 1 353 ? 9.898 -19.031 1.491 1 98.5 353 LEU B O 1
ATOM 5676 N N . VAL B 1 354 ? 9.531 -19.594 -0.616 1 98.25 354 VAL B N 1
ATOM 5677 C CA . VAL B 1 354 ? 8.133 -19.188 -0.59 1 98.25 354 VAL B CA 1
ATOM 5678 C C . VAL B 1 354 ? 7.379 -19.969 0.479 1 98.25 354 VAL B C 1
ATOM 5680 O O . VAL B 1 354 ? 6.617 -19.406 1.261 1 98.25 354 VAL B O 1
ATOM 5683 N N . ALA B 1 355 ? 7.609 -21.266 0.505 1 97.19 355 ALA B N 1
ATOM 5684 C CA . ALA B 1 355 ? 6.961 -22.125 1.499 1 97.19 355 ALA B CA 1
ATOM 5685 C C . ALA B 1 355 ? 7.367 -21.719 2.914 1 97.19 355 ALA B C 1
ATOM 5687 O O . ALA B 1 355 ? 6.516 -21.609 3.799 1 97.19 355 ALA B O 1
ATOM 5688 N N . ASN B 1 356 ? 8.656 -21.531 3.107 1 97.75 356 ASN B N 1
ATOM 5689 C CA . ASN B 1 356 ? 9.18 -21.141 4.41 1 97.75 356 ASN B CA 1
ATOM 5690 C C . ASN B 1 356 ? 8.555 -19.828 4.895 1 97.75 356 ASN B C 1
ATOM 5692 O O . ASN B 1 356 ? 8.086 -19.734 6.031 1 97.75 356 ASN B O 1
ATOM 5696 N N . ILE B 1 357 ? 8.508 -18.844 4.055 1 98.12 357 ILE B N 1
ATOM 5697 C CA . ILE B 1 357 ? 7.961 -17.547 4.398 1 98.12 357 ILE B CA 1
ATOM 5698 C C . ILE B 1 357 ? 6.465 -17.656 4.684 1 98.12 357 ILE B C 1
ATOM 5700 O O . ILE B 1 357 ? 5.957 -17.062 5.641 1 98.12 357 ILE B O 1
ATOM 5704 N N . SER B 1 358 ? 5.762 -18.422 3.863 1 96.94 358 SER B N 1
ATOM 5705 C CA . SER B 1 358 ? 4.332 -18.641 4.07 1 96.94 358 SER B CA 1
ATOM 5706 C C . SER B 1 358 ? 4.059 -19.266 5.426 1 96.94 358 SER B C 1
ATOM 5708 O O . SER B 1 358 ? 3.158 -18.828 6.152 1 96.94 358 SER B O 1
ATOM 5710 N N . GLU B 1 359 ? 4.793 -20.281 5.73 1 95.62 359 GLU B N 1
ATOM 5711 C CA . GLU B 1 359 ? 4.609 -20.984 6.996 1 95.62 359 GLU B CA 1
ATOM 5712 C C . GLU B 1 359 ? 4.871 -20.047 8.18 1 95.62 359 GLU B C 1
ATOM 5714 O O . GLU B 1 359 ? 4.113 -20.047 9.148 1 95.62 359 GLU B O 1
ATOM 5719 N N . LYS B 1 360 ? 5.906 -19.266 8.109 1 97.44 360 LYS B N 1
ATOM 5720 C CA . LYS B 1 360 ? 6.234 -18.328 9.188 1 97.44 360 LYS B CA 1
ATOM 5721 C C . LYS B 1 360 ? 5.195 -17.219 9.297 1 97.44 360 LYS B C 1
ATOM 5723 O O . LYS B 1 360 ? 4.91 -16.734 10.391 1 97.44 360 LYS B O 1
ATOM 5728 N N . ALA B 1 361 ? 4.699 -16.781 8.211 1 97.69 361 ALA B N 1
ATOM 5729 C CA . ALA B 1 361 ? 3.646 -15.773 8.234 1 97.69 361 ALA B CA 1
ATOM 5730 C C . ALA B 1 361 ? 2.395 -16.297 8.93 1 97.69 361 ALA B C 1
ATOM 5732 O O . ALA B 1 361 ? 1.76 -15.578 9.703 1 97.69 361 ALA B O 1
ATOM 5733 N N . VAL B 1 362 ? 2.037 -17.547 8.633 1 95.25 362 VAL B N 1
ATOM 5734 C CA . VAL B 1 362 ? 0.902 -18.172 9.297 1 95.25 362 VAL B CA 1
ATOM 5735 C C . VAL B 1 362 ? 1.193 -18.297 10.797 1 95.25 362 VAL B C 1
ATOM 5737 O O . VAL B 1 362 ? 0.336 -18 11.625 1 95.25 362 VAL B O 1
ATOM 5740 N N . GLN B 1 363 ? 2.391 -18.734 11.109 1 96.06 363 GLN B N 1
ATOM 5741 C CA . GLN B 1 363 ? 2.803 -18.844 12.508 1 96.06 363 GLN B CA 1
ATOM 5742 C C . GLN B 1 363 ? 2.646 -17.516 13.234 1 96.06 363 GLN B C 1
ATOM 5744 O O . GLN B 1 363 ? 2.168 -17.469 14.367 1 96.06 363 GLN B O 1
ATOM 5749 N N . SER B 1 364 ? 3.057 -16.453 12.594 1 97.38 364 SER B N 1
ATOM 5750 C CA . SER B 1 364 ? 2.943 -15.117 13.164 1 97.38 364 SER B CA 1
ATOM 5751 C C . SER B 1 364 ? 1.493 -14.781 13.5 1 97.38 364 SER B C 1
ATOM 5753 O O . SER B 1 364 ? 1.201 -14.258 14.578 1 97.38 364 SER B O 1
ATOM 5755 N N . PHE B 1 365 ? 0.59 -15.07 12.633 1 95.94 365 PHE B N 1
ATOM 5756 C CA . PHE B 1 365 ? -0.829 -14.82 12.859 1 95.94 365 PHE B CA 1
ATOM 5757 C C . PHE B 1 365 ? -1.335 -15.609 14.062 1 95.94 365 PHE B C 1
ATOM 5759 O O . PHE B 1 365 ? -2.002 -15.047 14.938 1 95.94 365 PHE B O 1
ATOM 5766 N N . VAL B 1 366 ? -0.987 -16.812 14.062 1 93.62 366 VAL B N 1
ATOM 5767 C CA . VAL B 1 366 ? -1.486 -17.703 15.094 1 93.62 366 VAL B CA 1
ATOM 5768 C C . VAL B 1 366 ? -0.944 -17.281 16.453 1 93.62 366 VAL B C 1
ATOM 5770 O O . VAL B 1 366 ? -1.68 -17.266 17.453 1 93.62 366 VAL B O 1
ATOM 5773 N N . GLU B 1 367 ? 0.312 -16.922 16.484 1 95.19 367 GLU B N 1
ATOM 5774 C CA . GLU B 1 367 ? 0.95 -16.594 17.75 1 95.19 367 GLU B CA 1
ATOM 5775 C C . GLU B 1 367 ? 0.704 -15.141 18.141 1 95.19 367 GLU B C 1
ATOM 5777 O O . GLU B 1 367 ? 0.923 -14.742 19.281 1 95.19 367 GLU B O 1
ATOM 5782 N N . GLY B 1 368 ? 0.317 -14.312 17.219 1 93.56 368 GLY B N 1
ATOM 5783 C CA . GLY B 1 368 ? 0.017 -12.922 17.484 1 93.56 368 GLY B CA 1
ATOM 5784 C C . GLY B 1 368 ? 1.256 -12.086 17.75 1 93.56 368 GLY B C 1
ATOM 5785 O O . GLY B 1 368 ? 1.233 -11.18 18.594 1 93.56 368 GLY B O 1
ATOM 5786 N N . ARG B 1 369 ? 2.326 -12.461 17.094 1 96.06 369 ARG B N 1
ATOM 5787 C CA . ARG B 1 369 ? 3.588 -11.75 17.281 1 96.06 369 ARG B CA 1
ATOM 5788 C C . ARG B 1 369 ? 4.473 -11.875 16.047 1 96.06 369 ARG B C 1
ATOM 5790 O O . ARG B 1 369 ? 4.25 -12.742 15.203 1 96.06 369 ARG B O 1
ATOM 5797 N N . ALA B 1 370 ? 5.43 -11 16.047 1 97.25 370 ALA B N 1
ATOM 5798 C CA . ALA B 1 370 ? 6.438 -11.117 14.992 1 97.25 370 ALA B CA 1
ATOM 5799 C C . ALA B 1 370 ? 7.25 -12.398 15.156 1 97.25 370 ALA B C 1
ATOM 5801 O O . ALA B 1 370 ? 7.605 -12.781 16.266 1 97.25 370 ALA B O 1
ATOM 5802 N N . VAL B 1 371 ? 7.555 -13.062 14.016 1 98 371 VAL B N 1
ATOM 5803 C CA . VAL B 1 371 ? 8.344 -14.289 14.008 1 98 371 VAL B CA 1
ATOM 5804 C C . VAL B 1 371 ? 9.664 -14.055 13.281 1 98 371 VAL B C 1
ATOM 5806 O O . VAL B 1 371 ? 9.688 -13.445 12.203 1 98 371 VAL B O 1
ATOM 5809 N N . GLN B 1 372 ? 10.703 -14.5 13.836 1 97.62 372 GLN B N 1
ATOM 5810 C CA . GLN B 1 372 ? 12.031 -14.375 13.25 1 97.62 372 GLN B CA 1
ATOM 5811 C C . GLN B 1 372 ? 12.383 -15.586 12.398 1 97.62 372 GLN B C 1
ATOM 5813 O O . GLN B 1 372 ? 11.875 -16.688 12.633 1 97.62 372 GLN B O 1
ATOM 5818 N N . PHE B 1 373 ? 13.125 -15.297 11.336 1 97.25 373 PHE B N 1
ATOM 5819 C CA . PHE B 1 373 ? 13.594 -16.391 10.484 1 97.25 3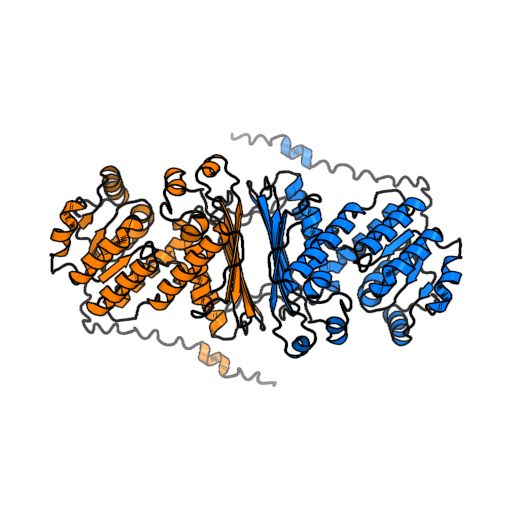73 PHE B CA 1
ATOM 5820 C C . PHE B 1 373 ? 14.945 -16.906 10.953 1 97.25 373 PHE B C 1
ATOM 5822 O O . PHE B 1 373 ? 15.727 -16.156 11.555 1 97.25 373 PHE B O 1
#

Secondary structure (DSSP, 8-state):
-------GGGTTTTS------------------EEEEEE--SHHIIIIIHHHHHH-TTEEEEEEE-S-HHHHHHHHHHHT--SS-EE-GGGHHHHHT-TT--EEEE-S-HHHHHHHHHHHHHTT-EEEEESPS-SSHHHHHHHHHHHHHTT--EEEE-GGGGSHHHHHHHHHHHTTTT-SEEEEEEEEE-SSPPPHHHHHHTTTTSSS-HIIIIIIHHHHHHHHHHTTSPPEEEEEEEEE--SGGGTTTT--SEEEEEEEETTS-EEEEEEES--TT--EEEEEEEETTEEEEEPPPBS---EEEETTEEEEPPBPSSHHHHTHHHHHHHHHHHHHHHTTSS--SS-HHHHHHHHHHHHHHHHHHHHTS-EE-/-------GGGTTTTS------------------EEEEEE--SHHIIIIIHHHHHH-TTEEEEEEE-S-HHHHHHHHHHHT--SS-EE-GGGHHHHHT-TT--EEEE-S-HHHHHHHHHHHHHTT-EEEEESPS-SSHHHHHHHHHHHHHHT--EEEE-GGGGSHHHHHHHHHHHTTTT-SEEEEEEEEE-SSPPPHHHHHHTTTTSSS-HIIIIIIHHHHHHHHHHTTSPPEEEEEEEEE--SHHHHTTT--SEEEEEEEETTS-EEEEEEES--TT--EEEEEEEETTEEEEEPPPBS---EEEETTEEEEPPBPSSHHHHTHHHHHHHHHHHHHHHTTSS--SS-HHHHHHHHHHHHHHHHHHHHTS-EE-

pLDDT: mean 89.55, std 18.21, range [23.56, 98.94]

Sequence (746 aa):
MDNLTMTQIDMLYMLGAPCTTARYSTSGKENKRYSVGILGAGRIASSVHIKNILRNRKLVVKWIVDDSKDALANVQDEHLIFDVPFHPSKEVDSLLDDKSLDAVFVFTPTSTHADYICRSLNKGKNVLTEKPTGSTYDEIKLCYETAEKNNKILITGFQRRFDPLFQDIYAATRNGGIGDIQMIKLTNRDSPKPAYEFLLNTGQNSEGCNIVSDLAVHDIDMMVWMTNGELPESVYTIGHIHDPKLKSARQPDTAVVTLKFKNGIMCTIDLSRDAVYGYDIRLELFGSGGMASGESPRRSTSVTDAAHGALLRQLHHSFPQRFEGAFESLLTHFVDCMDGKTKPLITKEECLLVANISEKAVQSFVEGRAVQFMDNLTMTQIDMLYMLGAPCTTARYSTSGKENKRYSVGILGAGRIASSVHIKNILRNRKLVVKWIVDDSKDALANVQDEHLIFDVPFHPSKEVDSLLDDKSLDAVFVFTPTSTHADYICRSLNKGKNVLTEKPTGSTYDEIKLCYETAEKNNKILITGFQRRFDPLFQDIYAATRNGGIGDIQMIKLTNRDSPKPAYEFLLNTGQNSEGCNIVSDLAVHDIDMMVWMTNGELPESVYTIGHIHDPKLKSARQPDTAVVTLKFKNGIMCTIDLSRDAVYGYDIRLELFGSGGMASGESPRRSTSVTDAAHGALLRQLHHSFPQRFEGAFESLLTHFVDCMDGKTKPLITKEECLLVANISEKAVQSFVEGRAVQF

Radius of gyration: 31.68 Å; Cα contacts (8 Å, |Δi|>4): 1431; chains: 2; bounding box: 70×96×80 Å